Protein AF-A0A933LKA5-F1 (afdb_monomer)

Nearest PDB structures (foldseek):
  5jmf-assembly1_A  TM=3.170E-01  e=6.672E-01  Bacteroides thetaiotaomicron VPI-5482
  7rrm-assembly2_B-2  TM=3.222E-01  e=5.931E-01  Homo sapiens
  5jmd-assembly1_A  TM=3.178E-01  e=1.815E+00  Bacteroides thetaiotaomicron VPI-5482
  3afg-assembly1_A  TM=3.720E-01  e=1.521E+00  Thermococcus kodakarensis

Sequence (378 aa):
IIETEKGLLISFNIVGSQVGGQPGTPSLTLNLGSIDPGATEVARWLMTSSLQGEFIEFSATFEHVNPLGIEGLSLVDDVSIHELTHVVRVDRPQDDGVPDFLVNDTLDLELLPDVIYGSDGLLLPVQALTEGTVVGSVNPPVFQLTLTVEAGGAGWTYVRVDDPAGQQYRLVAVRRPDGSTLPADNFWRTHRIIRLVGEPPREENRLHLLDHFAAAGPATYTLFYEPAAGFSPADLDRNGIVDGIDWGLFLVARGHSEGQPDYNPLADYDHDGTVTLLDQQVWLAAYREYVNNPLAAAPTPIMPPSAYVGDMDGDKDVDADDLKAFILCANGPAVPLSESCRPADADNDHDADQIDFALLQRCYSGAGVRPPHVCGRE

Radius of gyration: 28.09 Å; Cα contacts (8 Å, |Δi|>4): 714; chains: 1; bounding box: 71×42×82 Å

Secondary structure (DSSP, 8-state):
----TT-----EEEEEEEETTEEE-S-S-----PPPTT----EEEEEEESS---------------TT--GGG-S-------EEEEEE---TTT--SS-EEEEE-S--SS----EEE-TTS-EEEEEEE---EEES-EETTEEEEEEEEEE-SSEEEEEEEE-TTTTTEEEEEEE-TTSPBPPGGGEEEEEEEE--TTS--EEEEEEEEEEEESSSEEEEEEEEEEEPTT--TT-SS-SS--SHHHHHHHHHHTT-BTTSTT--TTS-SS-SSB--HHHHHHHHHHHHHHTT-TTPPPPPP-PPPSSBTT--SSSS--SHHHHHHHHHH---TT-PPPGGGGGG-SSSSSS-SHHHHHHHHHH---TT-PPPGGGB--

Foldseek 3Di:
DDDDPVPDDKDKDFPWKDKWLGTDDRDPDDDNDDADVLFFIDMDIDMDMPDDDDDDDDDDDDADDDPVRDRVVDPDDDDDDFAFPFWFFPPPPHTPNGIKTFTQPDDDPVSHTFWICDRSRDIFGEAEAADWDWDDACFPPDNKIKIKDWAPWFGKYKYKYADPHPPFKAWDWKAWPVRDTGDPRFKHKDWDFDDDPPDDTDIGIMIIGIDGDHTTGMIMMMIGMDTDPLHFLLCQQPPSDRAQASVQLLVQQAADFPPDLSHRCSLVRRNPRGRYVVSVVRSLCRVCVRVVHNPDDHHNHDHAACDFQLPLVNSQAQAPVSVVLLVVQQDAPPDATDPSCVSQPRVPPRGRHVVSVVLSVQQHQYPSRHGDSVRHDD

Solvent-accessible surface area (backbone atoms only — not comparable to full-atom values): 22452 Å² total; per-residue (Å²): 140,92,85,53,99,82,74,60,95,72,50,77,46,64,80,32,19,30,46,55,76,44,82,51,75,59,52,98,73,79,81,81,75,86,76,56,94,94,56,63,82,45,74,48,75,41,71,49,60,76,58,92,81,81,91,88,80,86,85,83,85,88,84,76,87,56,101,81,72,58,66,91,71,53,88,75,88,79,85,86,88,75,48,75,73,44,64,26,61,64,58,71,97,58,62,87,74,44,65,17,38,33,22,31,80,62,95,53,95,81,66,54,45,42,32,31,46,40,51,82,68,48,78,42,67,32,44,70,40,69,67,61,47,72,48,75,56,76,34,67,92,46,35,43,35,39,39,38,34,68,40,91,39,59,44,40,35,36,38,46,33,76,40,90,60,59,85,56,37,39,83,78,49,41,30,42,75,87,69,48,71,55,59,74,58,25,44,53,72,49,80,47,77,48,74,52,91,97,50,77,73,40,81,45,45,35,36,38,37,53,49,74,36,88,45,57,43,81,46,50,33,44,36,33,43,43,69,25,92,76,48,54,85,36,30,67,81,68,81,67,59,76,50,24,50,25,49,15,50,42,60,60,11,46,80,26,35,75,96,40,86,51,36,45,76,71,46,26,49,84,69,80,52,48,18,46,75,67,26,49,55,38,42,52,50,45,44,18,58,73,70,72,32,92,81,62,72,83,64,73,64,36,72,67,59,94,43,47,44,35,31,58,83,71,72,61,30,15,32,75,68,22,52,53,54,38,63,76,47,55,69,31,84,91,35,76,59,54,84,91,34,52,56,42,31,58,83,72,84,54,27,18,34,73,68,25,49,51,49,28,62,72,21,54,49,32,85,91,29,66,42,61,73,91,30,40,56,133

pLDDT: mean 89.61, std 7.66, range [48.88, 98.5]

Structure (mmCIF, N/CA/C/O backbone):
data_AF-A0A933LKA5-F1
#
_entry.id   AF-A0A933LKA5-F1
#
loop_
_atom_site.group_PDB
_atom_site.id
_atom_site.type_symbol
_atom_site.label_atom_id
_atom_site.label_alt_id
_atom_site.label_comp_id
_atom_site.label_asym_id
_atom_site.label_entity_id
_atom_site.label_seq_id
_atom_site.pdbx_PDB_ins_code
_atom_site.Cartn_x
_atom_site.Cartn_y
_atom_site.Cartn_z
_atom_site.occupancy
_atom_site.B_iso_or_equiv
_atom_site.auth_seq_id
_atom_site.auth_comp_id
_atom_site.auth_asym_id
_atom_site.auth_atom_id
_atom_site.pdbx_PDB_model_num
ATOM 1 N N . ILE A 1 1 ? -27.295 -11.304 0.957 1.00 53.94 1 ILE A N 1
ATOM 2 C CA . ILE A 1 1 ? -26.646 -10.737 -0.253 1.00 53.94 1 ILE A CA 1
ATOM 3 C C . ILE A 1 1 ? -27.020 -11.632 -1.433 1.00 53.94 1 ILE A C 1
ATOM 5 O O . ILE A 1 1 ? -26.916 -12.843 -1.264 1.00 53.94 1 ILE A O 1
ATOM 9 N N . ILE A 1 2 ? -27.573 -11.083 -2.529 1.00 48.88 2 ILE A N 1
ATOM 10 C CA . ILE A 1 2 ? -28.500 -11.838 -3.405 1.00 48.88 2 ILE A CA 1
ATOM 11 C C . ILE A 1 2 ? -28.266 -11.735 -4.930 1.00 48.88 2 ILE A C 1
ATOM 13 O O . ILE A 1 2 ? -28.941 -12.466 -5.647 1.00 48.88 2 ILE A O 1
ATOM 17 N N . GLU A 1 3 ? -27.353 -10.910 -5.472 1.00 56.06 3 GLU A N 1
ATOM 18 C CA . GLU A 1 3 ? -27.325 -10.723 -6.942 1.00 56.06 3 GLU A CA 1
ATOM 19 C C . GLU A 1 3 ? -25.981 -10.263 -7.540 1.00 56.06 3 GLU A C 1
ATOM 21 O O . GLU A 1 3 ? -25.206 -9.559 -6.894 1.00 56.06 3 GLU A O 1
ATOM 26 N N . THR A 1 4 ? -25.724 -10.653 -8.800 1.00 58.03 4 THR A N 1
ATOM 27 C CA . THR A 1 4 ? -24.755 -10.009 -9.703 1.00 58.03 4 THR A CA 1
ATOM 28 C C . THR A 1 4 ? -25.473 -9.540 -10.967 1.00 58.03 4 THR A C 1
ATOM 30 O O . THR A 1 4 ? -26.092 -10.340 -11.666 1.00 58.03 4 THR A O 1
ATOM 33 N N . GLU A 1 5 ? -25.343 -8.259 -11.325 1.00 61.75 5 GLU A N 1
ATOM 34 C CA . GLU A 1 5 ? -26.021 -7.691 -12.508 1.00 61.75 5 GLU A CA 1
ATOM 35 C C . GLU A 1 5 ? -25.617 -8.364 -13.833 1.00 61.75 5 GLU A C 1
ATOM 37 O O . GLU A 1 5 ? -26.357 -8.337 -14.814 1.00 61.75 5 GLU A O 1
ATOM 42 N N . LYS A 1 6 ? -24.430 -8.984 -13.879 1.00 68.19 6 LYS A N 1
ATOM 43 C CA . LYS A 1 6 ? -23.882 -9.644 -15.077 1.00 68.19 6 LYS A CA 1
ATOM 44 C C . LYS A 1 6 ? -24.054 -11.166 -15.082 1.00 68.19 6 LYS A C 1
ATOM 46 O O . LYS A 1 6 ? -23.513 -11.821 -15.971 1.00 68.19 6 LYS A O 1
ATOM 51 N N . GLY A 1 7 ? -24.747 -11.742 -14.094 1.00 66.81 7 GLY A N 1
ATOM 52 C CA . GLY A 1 7 ? -24.925 -13.196 -13.971 1.00 66.81 7 GLY A CA 1
ATOM 53 C C . GLY A 1 7 ? -23.615 -13.971 -13.774 1.00 66.81 7 GLY A C 1
ATOM 54 O O . GLY A 1 7 ? -23.555 -15.170 -14.045 1.00 66.81 7 GLY A O 1
ATOM 55 N N . LEU A 1 8 ? -22.551 -13.288 -13.338 1.00 72.31 8 LEU A N 1
ATOM 56 C CA . LEU A 1 8 ? -21.279 -13.916 -12.999 1.00 72.31 8 LEU A CA 1
ATOM 57 C C . LEU A 1 8 ? -21.435 -14.708 -11.701 1.00 72.31 8 LEU A C 1
ATOM 59 O O . LEU A 1 8 ? -22.105 -14.262 -10.766 1.00 72.31 8 LEU A O 1
ATOM 63 N N . LEU A 1 9 ? -20.775 -15.865 -11.638 1.00 74.50 9 LEU A N 1
ATOM 64 C CA . LEU A 1 9 ? -20.671 -16.637 -10.406 1.00 74.50 9 LEU A CA 1
ATOM 65 C C . LEU A 1 9 ? -19.902 -15.810 -9.372 1.00 74.50 9 LEU A C 1
ATOM 67 O O . LEU A 1 9 ? -18.718 -15.523 -9.545 1.00 74.50 9 LEU A O 1
ATOM 71 N N . ILE A 1 10 ? -20.594 -15.438 -8.301 1.00 76.88 10 ILE A N 1
ATOM 72 C CA . ILE A 1 10 ? -20.020 -14.780 -7.135 1.00 76.88 10 ILE A CA 1
ATOM 73 C C . ILE A 1 10 ? -20.073 -15.747 -5.959 1.00 76.88 10 ILE A C 1
ATOM 75 O O . ILE A 1 10 ? -21.085 -16.407 -5.721 1.00 76.88 10 ILE A O 1
ATOM 79 N N . SER A 1 11 ? -18.965 -15.854 -5.241 1.00 81.56 11 SER A N 1
ATOM 80 C CA . SER A 1 11 ? -18.876 -16.613 -4.004 1.00 81.56 11 SER A CA 1
ATOM 81 C C . SER A 1 11 ? -18.667 -15.642 -2.862 1.00 81.56 11 SER A C 1
ATOM 83 O O . SER A 1 11 ? -17.766 -14.809 -2.919 1.00 81.56 11 SER A O 1
ATOM 85 N N . PHE A 1 12 ? -19.452 -15.807 -1.805 1.00 83.81 12 PHE A N 1
ATOM 86 C CA . PHE A 1 12 ? -19.291 -15.077 -0.556 1.00 83.81 12 PHE A CA 1
ATOM 87 C C . PHE A 1 12 ? -18.949 -16.067 0.550 1.00 83.81 12 PHE A C 1
ATOM 89 O O . PHE A 1 12 ? -19.594 -17.109 0.656 1.00 83.81 12 PHE A O 1
ATOM 96 N N . ASN A 1 13 ? -17.950 -15.751 1.368 1.00 89.25 13 ASN A N 1
ATOM 97 C CA . ASN A 1 13 ? -17.530 -16.594 2.480 1.00 89.25 13 ASN A CA 1
ATOM 98 C C . ASN A 1 13 ? -17.435 -15.772 3.758 1.00 89.25 13 ASN A C 1
ATOM 100 O O . ASN A 1 13 ? -16.884 -14.675 3.759 1.00 89.25 13 ASN A O 1
ATOM 104 N N . ILE A 1 14 ? -17.912 -16.335 4.864 1.00 88.50 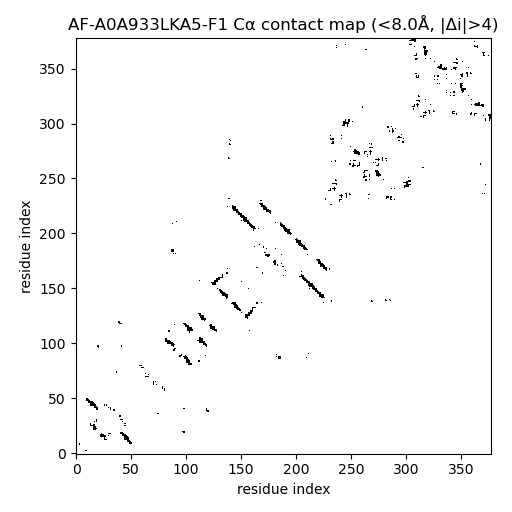14 ILE A N 1
ATOM 105 C CA . ILE A 1 14 ? -17.619 -15.818 6.200 1.00 88.50 14 ILE A CA 1
ATOM 106 C C . ILE A 1 14 ? -16.371 -16.555 6.651 1.00 88.50 14 ILE A C 1
ATOM 108 O O . ILE A 1 14 ? -16.397 -17.768 6.851 1.00 88.50 14 ILE A O 1
ATOM 112 N N . VAL A 1 15 ? -15.264 -15.832 6.738 1.00 91.75 15 VAL A N 1
ATOM 113 C CA . VAL A 1 15 ? -13.955 -16.404 7.072 1.00 91.75 15 VAL A CA 1
ATOM 114 C C . VAL A 1 15 ? -13.650 -16.294 8.562 1.00 91.75 15 VAL A C 1
ATOM 116 O O . VAL A 1 15 ? -12.775 -16.993 9.063 1.00 91.75 15 VAL A O 1
ATOM 119 N N . GLY A 1 16 ? -14.396 -15.458 9.285 1.00 90.94 16 GLY A N 1
ATOM 120 C CA . GLY A 1 16 ? -14.260 -15.305 10.723 1.00 90.94 16 GLY A CA 1
ATOM 121 C C . GLY A 1 16 ? -15.459 -14.608 11.346 1.00 90.94 16 GLY A C 1
ATOM 122 O O . GLY A 1 16 ? -16.158 -13.828 10.700 1.00 90.94 16 GLY A O 1
ATOM 123 N N . SER A 1 17 ? -15.656 -14.883 12.625 1.00 92.38 17 SER A N 1
ATOM 124 C CA . SER A 1 17 ? -16.596 -14.185 13.491 1.00 92.38 17 SER A CA 1
ATOM 125 C C . SER A 1 17 ? -15.941 -13.991 14.856 1.00 92.38 17 SER A C 1
ATOM 127 O O . SER A 1 17 ? -15.104 -14.802 15.247 1.00 92.38 17 SER A O 1
ATOM 129 N N . GLN A 1 18 ? -16.302 -12.940 15.580 1.00 91.38 18 GLN A N 1
ATOM 130 C CA . GLN A 1 18 ? -15.710 -12.587 16.871 1.00 91.38 18 GLN A CA 1
ATOM 131 C C . GLN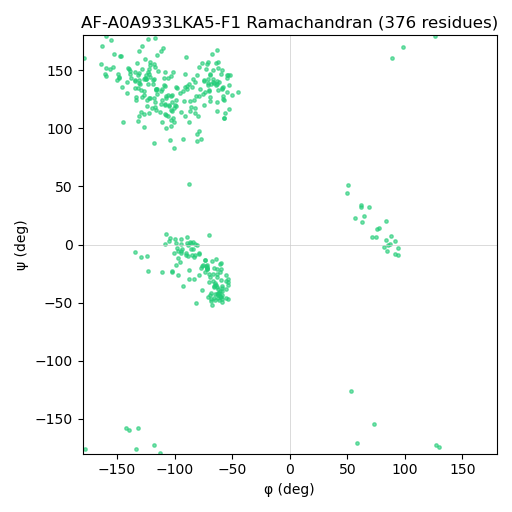 A 1 18 ? -16.765 -11.916 17.758 1.00 91.38 18 GLN A C 1
ATOM 133 O O . GLN A 1 18 ? -17.591 -11.164 17.246 1.00 91.38 18 GLN A O 1
ATOM 138 N N . VAL A 1 19 ? -16.724 -12.190 19.065 1.00 91.50 19 VAL A N 1
ATOM 139 C CA . VAL A 1 19 ? -17.508 -11.490 20.100 1.00 91.50 19 VAL A CA 1
ATOM 140 C C . VAL A 1 19 ? -16.533 -10.951 21.149 1.00 91.50 19 VAL A C 1
ATOM 142 O O . VAL A 1 19 ? -15.693 -11.699 21.658 1.00 91.50 19 VAL A O 1
ATOM 145 N N . GLY A 1 20 ? -16.580 -9.647 21.414 1.00 88.00 20 GLY A N 1
ATOM 146 C CA . GLY A 1 20 ? -15.571 -8.917 22.175 1.00 88.00 20 GLY A CA 1
ATOM 147 C C . GLY A 1 20 ? -14.173 -9.151 21.596 1.00 88.00 20 GLY A C 1
ATOM 148 O O . GLY A 1 20 ? -13.940 -9.008 20.397 1.00 88.00 20 GLY A O 1
ATOM 149 N N . GLY A 1 21 ? -13.235 -9.592 22.434 1.00 81.88 21 GLY A N 1
ATOM 150 C CA . GLY A 1 21 ? -11.889 -10.015 22.018 1.00 81.88 21 GLY A CA 1
ATOM 151 C C . GLY A 1 21 ? -11.762 -11.485 21.580 1.00 81.88 21 GLY A C 1
ATOM 152 O O . GLY A 1 21 ? -10.651 -11.937 21.312 1.00 81.88 21 GLY A O 1
ATOM 153 N N . GLN A 1 22 ? -12.848 -12.269 21.562 1.00 85.62 22 GLN A N 1
ATOM 154 C CA . GLN A 1 22 ? -12.781 -13.731 21.434 1.00 85.62 22 GLN A CA 1
ATOM 155 C C . GLN A 1 22 ? -13.235 -14.231 20.052 1.00 85.62 22 GLN A C 1
ATOM 157 O O . GLN A 1 22 ? -14.358 -13.938 19.629 1.00 85.62 22 GLN A O 1
ATOM 162 N N . PRO A 1 23 ? -12.410 -15.025 19.340 1.00 85.88 23 PRO A N 1
ATOM 163 C CA . PRO A 1 23 ? -12.799 -15.598 18.058 1.00 85.88 23 PRO A CA 1
ATOM 164 C C . PRO A 1 23 ? -13.907 -16.646 18.235 1.00 85.88 23 PRO A C 1
ATOM 166 O O . PRO A 1 23 ? -13.868 -17.485 19.135 1.00 85.88 23 PRO A O 1
ATOM 169 N N . GLY A 1 24 ? -14.890 -16.608 17.340 1.00 82.88 24 GLY A N 1
ATOM 170 C CA . GLY A 1 24 ? -16.020 -17.527 17.268 1.00 82.88 24 GLY A CA 1
ATOM 171 C C . GLY A 1 24 ? -15.988 -18.419 16.024 1.00 82.88 24 GLY A C 1
ATOM 172 O O . GLY A 1 24 ? -15.089 -18.352 15.187 1.00 82.88 24 GLY A O 1
ATOM 173 N N . THR A 1 25 ? -17.006 -19.272 15.890 1.00 84.19 25 THR A N 1
ATOM 174 C CA . THR A 1 25 ? -17.215 -20.054 14.660 1.00 84.19 25 THR A CA 1
ATOM 175 C C . THR A 1 25 ? -17.837 -19.154 13.586 1.00 84.19 25 THR A C 1
ATOM 177 O O . THR A 1 25 ? -18.805 -18.462 13.909 1.00 84.19 25 THR A O 1
ATOM 180 N N . PRO A 1 26 ? -17.342 -19.164 12.331 1.00 89.12 26 PRO A N 1
ATOM 181 C CA . PRO A 1 26 ? -17.924 -18.379 11.245 1.00 89.12 26 PRO A CA 1
ATOM 182 C C . PRO A 1 26 ? -19.428 -18.633 11.086 1.00 89.12 26 PRO A C 1
ATOM 184 O O . PRO A 1 26 ? -19.856 -19.751 10.798 1.00 89.12 26 PRO A O 1
ATOM 187 N N . SER A 1 27 ? -20.232 -17.595 11.301 1.00 87.31 27 SER A N 1
ATOM 188 C CA . SER A 1 27 ? -21.696 -17.651 11.253 1.00 87.31 27 SER A CA 1
ATOM 189 C C . SER A 1 27 ? -22.265 -16.247 11.064 1.00 87.31 27 SER A C 1
ATOM 191 O O . SER A 1 27 ? -21.708 -15.290 11.595 1.00 87.31 27 SER A O 1
ATOM 193 N N . LEU A 1 28 ? -23.395 -16.109 10.359 1.00 84.94 28 LEU A N 1
ATOM 194 C CA . LEU A 1 28 ? -24.148 -14.842 10.320 1.00 84.94 28 LEU A CA 1
ATOM 195 C C . LEU A 1 28 ? -24.857 -14.544 11.645 1.00 84.94 28 LEU A C 1
ATOM 197 O O . LEU A 1 28 ? -25.197 -13.401 11.916 1.00 84.94 28 LEU A O 1
ATOM 201 N N . THR A 1 29 ? -25.065 -15.564 12.476 1.00 87.25 29 THR A N 1
ATOM 202 C CA . THR A 1 29 ? -25.689 -15.432 13.792 1.00 87.25 29 THR A CA 1
ATOM 203 C C . THR A 1 29 ? -24.631 -15.618 14.868 1.00 87.25 29 THR A C 1
ATOM 205 O O . THR A 1 29 ? -24.005 -16.681 14.936 1.00 87.25 29 THR A O 1
ATOM 208 N N . LEU A 1 30 ? -24.450 -14.603 15.713 1.00 87.12 30 LEU A N 1
ATOM 209 C CA . LEU A 1 30 ? -23.568 -14.645 16.878 1.00 87.12 30 LEU A CA 1
ATOM 210 C C . LEU A 1 30 ? -24.372 -14.449 18.158 1.00 87.12 30 LEU A C 1
ATOM 212 O O . LEU A 1 30 ? -25.329 -13.682 18.195 1.00 87.12 30 LEU A O 1
ATOM 216 N N . ASN A 1 31 ? -23.975 -15.173 19.201 1.00 88.00 31 ASN A N 1
ATOM 217 C CA . ASN A 1 31 ? -24.536 -15.025 20.535 1.00 88.00 31 ASN A CA 1
ATOM 218 C C . ASN A 1 31 ? -23.647 -14.063 21.328 1.00 88.00 31 ASN A C 1
ATOM 220 O O . ASN A 1 31 ? -22.494 -14.393 21.601 1.00 88.00 31 ASN A O 1
ATOM 224 N N . LEU A 1 32 ? -24.193 -12.899 21.682 1.00 88.12 32 LEU A N 1
ATOM 225 C CA . LEU A 1 32 ? -23.504 -11.866 22.463 1.00 88.12 32 LEU A CA 1
ATOM 226 C C . LEU A 1 32 ? -23.469 -12.174 23.969 1.00 88.12 32 LEU A C 1
ATOM 228 O O . LEU A 1 32 ? -22.813 -11.478 24.730 1.00 88.12 32 LEU A O 1
ATOM 232 N N . GLY A 1 33 ? -24.162 -13.224 24.413 1.00 87.31 33 GLY A N 1
ATOM 233 C CA . GLY A 1 33 ? -24.282 -13.557 25.825 1.00 87.31 33 GLY A CA 1
ATOM 234 C C . GLY A 1 33 ? -25.203 -12.599 26.580 1.00 87.31 33 GLY A C 1
ATOM 235 O O . GLY A 1 33 ? -26.137 -12.024 26.020 1.00 87.31 33 GLY A O 1
ATOM 236 N N . SER A 1 34 ? -24.969 -12.488 27.886 1.00 86.69 34 SER A N 1
ATOM 237 C CA . SER A 1 34 ? -25.702 -11.565 28.751 1.00 86.69 34 SER A CA 1
ATOM 238 C C . SER A 1 34 ? -25.030 -10.199 28.729 1.00 86.69 34 SER A C 1
ATOM 240 O O . SER A 1 34 ? -23.861 -10.099 29.087 1.00 86.69 34 SER A O 1
ATOM 242 N N . ILE A 1 35 ? -25.789 -9.165 28.377 1.00 87.44 35 ILE A N 1
ATOM 243 C CA . ILE A 1 35 ? -25.335 -7.774 28.403 1.00 87.44 35 ILE A CA 1
ATOM 244 C C . ILE A 1 35 ? -25.947 -7.112 29.639 1.00 87.44 35 ILE A C 1
ATOM 246 O O . ILE A 1 35 ? -27.173 -7.027 29.760 1.00 87.44 35 ILE A O 1
ATOM 250 N N . ASP A 1 36 ? -25.100 -6.692 30.576 1.00 87.12 36 ASP A N 1
ATOM 251 C CA . ASP A 1 36 ? -25.545 -6.022 31.799 1.00 87.12 36 ASP A CA 1
ATOM 252 C C . ASP A 1 36 ? -26.070 -4.600 31.506 1.00 87.12 36 ASP A C 1
ATOM 254 O O . ASP A 1 36 ? -25.712 -3.991 30.495 1.00 87.12 36 ASP A O 1
ATOM 258 N N . PRO A 1 37 ? -26.919 -4.016 32.375 1.00 85.69 37 PRO A N 1
ATOM 259 C CA . PRO A 1 37 ? -27.416 -2.658 32.177 1.00 85.69 37 PRO A CA 1
ATOM 260 C C . PRO A 1 37 ? -26.284 -1.631 32.056 1.00 85.69 37 PRO A C 1
ATOM 262 O O . PRO A 1 37 ? -25.464 -1.492 32.963 1.00 85.69 37 PRO A O 1
ATOM 265 N N . GLY A 1 38 ? -26.277 -0.881 30.952 1.00 85.62 38 GLY A N 1
ATOM 266 C CA . GLY A 1 38 ? -25.238 0.107 30.653 1.00 85.62 38 GLY A CA 1
ATOM 267 C C . GLY A 1 38 ? -23.903 -0.491 30.197 1.00 85.62 38 GLY A C 1
ATOM 268 O O . GLY A 1 38 ? -22.948 0.263 30.047 1.00 85.62 38 GLY A O 1
ATOM 269 N N . ALA A 1 39 ? -23.830 -1.809 29.992 1.00 89.75 39 ALA A N 1
ATOM 270 C CA . ALA A 1 39 ? -22.701 -2.464 29.351 1.00 89.75 39 ALA A CA 1
ATOM 271 C C . ALA A 1 39 ? -22.906 -2.539 27.833 1.00 89.75 39 ALA A C 1
ATOM 273 O O . ALA A 1 39 ? -24.024 -2.450 27.320 1.00 89.75 39 ALA A O 1
ATOM 274 N N . THR A 1 40 ? -21.804 -2.745 27.132 1.00 91.75 40 THR A N 1
ATOM 275 C CA . THR A 1 40 ? -21.738 -2.913 25.686 1.00 91.75 40 THR A CA 1
ATOM 276 C C . THR A 1 40 ? -21.093 -4.250 25.360 1.00 91.75 40 THR A C 1
ATOM 278 O O . THR A 1 40 ? -20.277 -4.767 26.119 1.00 91.75 40 THR A O 1
ATOM 281 N N . GLU A 1 41 ? -21.475 -4.819 24.221 1.00 91.94 41 GLU A N 1
ATOM 282 C CA . GLU A 1 41 ? -20.820 -5.992 23.653 1.00 91.94 41 GLU A CA 1
ATOM 283 C C . GLU A 1 41 ? -20.599 -5.769 22.164 1.00 91.94 41 GLU A C 1
ATOM 285 O O . GLU A 1 41 ? -21.448 -5.211 21.467 1.00 91.94 41 GLU A O 1
ATOM 290 N N . VAL A 1 42 ? -19.447 -6.221 21.679 1.00 93.56 42 VAL A N 1
ATOM 291 C CA . VAL A 1 42 ? -19.026 -6.035 20.290 1.00 93.56 42 VAL A CA 1
ATOM 292 C C . VAL A 1 42 ? -19.091 -7.366 19.563 1.00 93.56 42 VAL A C 1
ATOM 294 O O . VAL A 1 42 ? -18.612 -8.379 20.062 1.00 93.56 42 VAL A O 1
ATOM 297 N N . ALA A 1 43 ? -19.620 -7.368 18.345 1.00 91.50 43 ALA A N 1
ATOM 298 C CA . ALA A 1 43 ? -19.478 -8.488 17.428 1.00 91.50 43 ALA A CA 1
ATOM 299 C C . ALA A 1 43 ? -18.875 -8.031 16.104 1.00 91.50 43 ALA A C 1
ATOM 301 O O . ALA A 1 43 ? -19.182 -6.955 15.595 1.00 91.50 43 ALA A O 1
ATOM 302 N N . ARG A 1 44 ? -18.025 -8.881 15.530 1.00 91.94 44 ARG A N 1
ATOM 303 C CA . ARG A 1 44 ? -17.368 -8.640 14.247 1.00 91.94 44 ARG A CA 1
ATOM 304 C C . ARG A 1 44 ? -17.509 -9.857 13.350 1.00 91.94 44 ARG A C 1
ATOM 306 O O . ARG A 1 44 ? -17.301 -10.992 13.777 1.00 91.94 44 ARG A O 1
ATOM 313 N N . TRP A 1 45 ? -17.775 -9.597 12.076 1.00 91.38 45 TRP A N 1
ATOM 314 C CA . TRP A 1 45 ? -17.761 -10.589 11.009 1.00 91.38 45 TRP A CA 1
ATOM 315 C C . TRP A 1 45 ? -16.667 -10.240 10.006 1.00 91.38 45 TRP A C 1
ATOM 317 O O . TRP A 1 45 ? -16.543 -9.091 9.586 1.00 91.38 45 TRP A O 1
ATOM 327 N N . LEU A 1 46 ? -15.879 -11.236 9.608 1.00 90.44 46 LEU A N 1
ATOM 328 C CA . LEU A 1 46 ? -14.935 -11.132 8.502 1.00 90.44 46 LEU A CA 1
ATOM 329 C C . LEU A 1 46 ? -15.511 -11.890 7.314 1.00 90.44 46 LEU A C 1
ATOM 331 O O . LEU A 1 46 ? -15.743 -13.100 7.385 1.00 90.44 46 LEU A O 1
ATOM 335 N N . MET A 1 47 ? -15.740 -11.168 6.224 1.00 89.81 47 MET A N 1
ATOM 336 C CA . MET A 1 47 ? -16.383 -11.689 5.024 1.00 89.81 47 MET A CA 1
ATOM 337 C C . MET A 1 47 ? -15.507 -11.430 3.802 1.00 89.81 47 MET A C 1
ATOM 339 O O . MET A 1 47 ? -14.870 -10.385 3.699 1.00 89.81 47 MET A O 1
ATOM 343 N N . THR A 1 48 ? -15.483 -12.378 2.870 1.00 90.31 48 THR A N 1
ATOM 344 C CA . THR A 1 48 ? -14.809 -12.243 1.576 1.00 90.31 48 THR A CA 1
ATOM 345 C C . THR A 1 48 ? -15.793 -12.473 0.438 1.00 90.31 48 THR A C 1
ATOM 347 O O . THR A 1 48 ? -16.741 -13.251 0.558 1.00 90.31 48 THR A O 1
ATOM 350 N N . SER A 1 49 ? -15.557 -11.786 -0.676 1.00 88.50 49 SER A N 1
ATOM 351 C CA . SER A 1 49 ? -16.270 -11.961 -1.940 1.00 88.50 49 SER A CA 1
ATOM 352 C C . SER A 1 49 ? -15.262 -12.318 -3.026 1.00 88.50 49 SER A C 1
ATOM 354 O O . SER A 1 49 ? -14.147 -11.797 -3.030 1.00 88.50 49 SER A O 1
ATOM 356 N N . SER A 1 50 ? -15.643 -13.183 -3.964 1.00 86.56 50 SER A N 1
ATOM 357 C CA . SER A 1 50 ? -14.812 -13.502 -5.130 1.00 86.56 50 SER A CA 1
ATOM 358 C C . SER A 1 50 ? -14.772 -12.382 -6.172 1.00 86.56 50 SER A C 1
ATOM 360 O O . SER A 1 50 ? -13.958 -12.448 -7.088 1.00 86.56 50 SER A O 1
ATOM 362 N N . LEU A 1 51 ? -15.660 -11.388 -6.070 1.00 83.06 51 LEU A N 1
ATOM 363 C CA . LEU A 1 51 ? -15.741 -10.244 -6.978 1.00 83.06 51 LEU A CA 1
ATOM 364 C C . LEU A 1 51 ? -15.837 -8.936 -6.190 1.00 83.06 51 LEU A C 1
ATOM 366 O O . LEU A 1 51 ? -16.473 -8.878 -5.134 1.00 83.06 51 LEU A O 1
ATOM 370 N N . GLN A 1 52 ? -15.243 -7.881 -6.746 1.00 79.25 52 GLN A N 1
ATOM 371 C CA . GLN A 1 52 ? -15.451 -6.514 -6.281 1.00 79.25 52 GLN A CA 1
ATOM 372 C C . GLN A 1 52 ? -16.900 -6.089 -6.550 1.00 79.25 52 GLN A C 1
ATOM 374 O O . GLN A 1 52 ? -17.472 -6.429 -7.588 1.00 79.25 52 GLN A O 1
ATOM 379 N N . GLY A 1 53 ? -17.476 -5.327 -5.628 1.00 77.94 53 GLY A N 1
ATOM 380 C CA . GLY A 1 53 ? -18.812 -4.768 -5.765 1.00 77.94 53 GLY A CA 1
ATOM 381 C C . GLY A 1 53 ? -19.007 -3.581 -4.836 1.00 77.94 53 GLY A C 1
ATOM 382 O O . GLY A 1 53 ? -18.102 -3.210 -4.087 1.00 77.94 53 GLY A O 1
ATOM 383 N N . GLU A 1 54 ? -20.199 -3.009 -4.905 1.00 77.38 54 GLU A N 1
ATOM 384 C CA . GLU A 1 54 ? -20.650 -1.940 -4.024 1.00 77.38 54 GLU A CA 1
ATOM 385 C C . GLU A 1 54 ? -21.716 -2.492 -3.084 1.00 77.38 54 GLU A C 1
ATOM 387 O O . GLU A 1 54 ? -22.531 -3.340 -3.463 1.00 77.38 54 GLU A O 1
ATOM 392 N N . PHE A 1 55 ? -21.702 -2.015 -1.845 1.00 77.25 55 PHE A N 1
ATOM 393 C CA . PHE A 1 55 ? -22.790 -2.279 -0.926 1.00 77.25 55 PHE A CA 1
ATOM 394 C C . PHE A 1 55 ? -23.872 -1.226 -1.133 1.00 77.25 55 PHE A C 1
ATOM 396 O O . PHE A 1 55 ? -23.643 -0.046 -0.897 1.00 77.25 55 PHE A O 1
ATOM 403 N N . ILE A 1 56 ? -25.042 -1.663 -1.589 1.00 80.00 56 ILE A N 1
ATOM 404 C CA . ILE A 1 56 ? -26.163 -0.769 -1.912 1.00 80.00 56 ILE A CA 1
ATOM 405 C C . ILE A 1 56 ? -27.249 -0.749 -0.829 1.00 80.00 56 ILE A C 1
ATOM 407 O O . ILE A 1 56 ? -28.024 0.198 -0.755 1.00 80.00 56 ILE A O 1
ATOM 411 N N . GLU A 1 57 ? -27.328 -1.798 -0.006 1.00 80.75 57 GLU A N 1
ATOM 412 C CA . GLU A 1 57 ? -28.340 -1.943 1.040 1.00 80.75 57 GLU A CA 1
ATOM 413 C C . GLU A 1 57 ? -27.876 -2.943 2.108 1.00 80.75 57 GLU A C 1
ATOM 415 O O . GLU A 1 57 ? -27.250 -3.964 1.800 1.00 80.75 57 GLU A O 1
ATOM 420 N N . PHE A 1 58 ? -28.245 -2.676 3.362 1.00 82.12 58 PHE A N 1
ATOM 421 C CA . PHE A 1 58 ? -28.055 -3.573 4.496 1.00 82.12 58 PHE A CA 1
ATOM 422 C C . PHE A 1 58 ? -29.328 -3.641 5.342 1.00 82.12 58 PHE A C 1
ATOM 424 O O . PHE A 1 58 ? -30.059 -2.664 5.468 1.00 82.12 58 PHE A O 1
ATOM 431 N N . SER A 1 59 ? -29.568 -4.797 5.959 1.00 84.56 59 SER A N 1
ATOM 432 C CA . SER A 1 59 ? -30.605 -4.971 6.977 1.00 84.56 59 SER A CA 1
ATOM 433 C C . SER A 1 59 ? -30.062 -5.820 8.121 1.00 84.56 59 SER A C 1
ATOM 435 O O . SER A 1 59 ? -29.283 -6.750 7.902 1.00 84.56 59 SER A O 1
ATOM 437 N N . ALA A 1 60 ? -30.466 -5.484 9.342 1.00 85.56 60 ALA A N 1
ATOM 438 C CA . ALA A 1 60 ? -30.089 -6.193 10.555 1.00 85.56 60 ALA A CA 1
ATOM 439 C C . ALA A 1 60 ? -31.304 -6.314 11.483 1.00 85.56 60 ALA A C 1
ATOM 441 O O . ALA A 1 60 ? -32.168 -5.440 11.517 1.00 85.56 60 ALA A O 1
ATOM 442 N N . THR A 1 61 ? -31.372 -7.417 12.224 1.00 84.88 61 THR A N 1
ATOM 443 C CA . THR A 1 61 ? -32.426 -7.704 13.206 1.00 84.88 61 THR A CA 1
ATOM 444 C C . THR A 1 61 ? -31.794 -8.325 14.443 1.00 84.88 61 THR A C 1
ATOM 446 O O . THR A 1 61 ? -30.823 -9.072 14.310 1.00 84.88 61 THR A O 1
ATOM 449 N N . PHE A 1 62 ? -32.370 -8.093 15.621 1.00 84.56 62 PHE A N 1
ATOM 450 C CA . PHE A 1 62 ? -31.954 -8.746 16.863 1.00 84.56 62 PHE A CA 1
ATOM 451 C C . PHE A 1 62 ? -33.116 -9.521 17.494 1.00 84.56 62 PHE A C 1
ATOM 453 O O . PHE A 1 62 ? -34.283 -9.224 17.242 1.00 84.56 62 PHE A O 1
ATOM 460 N N . GLU A 1 63 ? -32.786 -10.508 18.325 1.00 84.19 63 GLU A N 1
ATOM 461 C CA . GLU A 1 63 ? -33.743 -11.258 19.138 1.00 84.19 63 GLU A CA 1
ATOM 462 C C . GLU A 1 63 ? -33.265 -11.244 20.593 1.00 84.19 63 GLU A C 1
ATOM 464 O O . GLU A 1 63 ? -32.123 -11.603 20.886 1.00 84.19 63 GLU A O 1
ATOM 469 N N . HIS A 1 64 ? -34.137 -10.828 21.512 1.00 83.06 64 HIS A N 1
ATOM 470 C CA . HIS A 1 64 ? -33.865 -10.868 22.944 1.00 83.06 64 HIS A CA 1
ATOM 471 C C . HIS A 1 64 ? -34.553 -12.080 23.578 1.00 83.06 64 HIS A C 1
ATOM 473 O O . HIS A 1 64 ? -35.781 -12.164 23.621 1.00 83.06 64 HIS A O 1
ATOM 479 N N . VAL A 1 65 ? -33.760 -12.996 24.133 1.00 82.06 65 VAL A N 1
ATOM 480 C CA . VAL A 1 65 ? -34.265 -14.175 24.845 1.00 82.06 65 VAL A CA 1
ATOM 481 C C . VAL A 1 65 ? -34.151 -13.946 26.349 1.00 82.06 65 VAL A C 1
ATOM 483 O O . VAL A 1 65 ? -33.057 -13.743 26.870 1.00 82.06 65 VAL A O 1
ATOM 486 N N . ASN A 1 66 ? -35.270 -14.041 27.071 1.00 78.69 66 ASN A N 1
ATOM 487 C CA . ASN A 1 66 ? -35.278 -14.026 28.535 1.00 78.69 66 ASN A CA 1
ATOM 488 C C . ASN A 1 66 ? -36.002 -15.243 29.127 1.00 78.69 66 ASN A C 1
ATOM 490 O O . ASN A 1 66 ? -36.834 -15.857 28.454 1.00 78.69 66 ASN A O 1
ATOM 494 N N . PRO A 1 67 ? -35.744 -15.581 30.409 1.00 79.56 67 PRO A N 1
ATOM 495 C CA . PRO A 1 67 ? -36.364 -16.734 31.066 1.00 79.56 67 PRO A CA 1
ATOM 496 C C . PRO A 1 67 ? -37.899 -16.704 31.133 1.00 79.56 67 PRO A C 1
ATOM 498 O O . PRO A 1 67 ? -38.507 -17.731 31.423 1.00 79.56 67 PRO A O 1
ATOM 501 N N . LEU A 1 68 ? -38.526 -15.542 30.913 1.00 82.69 68 LEU A N 1
ATOM 502 C CA . LEU A 1 68 ? -39.978 -15.364 30.955 1.00 82.69 68 LEU A CA 1
ATOM 503 C C . LEU A 1 68 ? -40.631 -15.420 29.563 1.00 82.69 68 LEU A C 1
ATOM 505 O O . LEU A 1 68 ? -41.855 -15.499 29.486 1.00 82.69 68 LEU A O 1
ATOM 509 N N . GLY A 1 69 ? -39.846 -15.387 28.480 1.00 78.12 69 GLY A N 1
ATOM 510 C CA . GLY A 1 69 ? -40.339 -15.333 27.100 1.00 78.12 69 GLY A CA 1
ATOM 511 C C . GLY A 1 69 ? -41.112 -14.052 26.759 1.00 78.12 69 GLY A C 1
ATOM 512 O O . GLY A 1 69 ? -41.975 -14.084 25.887 1.00 78.12 69 GLY A O 1
ATOM 513 N N . ILE A 1 70 ? -40.867 -12.945 27.471 1.00 76.62 70 ILE A N 1
ATOM 514 C CA . ILE A 1 70 ? -41.593 -11.677 27.284 1.00 76.62 70 ILE A CA 1
ATOM 515 C C . ILE A 1 70 ? -40.708 -10.696 26.509 1.00 76.62 70 ILE A C 1
ATOM 517 O O . ILE A 1 70 ? -39.769 -10.149 27.078 1.00 76.62 70 ILE A O 1
ATOM 521 N N . GLU A 1 71 ? -41.022 -10.432 25.240 1.00 70.88 71 GLU A N 1
ATOM 522 C CA . GLU A 1 71 ? -40.214 -9.571 24.350 1.00 70.88 71 GLU A CA 1
ATOM 523 C C . GLU A 1 71 ? -40.027 -8.136 24.881 1.00 70.88 71 GLU A C 1
ATOM 525 O O . GLU A 1 71 ? -38.943 -7.569 24.776 1.00 70.88 71 GLU A O 1
ATOM 530 N N . GLY A 1 72 ? -41.044 -7.571 25.543 1.00 71.19 72 GLY A N 1
ATOM 531 C CA . GLY A 1 72 ? -41.026 -6.194 26.064 1.00 71.19 72 GLY A CA 1
ATOM 532 C C . GLY A 1 72 ? -40.096 -5.934 27.257 1.00 71.19 72 GLY A C 1
ATOM 533 O O . GLY A 1 72 ? -40.186 -4.873 27.866 1.00 71.19 72 GLY A O 1
ATOM 534 N N . LEU A 1 73 ? -39.255 -6.902 27.634 1.00 75.81 73 LEU A N 1
ATOM 535 C CA . LEU A 1 73 ? -38.209 -6.740 28.653 1.00 75.81 73 LEU A CA 1
ATOM 536 C C . LEU A 1 73 ? -36.821 -6.480 28.047 1.00 75.81 73 LEU A C 1
ATOM 538 O O . LEU A 1 73 ? -35.855 -6.363 28.800 1.00 75.81 73 LEU A O 1
ATOM 542 N N . SER A 1 74 ? -36.713 -6.410 26.715 1.00 80.06 74 SER A N 1
ATOM 543 C CA . SER A 1 74 ? -35.473 -6.015 26.047 1.00 80.06 74 SER A CA 1
ATOM 544 C C . SER A 1 74 ? -35.032 -4.620 26.500 1.00 80.06 74 SER A C 1
ATOM 546 O O . SER A 1 74 ? -35.847 -3.704 26.562 1.00 80.06 74 SER A O 1
ATOM 548 N N . LEU A 1 75 ? -33.738 -4.470 26.794 1.00 79.44 75 LEU A N 1
ATOM 549 C CA . LEU A 1 75 ? -33.089 -3.166 26.991 1.00 79.44 75 LEU A CA 1
ATOM 550 C C . LEU A 1 75 ? -32.558 -2.572 25.677 1.00 79.44 75 LEU A C 1
ATOM 552 O O . LEU A 1 75 ? -32.115 -1.429 25.658 1.00 79.44 75 LEU A O 1
ATOM 556 N N . VAL A 1 76 ? -32.560 -3.358 24.597 1.00 79.81 76 VAL A N 1
ATOM 557 C CA . VAL A 1 76 ? -32.239 -2.885 23.250 1.00 79.81 76 VAL A CA 1
ATOM 558 C C . VAL A 1 76 ? -33.518 -2.322 22.641 1.00 79.81 76 VAL A C 1
ATOM 560 O O . VAL A 1 76 ? -34.494 -3.064 22.495 1.00 79.81 76 VAL A O 1
ATOM 563 N N . ASP A 1 77 ? -33.486 -1.030 22.314 1.00 82.12 77 ASP A N 1
ATOM 564 C CA . ASP A 1 77 ? -34.638 -0.268 21.817 1.00 82.12 77 ASP A CA 1
ATOM 565 C C . ASP A 1 77 ? -34.728 -0.236 20.280 1.00 82.12 77 ASP A C 1
ATOM 567 O O . ASP A 1 77 ? -35.832 -0.259 19.737 1.00 82.12 77 ASP A O 1
ATOM 571 N N . ASP A 1 78 ? -33.592 -0.185 19.574 1.00 87.56 78 ASP A N 1
ATOM 572 C CA . ASP A 1 78 ? -33.535 -0.028 18.114 1.00 87.56 78 ASP A CA 1
ATOM 573 C C . ASP A 1 78 ? -32.266 -0.654 17.501 1.00 87.56 78 ASP A C 1
ATOM 575 O O . ASP A 1 78 ? -31.294 -0.939 18.205 1.00 87.56 78 ASP A O 1
ATOM 579 N N . VAL A 1 79 ? -32.279 -0.853 16.177 1.00 89.19 79 VAL A N 1
ATOM 580 C CA . VAL A 1 79 ? -31.109 -1.225 15.371 1.00 89.19 79 VAL A CA 1
ATOM 581 C C . VAL A 1 79 ? -30.851 -0.146 14.329 1.00 89.19 79 VAL A C 1
ATOM 583 O O . VAL A 1 79 ? -31.643 0.045 13.409 1.00 89.19 79 VAL A O 1
ATOM 586 N N . SER A 1 80 ? -29.687 0.488 14.428 1.00 90.81 80 SER A N 1
ATOM 587 C CA . SER A 1 80 ? -29.204 1.465 13.453 1.00 90.81 80 SER A CA 1
ATOM 588 C C . SER A 1 80 ? -28.042 0.893 12.637 1.00 90.81 80 SER A C 1
ATOM 590 O O . SER A 1 80 ? -27.285 0.046 13.114 1.00 90.81 80 SER A O 1
ATOM 592 N N . ILE A 1 81 ? -27.930 1.328 11.381 1.00 90.62 81 ILE A N 1
ATOM 593 C CA . ILE A 1 81 ? -26.896 0.891 10.436 1.00 90.62 81 ILE A CA 1
ATOM 594 C C . ILE A 1 81 ? -26.023 2.091 10.097 1.00 90.62 81 ILE A C 1
ATOM 596 O O . ILE A 1 81 ? -26.539 3.155 9.768 1.00 90.62 81 ILE A O 1
ATOM 600 N N . HIS A 1 82 ? -24.714 1.869 10.138 1.00 91.69 82 HIS A N 1
ATOM 601 C CA . HIS A 1 82 ? -23.682 2.882 9.974 1.00 91.69 82 HIS A CA 1
ATOM 602 C C . HIS A 1 82 ? -22.640 2.400 8.955 1.00 91.69 82 HIS A C 1
ATOM 604 O O . HIS A 1 82 ? -22.314 1.206 8.930 1.00 91.69 82 HIS A O 1
ATOM 610 N N . GLU A 1 83 ? -22.128 3.286 8.096 1.00 91.19 83 GLU A N 1
ATOM 611 C CA . GLU A 1 83 ? -21.151 2.903 7.072 1.00 91.19 83 GLU A CA 1
ATOM 612 C C . GLU A 1 83 ? -19.751 2.780 7.684 1.00 91.19 83 GLU A C 1
ATOM 614 O O . GLU A 1 83 ? -19.113 3.758 8.078 1.00 91.19 83 GLU A O 1
ATOM 619 N N . LEU A 1 84 ? -19.254 1.546 7.768 1.00 93.31 84 LEU A N 1
ATOM 620 C CA . LEU A 1 84 ? -17.935 1.267 8.321 1.00 93.31 84 LEU A CA 1
ATOM 621 C C . LEU A 1 84 ? -16.830 1.668 7.335 1.00 93.31 84 LEU A C 1
ATOM 623 O O . LEU A 1 84 ? -16.705 1.073 6.265 1.00 93.31 84 LEU A O 1
ATOM 627 N N . THR A 1 85 ? -15.957 2.586 7.749 1.00 94.56 85 THR A N 1
ATOM 628 C CA . THR A 1 85 ? -14.709 2.886 7.032 1.00 94.56 85 THR A CA 1
ATOM 629 C C . THR A 1 85 ? -13.625 1.867 7.379 1.00 94.56 85 THR A C 1
ATOM 631 O O . THR A 1 85 ? -12.992 1.294 6.488 1.00 94.56 85 THR A O 1
ATOM 634 N N . HIS A 1 86 ? -13.392 1.624 8.675 1.00 96.38 86 HIS A N 1
ATOM 635 C CA . HIS A 1 86 ? -12.392 0.659 9.133 1.00 96.38 86 HIS A CA 1
ATOM 636 C C . HIS A 1 86 ? -12.643 0.188 10.569 1.00 96.38 86 HIS A C 1
ATOM 638 O O . HIS A 1 86 ? -13.195 0.921 11.388 1.00 96.38 86 HIS A O 1
ATOM 644 N N . VAL A 1 87 ? -12.204 -1.030 10.887 1.00 96.25 87 VAL A N 1
ATOM 645 C CA . VAL A 1 87 ? -12.118 -1.494 12.281 1.00 96.25 87 VAL A CA 1
ATOM 646 C C . VAL A 1 87 ? -10.828 -0.944 12.871 1.00 96.25 87 VAL A C 1
ATOM 648 O O . VAL A 1 87 ? -9.775 -1.131 12.274 1.00 96.25 87 VAL A O 1
ATOM 651 N N . VAL A 1 88 ? -10.910 -0.278 14.015 1.00 97.69 88 VAL A N 1
ATOM 652 C CA . VAL A 1 88 ? -9.800 0.459 14.634 1.00 97.69 88 VAL A CA 1
ATOM 653 C C . VAL A 1 88 ? -9.704 0.135 16.125 1.00 97.69 88 VAL A C 1
ATOM 655 O O . VAL A 1 88 ? -10.423 -0.732 16.621 1.00 97.69 88 VAL A O 1
ATOM 658 N N . ARG A 1 89 ? -8.786 0.803 16.827 1.00 96.88 89 ARG A N 1
ATOM 659 C CA . ARG A 1 89 ? -8.549 0.696 18.268 1.00 96.88 89 ARG A CA 1
ATOM 660 C C . ARG A 1 89 ? -8.415 2.075 18.901 1.00 96.88 89 ARG A C 1
ATOM 662 O O . ARG A 1 89 ? -7.549 2.867 18.519 1.00 96.88 89 ARG A O 1
ATOM 669 N N . VAL A 1 90 ? -9.233 2.346 19.904 1.00 97.19 90 VAL A N 1
ATOM 670 C CA . VAL A 1 90 ? -9.164 3.518 20.772 1.00 97.19 90 VAL A CA 1
ATOM 671 C C . VAL A 1 90 ? -8.082 3.247 21.814 1.00 97.19 90 VAL A C 1
ATOM 673 O O . VAL A 1 90 ? -8.324 2.722 22.893 1.00 97.19 90 VAL A O 1
ATOM 676 N N . ASP A 1 91 ? -6.838 3.602 21.495 1.00 94.56 91 ASP A N 1
ATOM 677 C CA . ASP A 1 91 ? -5.682 3.293 22.346 1.00 94.56 91 ASP A CA 1
ATOM 678 C C . ASP A 1 91 ? -5.359 4.365 23.403 1.00 94.56 91 ASP A C 1
ATOM 680 O O . ASP A 1 91 ? -4.347 4.283 24.108 1.00 94.56 91 ASP A O 1
ATOM 684 N N . ARG A 1 92 ? -6.219 5.382 23.537 1.00 90.62 92 ARG A N 1
ATOM 685 C CA . ARG A 1 92 ? -6.080 6.488 24.494 1.00 90.62 92 ARG A CA 1
ATOM 686 C C . ARG A 1 92 ? -7.373 6.669 25.304 1.00 90.62 92 ARG A C 1
ATOM 688 O O . ARG A 1 92 ? -8.436 6.776 24.706 1.00 90.62 92 ARG A O 1
ATOM 695 N N . PRO A 1 93 ? -7.293 6.800 26.644 1.00 88.56 93 PRO A N 1
ATOM 696 C CA . PRO A 1 93 ? -6.076 6.778 27.464 1.00 88.56 93 PRO A CA 1
ATOM 697 C C . PRO A 1 93 ? -5.445 5.383 27.596 1.00 88.56 93 PRO A C 1
ATOM 699 O O . PRO A 1 93 ? -4.269 5.292 27.946 1.00 88.56 93 PRO A O 1
ATOM 702 N N . GLN A 1 94 ? -6.206 4.327 27.315 1.00 89.81 94 GLN A N 1
ATOM 703 C CA . GLN A 1 94 ? -5.764 2.942 27.336 1.00 89.81 94 GLN A CA 1
ATOM 704 C C . GLN A 1 94 ? -6.569 2.143 26.312 1.00 89.81 94 GLN A C 1
ATOM 706 O O . GLN A 1 94 ? -7.771 2.342 26.201 1.00 89.81 94 GLN A O 1
ATOM 711 N N . ASP A 1 95 ? -5.892 1.218 25.641 1.00 93.31 95 ASP A N 1
ATOM 712 C CA . ASP A 1 95 ? -6.506 0.205 24.790 1.00 93.31 95 ASP A CA 1
ATOM 713 C C . ASP A 1 95 ? -7.093 -0.949 25.633 1.00 93.31 95 ASP A C 1
ATOM 715 O O . ASP A 1 95 ? -6.396 -1.524 26.480 1.00 93.31 95 ASP A O 1
ATOM 719 N N . ASP A 1 96 ? -8.361 -1.290 25.414 1.00 92.25 96 ASP A N 1
ATOM 720 C CA . ASP A 1 96 ? -9.108 -2.303 26.170 1.00 92.25 96 ASP A CA 1
ATOM 721 C C . ASP A 1 96 ? -9.011 -3.726 25.585 1.00 92.25 96 ASP A C 1
ATOM 723 O O . ASP A 1 96 ? -9.431 -4.693 26.225 1.00 92.25 96 ASP A O 1
ATOM 727 N N . GLY A 1 97 ? -8.414 -3.887 24.403 1.00 91.62 97 GLY A N 1
ATOM 728 C CA . GLY A 1 97 ? -8.341 -5.190 23.728 1.00 91.62 97 GLY A CA 1
ATOM 729 C C . GLY A 1 97 ? -9.456 -5.451 22.710 1.00 91.62 97 GLY A C 1
ATOM 730 O O . GLY A 1 97 ? -9.394 -6.463 22.005 1.00 91.62 97 GLY A O 1
ATOM 731 N N . VAL A 1 98 ? -10.479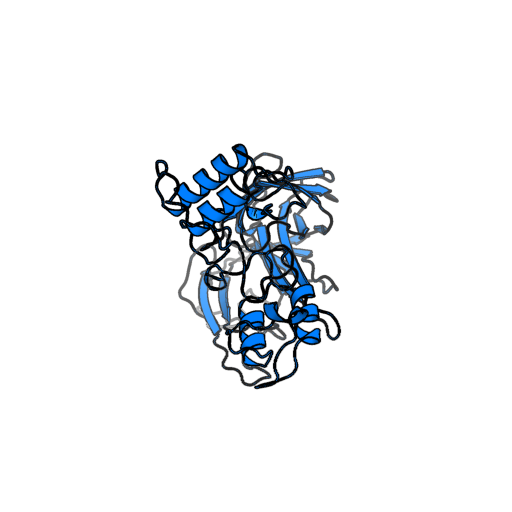 -4.599 22.645 1.00 93.69 98 VAL A N 1
ATOM 732 C CA . VAL A 1 98 ? -11.719 -4.835 21.900 1.00 93.69 98 VAL A CA 1
ATOM 733 C C . VAL A 1 98 ? -11.733 -3.985 20.624 1.00 93.69 98 VAL A C 1
ATOM 735 O O . VAL A 1 98 ? -11.197 -2.882 20.617 1.00 93.69 98 VAL A O 1
ATOM 738 N N . PRO A 1 99 ? -12.273 -4.497 19.503 1.00 95.31 99 PRO A N 1
ATOM 739 C CA . PRO A 1 99 ? -12.405 -3.701 18.289 1.00 95.31 99 PRO A CA 1
ATOM 740 C C . PRO A 1 99 ? -13.348 -2.504 18.458 1.00 95.31 99 PRO A C 1
ATOM 742 O O . PRO A 1 99 ? -14.460 -2.663 18.961 1.00 95.31 99 PRO A O 1
ATOM 745 N N . ASP A 1 100 ? -12.930 -1.365 17.918 1.00 97.00 100 ASP A N 1
ATOM 746 C CA . ASP A 1 100 ? -13.729 -0.155 17.736 1.00 97.00 100 ASP A CA 1
ATOM 747 C C . ASP A 1 100 ? -14.019 0.068 16.245 1.00 97.00 100 ASP A C 1
ATOM 749 O O . ASP A 1 100 ? -13.431 -0.579 15.367 1.00 97.00 100 ASP A O 1
ATOM 753 N N . PHE A 1 101 ? -14.914 1.002 15.927 1.00 97.38 101 PHE A N 1
ATOM 754 C CA . PHE A 1 101 ? -15.392 1.179 14.556 1.00 97.38 101 PHE A CA 1
ATOM 755 C C . PHE A 1 101 ? -15.289 2.629 14.104 1.00 97.38 101 PHE A C 1
ATOM 757 O O . PHE A 1 101 ? -15.995 3.495 14.612 1.00 97.38 101 PHE A O 1
ATOM 764 N N . LEU A 1 102 ? -14.424 2.880 13.119 1.00 98.38 102 LEU A N 1
ATOM 765 C CA . LEU A 1 102 ? -14.322 4.158 12.428 1.00 98.38 102 LEU A CA 1
ATOM 766 C C . LEU A 1 102 ? -15.390 4.217 11.338 1.00 98.38 102 LEU A C 1
ATOM 768 O O . LEU A 1 102 ? -15.381 3.409 10.403 1.00 98.38 102 LEU A O 1
ATOM 772 N N . VAL A 1 103 ? -16.298 5.171 11.465 1.00 97.12 103 VAL A N 1
ATOM 773 C CA . VAL A 1 103 ? -17.558 5.220 10.730 1.00 97.12 103 VAL A CA 1
ATOM 774 C C . VAL A 1 103 ? -17.693 6.545 9.985 1.00 97.12 103 VAL A C 1
ATOM 776 O O . VAL A 1 103 ? -17.229 7.589 10.448 1.00 97.12 103 VAL A O 1
ATOM 779 N N . ASN A 1 104 ? -18.329 6.471 8.819 1.00 95.12 104 ASN A N 1
ATOM 780 C CA . ASN A 1 104 ? -18.849 7.616 8.088 1.00 95.12 104 ASN A CA 1
ATOM 781 C C . ASN A 1 104 ? -20.372 7.673 8.287 1.00 95.12 104 ASN A C 1
ATOM 783 O O . ASN A 1 104 ? -21.113 6.902 7.679 1.00 95.12 104 ASN A O 1
ATOM 787 N N . ASP A 1 105 ? -20.828 8.567 9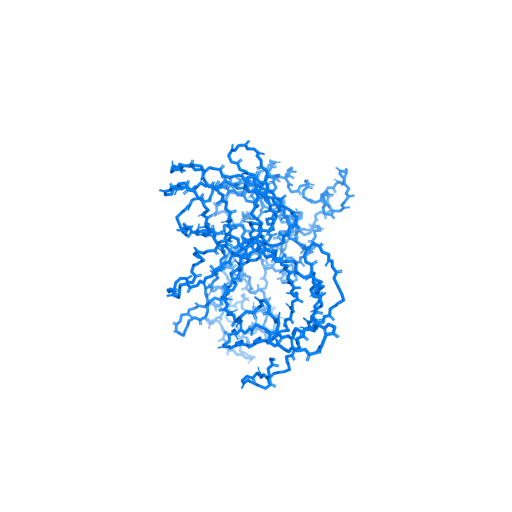.157 1.00 93.19 105 ASP A N 1
ATOM 788 C CA . ASP A 1 105 ? -22.251 8.796 9.422 1.00 93.19 105 ASP A CA 1
ATOM 789 C C . ASP A 1 105 ? -22.792 10.009 8.669 1.00 93.19 105 ASP A C 1
ATOM 791 O O . ASP A 1 105 ? -24.006 10.161 8.492 1.00 93.19 105 ASP A O 1
ATOM 795 N N . THR A 1 106 ? -21.899 10.876 8.200 1.00 91.38 106 THR A N 1
ATOM 796 C CA . THR A 1 106 ? -22.248 12.067 7.439 1.00 91.38 106 THR A CA 1
ATOM 797 C C . THR A 1 106 ? -21.873 11.884 5.978 1.00 91.38 106 THR A C 1
ATOM 799 O O . THR A 1 106 ? -20.744 12.133 5.582 1.00 91.38 106 THR A O 1
ATOM 802 N N . LEU A 1 107 ? -22.857 11.548 5.139 1.00 84.88 107 LEU A N 1
ATOM 803 C CA . LEU A 1 107 ? -22.623 11.399 3.703 1.00 84.88 107 LEU A CA 1
ATOM 804 C C . LEU A 1 107 ? -22.016 12.673 3.087 1.00 84.88 107 LEU A C 1
ATOM 806 O O . LEU A 1 107 ? -22.679 13.707 2.958 1.00 84.88 107 LEU A O 1
ATOM 810 N N . ASP A 1 108 ? -20.774 12.552 2.635 1.00 87.81 108 ASP A N 1
ATOM 811 C CA . ASP A 1 108 ? -20.032 13.573 1.911 1.00 87.81 108 ASP A CA 1
ATOM 812 C C . ASP A 1 108 ? -19.446 13.010 0.599 1.00 87.81 108 ASP A C 1
ATOM 814 O O . ASP A 1 108 ? -19.527 11.815 0.319 1.00 87.81 108 ASP A O 1
ATOM 818 N N . LEU A 1 109 ? -18.901 13.878 -0.260 1.00 85.44 109 LEU A N 1
ATOM 819 C CA . LEU A 1 109 ? -18.388 13.468 -1.578 1.00 85.44 109 LEU A CA 1
ATOM 820 C C . LEU A 1 109 ? -17.116 12.613 -1.501 1.00 85.44 109 LEU A C 1
ATOM 822 O O . LEU A 1 109 ? -16.852 11.823 -2.404 1.00 85.44 109 LEU A O 1
ATOM 826 N N . GLU A 1 110 ? -16.325 12.805 -0.453 1.00 86.56 110 GLU A N 1
ATOM 827 C CA . GLU A 1 110 ? -15.046 12.147 -0.208 1.00 86.56 110 GLU A CA 1
ATOM 828 C C . GLU A 1 110 ? -15.183 10.902 0.680 1.00 86.56 110 GLU A C 1
ATOM 830 O O . GLU A 1 110 ? -14.201 10.158 0.819 1.00 86.56 110 GLU A O 1
ATOM 835 N N . LEU A 1 111 ? -16.384 10.672 1.230 1.00 90.19 111 LEU A N 1
ATOM 836 C CA . LEU A 1 111 ? -16.749 9.566 2.116 1.00 90.19 111 LEU A CA 1
ATOM 837 C C . LEU A 1 111 ? -15.755 9.441 3.279 1.00 90.19 111 LEU A C 1
ATOM 839 O O . LEU A 1 111 ? -15.138 8.391 3.488 1.00 90.19 111 LEU A O 1
ATOM 843 N N . LEU A 1 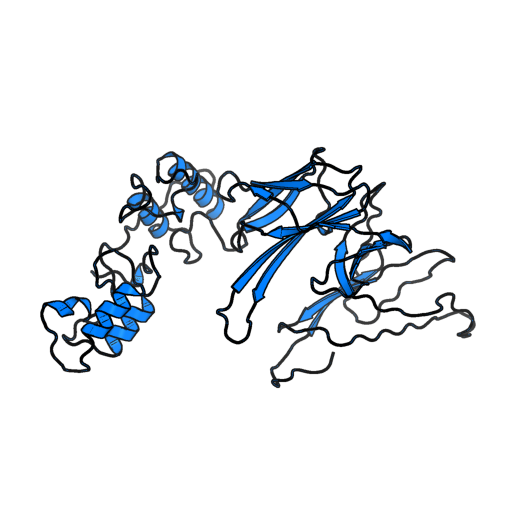112 ? -15.510 10.556 3.966 1.00 95.44 112 LEU A N 1
ATOM 844 C CA . LEU A 1 112 ? -14.543 10.635 5.052 1.00 95.44 112 LEU A CA 1
ATOM 845 C C . LEU A 1 112 ? -15.216 10.253 6.376 1.00 95.44 112 LEU A C 1
ATOM 847 O O . LEU A 1 112 ? -16.325 10.696 6.645 1.00 95.44 112 LEU A O 1
ATOM 851 N N . PRO A 1 113 ? -14.549 9.467 7.235 1.00 97.25 113 PRO A N 1
ATOM 852 C CA . PRO A 1 113 ? -15.109 9.123 8.530 1.00 97.25 113 PRO A CA 1
ATOM 853 C C . PRO A 1 113 ? -15.149 10.336 9.461 1.00 97.25 113 PRO A C 1
ATOM 855 O O . PRO A 1 113 ? -14.239 11.172 9.460 1.00 97.25 113 PRO A O 1
ATOM 858 N N . ASP A 1 114 ? -16.170 10.374 10.310 1.00 97.38 114 ASP A N 1
ATOM 859 C CA . ASP A 1 114 ? -16.463 11.502 11.199 1.00 97.38 114 ASP A CA 1
ATOM 860 C C . ASP A 1 114 ? -16.657 11.099 12.669 1.00 97.38 114 ASP A C 1
ATOM 862 O O . ASP A 1 114 ? -16.632 11.957 13.558 1.00 97.38 114 ASP A O 1
ATOM 866 N N . VAL A 1 115 ? -16.759 9.800 12.962 1.00 98.06 115 VAL A N 1
ATOM 867 C CA . VAL A 1 115 ? -16.964 9.300 14.324 1.00 98.06 115 VAL A CA 1
ATOM 868 C C . VAL A 1 115 ? -16.333 7.921 14.529 1.00 98.06 115 VAL A C 1
ATOM 870 O O . VAL A 1 115 ? -16.271 7.093 13.619 1.00 98.06 115 VAL A O 1
ATOM 873 N N . ILE A 1 116 ? -15.849 7.666 15.745 1.00 98.31 116 ILE A N 1
ATOM 874 C CA . ILE A 1 116 ? -15.531 6.323 16.234 1.00 98.31 116 ILE A CA 1
ATOM 875 C C . ILE A 1 116 ? -16.640 5.884 17.182 1.00 98.31 116 ILE A C 1
ATOM 877 O O . ILE A 1 116 ? -16.951 6.583 18.150 1.00 98.31 116 ILE A O 1
ATOM 881 N N . TYR A 1 117 ? -17.179 4.701 16.924 1.00 97.31 117 TYR A N 1
ATOM 882 C CA . TYR A 1 117 ? -17.990 3.949 17.869 1.00 97.31 117 TYR A CA 1
ATOM 883 C C . TYR A 1 117 ? -17.056 3.098 18.723 1.00 97.31 117 TYR A C 1
ATOM 885 O O . TYR A 1 117 ? -16.499 2.106 18.240 1.00 97.31 117 TYR A O 1
ATOM 893 N N . GLY A 1 118 ? -16.865 3.528 19.968 1.00 96.12 118 GLY A N 1
ATOM 894 C CA . GLY A 1 118 ? -16.059 2.826 20.954 1.00 96.12 118 GLY A CA 1
ATOM 895 C C . GLY A 1 118 ? -16.718 1.523 21.402 1.00 96.12 118 GLY A C 1
ATOM 896 O O . GLY A 1 118 ? -17.944 1.437 21.528 1.00 96.12 118 GLY A O 1
ATOM 897 N N . SER A 1 119 ? -15.903 0.517 21.696 1.00 94.69 119 SER A N 1
ATOM 898 C CA . SER A 1 119 ? -16.302 -0.740 22.330 1.00 94.69 119 SER A CA 1
ATOM 899 C C . SER A 1 119 ? -17.017 -0.520 23.665 1.00 94.69 119 SER A C 1
ATOM 901 O O . SER A 1 119 ? -17.850 -1.337 24.051 1.00 94.69 119 SER A O 1
ATOM 903 N N . ASP A 1 120 ? -16.736 0.594 24.343 1.00 92.25 120 ASP A N 1
ATOM 904 C CA . ASP A 1 120 ? -17.327 1.044 25.606 1.00 92.25 120 ASP A CA 1
ATOM 905 C C . ASP A 1 120 ? -18.638 1.840 25.437 1.00 92.25 120 ASP A C 1
ATOM 907 O O . ASP A 1 120 ? -19.228 2.299 26.419 1.00 92.25 120 ASP A O 1
ATOM 911 N N . GLY A 1 121 ? -19.106 2.004 24.197 1.00 91.38 121 GLY A N 1
ATOM 912 C CA . GLY A 1 121 ? -20.323 2.737 23.854 1.00 91.38 121 GLY A CA 1
ATOM 913 C C . GLY A 1 121 ? -20.145 4.249 23.738 1.00 91.38 121 GLY A C 1
ATOM 914 O O . GLY A 1 121 ? -21.133 4.956 23.522 1.00 91.38 121 GLY A O 1
ATOM 915 N N . LEU A 1 122 ? -18.924 4.774 23.874 1.00 93.88 122 LEU A N 1
ATOM 916 C CA . LEU A 1 122 ? -18.657 6.184 23.617 1.00 93.88 122 LEU A CA 1
ATOM 917 C C . LEU A 1 122 ? -18.645 6.477 22.115 1.00 93.88 122 LEU A C 1
ATOM 919 O O . LEU A 1 122 ? -18.109 5.722 21.310 1.00 93.88 122 LEU A O 1
ATOM 923 N N . LEU A 1 123 ? -19.193 7.637 21.754 1.00 96.31 123 LEU A N 1
ATOM 924 C CA . LEU A 1 123 ? -19.047 8.212 20.421 1.00 96.31 123 LEU A CA 1
ATOM 925 C C . LEU A 1 123 ? -17.954 9.272 20.465 1.00 96.31 123 LEU A C 1
ATOM 927 O O . LEU A 1 123 ? -18.063 10.260 21.199 1.00 96.31 123 LEU A O 1
ATOM 931 N N . LEU A 1 124 ? -16.896 9.063 19.690 1.00 97.75 124 LEU A N 1
ATOM 932 C CA . LEU A 1 124 ? -15.722 9.929 19.677 1.00 97.75 124 LEU A CA 1
ATOM 933 C C . LEU A 1 124 ? -15.648 10.645 18.323 1.00 97.75 124 LEU A C 1
ATOM 935 O O . LEU A 1 124 ? -15.436 9.982 17.310 1.00 97.75 124 LEU A O 1
ATOM 939 N N . PRO A 1 125 ? -15.813 11.979 18.271 1.00 97.69 125 PRO A N 1
ATOM 940 C CA . PRO A 1 125 ? -15.725 12.722 17.018 1.00 97.69 125 PRO A CA 1
ATOM 941 C C . PRO A 1 125 ? -14.344 12.593 16.375 1.00 97.69 125 PRO A C 1
ATOM 943 O O . PRO A 1 125 ? -13.326 12.693 17.067 1.00 97.69 125 PRO A O 1
ATOM 946 N N . VAL A 1 126 ? -14.321 12.445 15.053 1.00 98.06 126 VAL A N 1
ATOM 947 C CA . VAL A 1 126 ? -13.113 12.336 14.237 1.00 98.06 126 VAL A CA 1
ATOM 948 C C . VAL A 1 126 ? -13.022 13.517 13.285 1.00 98.06 126 VAL A C 1
ATOM 950 O O . VAL A 1 126 ? -13.973 13.873 12.596 1.00 98.06 126 VAL A O 1
ATOM 953 N N . GLN A 1 127 ? -11.843 14.126 13.227 1.00 96.94 127 GLN A N 1
ATOM 954 C CA . GLN A 1 127 ? -11.505 15.103 12.198 1.00 96.94 127 GLN A CA 1
ATOM 955 C C . GLN A 1 127 ? -10.813 14.392 11.038 1.00 96.94 127 GLN A C 1
ATOM 957 O O . GLN A 1 127 ? -9.876 13.628 11.254 1.00 96.94 127 GLN A O 1
ATOM 962 N N . ALA A 1 128 ? -11.230 14.655 9.805 1.00 96.56 128 ALA A N 1
ATOM 963 C CA . ALA A 1 128 ? -10.529 14.150 8.634 1.00 96.56 128 ALA A CA 1
ATOM 964 C C . ALA A 1 128 ? -9.444 15.138 8.178 1.00 96.56 128 ALA A C 1
ATOM 966 O O . ALA A 1 128 ? -9.685 16.340 8.064 1.00 96.56 128 ALA A O 1
ATOM 967 N N . LEU A 1 129 ? -8.252 14.620 7.892 1.00 97.12 129 LEU A N 1
ATOM 968 C CA . LEU A 1 129 ? -7.101 15.359 7.394 1.00 97.12 129 LEU A CA 1
ATOM 969 C C . LEU A 1 129 ? -6.585 14.701 6.114 1.00 97.12 129 LEU A C 1
ATOM 971 O O . LEU A 1 129 ? -6.051 13.593 6.128 1.00 97.12 129 LEU A O 1
ATOM 975 N N . THR A 1 130 ? -6.733 15.402 4.995 1.00 96.44 130 THR A N 1
ATOM 976 C CA . THR A 1 130 ? -6.279 14.933 3.675 1.00 96.44 130 THR A CA 1
ATOM 977 C C . THR A 1 130 ? -5.007 15.628 3.195 1.00 96.44 130 THR A C 1
ATOM 979 O O . THR A 1 130 ? -4.549 15.391 2.081 1.00 96.44 130 THR A O 1
ATOM 982 N N . GLU A 1 131 ? -4.443 16.509 4.023 1.00 94.12 131 GLU A N 1
ATOM 983 C CA . GLU A 1 131 ? -3.185 17.198 3.755 1.00 94.12 131 GLU A CA 1
ATOM 984 C C . GLU A 1 131 ? -2.052 16.553 4.556 1.00 94.12 131 GLU A C 1
ATOM 986 O O . GLU A 1 131 ? -2.133 16.376 5.772 1.00 94.12 131 GLU A O 1
ATOM 991 N N . GLY A 1 132 ? -0.968 16.216 3.866 1.00 94.81 132 GLY A N 1
ATOM 992 C CA . GLY A 1 132 ? 0.237 15.674 4.474 1.00 94.81 132 GLY A CA 1
ATOM 993 C C . GLY A 1 132 ? 1.304 15.414 3.425 1.00 94.81 132 GLY A C 1
ATOM 994 O O . GLY A 1 132 ? 1.018 15.329 2.231 1.00 94.81 132 GLY A O 1
ATOM 995 N N . THR A 1 133 ? 2.551 15.312 3.869 1.00 95.88 133 THR A N 1
ATOM 996 C CA . THR A 1 133 ? 3.690 15.019 2.998 1.00 95.88 133 THR A CA 1
ATOM 997 C C . THR A 1 133 ? 4.331 13.706 3.409 1.00 95.88 133 THR A C 1
ATOM 999 O O . THR A 1 133 ? 4.685 13.512 4.572 1.00 95.88 133 THR A O 1
ATOM 1002 N N . VAL A 1 134 ? 4.472 12.796 2.447 1.00 94.81 134 VAL A N 1
ATOM 1003 C CA . VAL A 1 134 ? 5.224 11.553 2.613 1.00 94.81 134 VAL A CA 1
ATOM 1004 C C . VAL A 1 134 ? 6.541 11.710 1.867 1.00 94.81 134 VAL A C 1
ATOM 1006 O O . VAL A 1 134 ? 6.551 11.965 0.666 1.00 94.81 134 VAL A O 1
ATOM 1009 N N . VAL A 1 135 ? 7.651 11.598 2.590 1.00 91.50 135 VAL A N 1
ATOM 1010 C CA . VAL A 1 135 ? 9.002 11.792 2.054 1.00 91.50 135 VAL A CA 1
ATOM 1011 C C . VAL A 1 135 ? 9.864 10.576 2.365 1.00 91.50 135 VAL A C 1
ATOM 1013 O O . VAL A 1 135 ? 9.787 10.003 3.454 1.00 91.50 135 VAL A O 1
ATOM 1016 N N . GLY A 1 136 ? 10.714 10.214 1.411 1.00 84.12 136 GLY A N 1
ATOM 1017 C CA . GLY A 1 136 ? 11.637 9.086 1.484 1.00 84.12 136 GLY A CA 1
ATOM 1018 C C . GLY A 1 136 ? 11.458 8.152 0.292 1.00 84.12 136 GLY A C 1
ATOM 1019 O O . GLY A 1 136 ? 10.599 8.374 -0.559 1.00 84.12 136 GLY A O 1
ATOM 1020 N N . SER A 1 137 ? 12.261 7.098 0.258 1.00 74.88 137 SER A N 1
ATOM 1021 C CA . SER A 1 137 ? 12.142 5.995 -0.691 1.00 74.88 137 SER A CA 1
ATOM 1022 C C . SER A 1 137 ? 11.980 4.687 0.082 1.00 74.88 137 SER A C 1
ATOM 1024 O O . SER A 1 137 ? 12.497 4.537 1.189 1.00 74.88 137 SER A O 1
ATOM 1026 N N . VAL A 1 138 ? 11.221 3.745 -0.477 1.00 76.75 138 VAL A N 1
ATOM 1027 C CA . VAL A 1 138 ? 11.107 2.389 0.072 1.00 76.75 138 VAL A CA 1
ATOM 1028 C C . VAL A 1 138 ? 12.014 1.494 -0.750 1.00 76.75 138 VAL A C 1
ATOM 1030 O O . VAL A 1 138 ? 11.561 0.868 -1.696 1.00 76.75 138 VAL A O 1
ATOM 1033 N N . ASN A 1 139 ? 13.300 1.467 -0.417 1.00 73.81 139 ASN A N 1
ATOM 1034 C CA . ASN A 1 139 ? 14.280 0.610 -1.081 1.00 73.81 139 ASN A CA 1
ATOM 1035 C C . ASN A 1 139 ? 15.243 0.037 -0.051 1.00 73.81 139 ASN A C 1
ATOM 1037 O O . ASN A 1 139 ? 15.481 0.667 0.981 1.00 73.81 139 ASN A O 1
ATOM 1041 N N . PRO A 1 140 ? 15.829 -1.144 -0.286 1.00 70.88 140 PRO A N 1
ATOM 1042 C CA . PRO A 1 140 ? 16.836 -1.635 0.632 1.00 70.88 140 PRO A CA 1
ATOM 1043 C C . PRO A 1 140 ? 18.019 -0.644 0.744 1.00 70.88 140 PRO A C 1
ATOM 1045 O O . PRO A 1 140 ? 18.309 0.093 -0.191 1.00 70.88 140 PRO A O 1
ATOM 1048 N N . PRO A 1 141 ? 18.700 -0.579 1.902 1.00 67.31 141 PRO A N 1
ATOM 1049 C CA . PRO A 1 141 ? 18.348 -1.248 3.151 1.00 67.31 141 PRO A CA 1
ATOM 1050 C C . PRO A 1 141 ? 17.283 -0.480 3.965 1.00 67.31 141 PRO A C 1
ATOM 1052 O O . PRO A 1 141 ? 16.942 -0.899 5.071 1.00 67.31 141 PRO A O 1
ATOM 1055 N N . VAL A 1 142 ? 16.794 0.662 3.470 1.00 73.56 142 VAL A N 1
ATOM 1056 C CA . VAL A 1 142 ? 15.916 1.590 4.193 1.00 73.56 142 VAL A CA 1
ATOM 1057 C C . VAL A 1 142 ? 14.470 1.458 3.713 1.00 73.56 142 VAL A C 1
ATOM 1059 O O . VAL A 1 142 ? 13.996 2.176 2.843 1.00 73.56 142 VAL A O 1
ATOM 1062 N N . PHE A 1 143 ? 13.715 0.575 4.359 1.00 85.38 143 PHE A N 1
ATOM 1063 C CA . PHE A 1 143 ? 12.274 0.451 4.129 1.00 85.38 143 PHE A CA 1
ATOM 1064 C C . PHE A 1 143 ? 11.475 1.415 5.017 1.00 85.38 143 PHE A C 1
ATOM 1066 O O . PHE A 1 143 ? 10.603 0.998 5.781 1.00 85.38 143 PHE A O 1
ATOM 1073 N N . GLN A 1 144 ? 11.826 2.704 5.001 1.00 91.25 144 GLN A N 1
ATOM 1074 C CA . GLN A 1 144 ? 11.206 3.702 5.874 1.00 91.25 144 GLN A CA 1
ATOM 1075 C C . GLN A 1 144 ? 10.830 4.976 5.129 1.00 91.25 144 GLN A C 1
ATOM 1077 O O . GLN A 1 144 ? 11.644 5.549 4.414 1.00 91.25 144 GLN A O 1
ATOM 1082 N N . LEU A 1 145 ? 9.617 5.461 5.390 1.00 93.88 145 LEU A N 1
ATOM 1083 C CA . LEU A 1 145 ? 9.145 6.768 4.939 1.00 93.88 145 LEU A CA 1
ATOM 1084 C C . LEU A 1 145 ? 8.819 7.656 6.136 1.00 93.88 145 LEU A C 1
ATOM 1086 O O . LEU A 1 145 ? 8.497 7.180 7.225 1.00 93.88 145 LEU A O 1
ATOM 1090 N N . THR A 1 146 ? 8.874 8.963 5.921 1.00 96.25 146 THR A N 1
ATOM 1091 C CA . THR A 1 146 ? 8.473 9.969 6.903 1.00 96.25 146 THR A CA 1
ATOM 1092 C C . THR A 1 146 ? 7.175 10.620 6.452 1.00 96.25 146 THR A C 1
ATOM 1094 O O . THR A 1 146 ? 7.138 11.234 5.390 1.00 96.25 146 THR A O 1
ATOM 1097 N N . LEU A 1 147 ? 6.124 10.508 7.264 1.00 97.81 147 LEU A N 1
ATOM 1098 C CA . LEU A 1 147 ? 4.861 11.220 7.071 1.00 97.81 147 LEU A CA 1
ATOM 1099 C C . LEU A 1 147 ? 4.840 12.449 7.979 1.00 97.81 147 LEU A C 1
ATOM 1101 O O . LEU A 1 147 ? 4.973 12.309 9.193 1.00 97.81 147 LEU A O 1
ATOM 1105 N N . THR A 1 148 ? 4.636 13.634 7.410 1.00 97.94 148 THR A N 1
ATOM 1106 C CA . THR A 1 148 ? 4.404 14.872 8.165 1.00 97.94 148 THR A CA 1
ATOM 1107 C C . THR A 1 148 ? 3.004 15.399 7.893 1.00 97.94 148 THR A C 1
ATOM 1109 O O . THR A 1 148 ? 2.605 15.544 6.738 1.00 97.94 148 THR A O 1
ATOM 1112 N N . VAL A 1 149 ? 2.274 15.698 8.963 1.00 97.75 149 VAL A N 1
ATOM 1113 C CA . VAL A 1 149 ? 0.907 16.229 8.933 1.00 97.75 149 VAL A CA 1
ATOM 1114 C C . VAL A 1 149 ? 0.776 17.421 9.874 1.00 97.75 149 VAL A C 1
ATOM 1116 O O . VAL A 1 149 ? 1.527 17.528 10.842 1.00 97.75 149 VAL A O 1
ATOM 1119 N N . GLU A 1 150 ? -0.196 18.291 9.612 1.00 97.50 150 GLU A N 1
ATOM 1120 C CA . GLU A 1 150 ? -0.543 19.424 10.475 1.00 97.50 150 GLU A CA 1
ATOM 1121 C C . GLU A 1 150 ? -1.908 19.172 11.121 1.00 97.50 150 GLU A C 1
ATOM 1123 O O . GLU A 1 150 ? -2.950 19.267 10.474 1.00 97.50 150 GLU A O 1
ATOM 1128 N N . ALA A 1 151 ? -1.915 18.827 12.407 1.00 95.69 151 ALA A N 1
ATOM 1129 C CA . ALA A 1 151 ? -3.153 18.589 13.135 1.00 95.69 151 ALA A CA 1
ATOM 1130 C C . ALA A 1 151 ? -3.916 19.903 13.357 1.00 95.69 151 ALA A C 1
ATOM 1132 O O . ALA A 1 151 ? -3.353 20.884 13.849 1.00 95.69 151 ALA A O 1
ATOM 1133 N N . GLY A 1 152 ? -5.218 19.909 13.056 1.00 94.44 152 GLY A N 1
ATOM 1134 C CA . GLY A 1 152 ? -6.085 21.081 13.238 1.00 94.44 152 GLY A CA 1
ATOM 1135 C C . GLY A 1 152 ? -6.470 21.368 14.695 1.00 94.44 152 GLY A C 1
ATOM 1136 O O . GLY A 1 152 ? -6.881 22.481 15.024 1.00 94.44 152 GLY A O 1
ATOM 1137 N N . GLY A 1 153 ? -6.321 20.389 15.590 1.00 95.69 153 GLY A N 1
ATOM 1138 C CA . GLY A 1 153 ? -6.749 20.489 16.980 1.00 95.69 153 GLY A CA 1
ATOM 1139 C C . GLY A 1 153 ? -6.411 19.249 17.801 1.00 95.69 153 GLY A C 1
ATOM 1140 O O . GLY A 1 153 ? -5.755 18.328 17.325 1.00 95.69 153 GLY A O 1
ATOM 1141 N N . ALA A 1 154 ? -6.861 19.249 19.055 1.00 96.75 154 ALA A N 1
ATOM 1142 C CA . ALA A 1 154 ? -6.824 18.061 19.899 1.00 96.75 154 ALA A CA 1
ATOM 1143 C C . ALA A 1 154 ? -8.008 17.135 19.578 1.00 96.75 154 ALA A C 1
ATOM 1145 O O . ALA A 1 154 ? -9.107 17.625 19.305 1.00 96.75 154 ALA A O 1
ATOM 1146 N N . GLY A 1 155 ? -7.798 15.823 19.679 1.00 97.00 155 GLY A N 1
ATOM 1147 C CA . GLY A 1 155 ? -8.821 14.800 19.465 1.00 97.00 155 GLY A CA 1
ATOM 1148 C C . GLY A 1 155 ? -8.404 13.730 18.460 1.00 97.00 155 GLY A C 1
ATOM 1149 O O . GLY A 1 155 ? -7.250 13.673 18.033 1.00 97.00 155 GLY A O 1
ATOM 1150 N N . TRP A 1 156 ? -9.356 12.868 18.106 1.00 98.12 156 TRP A N 1
ATOM 1151 C CA . TRP A 1 156 ? -9.163 11.839 17.092 1.00 98.12 156 TRP A CA 1
ATOM 1152 C C . TRP A 1 156 ? -9.132 12.454 15.699 1.00 98.12 156 TRP A C 1
ATOM 1154 O O . TRP A 1 156 ? -10.017 13.226 15.325 1.00 98.12 156 TRP A O 1
ATOM 1164 N N . THR A 1 157 ? -8.120 12.079 14.928 1.00 98.31 157 THR A N 1
ATOM 1165 C CA . THR A 1 157 ? -7.940 12.549 13.560 1.00 98.31 157 THR A CA 1
ATOM 1166 C C . THR A 1 157 ? -7.630 11.367 12.660 1.00 98.31 157 THR A C 1
ATOM 1168 O O . THR A 1 157 ? -6.696 10.599 12.905 1.00 98.31 157 THR A O 1
ATOM 1171 N N . TYR A 1 158 ? -8.412 11.248 11.598 1.00 98.38 158 TYR A N 1
ATOM 1172 C CA . TYR A 1 158 ? -8.178 10.339 10.495 1.00 98.38 158 TYR A CA 1
ATOM 1173 C C . TYR A 1 158 ? -7.376 11.055 9.409 1.00 98.38 158 TYR A C 1
ATOM 1175 O O . TYR A 1 158 ? -7.784 12.096 8.902 1.00 98.38 158 TYR A O 1
ATOM 1183 N N . VAL A 1 159 ? -6.236 10.490 9.041 1.00 98.25 159 VAL A N 1
ATOM 1184 C CA . VAL A 1 159 ? -5.332 10.990 8.010 1.00 98.25 159 VAL A CA 1
ATOM 1185 C C . VAL A 1 159 ? -5.456 10.109 6.771 1.00 98.25 159 VAL A C 1
ATOM 1187 O O . VAL A 1 159 ? -5.310 8.889 6.864 1.00 98.25 159 VAL A O 1
ATOM 1190 N N . ARG A 1 160 ? -5.670 10.724 5.602 1.00 97.38 160 ARG A N 1
ATOM 1191 C CA . ARG A 1 160 ? -5.676 10.054 4.291 1.00 97.38 160 ARG A CA 1
ATOM 1192 C C . ARG A 1 160 ? -4.790 10.815 3.311 1.00 97.38 160 ARG A C 1
ATOM 1194 O O . ARG A 1 160 ? -5.156 11.902 2.880 1.00 97.38 160 ARG A O 1
ATOM 1201 N N . VAL A 1 161 ? -3.658 10.235 2.930 1.00 96.94 161 VAL A N 1
ATOM 1202 C CA . VAL A 1 161 ? -2.675 10.861 2.024 1.00 96.94 161 VAL A CA 1
ATOM 1203 C C . VAL A 1 161 ? -2.276 9.913 0.897 1.00 96.94 161 VAL A C 1
ATOM 1205 O O . VAL A 1 161 ? -2.566 8.716 0.952 1.00 96.94 161 VAL A O 1
ATOM 1208 N N . ASP A 1 162 ? -1.613 10.445 -0.128 1.00 94.25 162 ASP A N 1
ATOM 1209 C CA . ASP A 1 162 ? -1.025 9.623 -1.185 1.00 94.25 162 ASP A CA 1
ATOM 1210 C C . ASP A 1 162 ? 0.112 8.765 -0.641 1.00 94.25 162 ASP A C 1
ATOM 1212 O O . ASP A 1 162 ? 0.932 9.213 0.166 1.00 94.25 162 ASP A O 1
ATOM 1216 N N . ASP A 1 163 ? 0.156 7.521 -1.101 1.00 91.75 163 ASP A N 1
ATOM 1217 C CA . ASP A 1 163 ? 1.184 6.574 -0.711 1.00 91.75 163 ASP A CA 1
ATOM 1218 C C . ASP A 1 163 ? 2.167 6.293 -1.859 1.00 91.75 163 ASP A C 1
ATOM 1220 O O . ASP A 1 163 ? 1.793 5.645 -2.843 1.00 91.75 163 ASP A O 1
ATOM 1224 N N . PRO A 1 164 ? 3.438 6.718 -1.734 1.00 88.44 164 PRO A N 1
ATOM 1225 C CA . PRO A 1 164 ? 4.436 6.522 -2.776 1.00 88.44 164 PRO A CA 1
ATOM 1226 C C . PRO A 1 164 ? 5.021 5.100 -2.808 1.00 88.44 164 PRO A C 1
ATOM 1228 O O . PRO A 1 164 ? 5.765 4.784 -3.731 1.00 88.44 164 PRO A O 1
ATOM 1231 N N . ALA A 1 165 ? 4.722 4.228 -1.835 1.00 84.06 165 ALA A N 1
ATOM 1232 C CA . ALA A 1 165 ? 5.356 2.910 -1.729 1.00 84.06 165 ALA A CA 1
ATOM 1233 C C . ALA A 1 165 ? 4.875 1.884 -2.779 1.00 84.06 165 ALA A C 1
ATOM 1235 O O . ALA A 1 165 ? 5.488 0.828 -2.927 1.00 84.06 165 ALA A O 1
ATOM 1236 N N . GLY A 1 166 ? 3.778 2.159 -3.497 1.00 80.88 166 GLY A N 1
ATOM 1237 C CA . GLY A 1 166 ? 3.230 1.261 -4.524 1.00 80.88 166 GLY A CA 1
ATOM 1238 C C . GLY A 1 166 ? 2.869 -0.142 -4.007 1.00 80.88 166 GLY A C 1
ATOM 1239 O O . GLY A 1 166 ? 2.864 -0.415 -2.811 1.00 80.88 166 GLY A O 1
ATOM 1240 N N . GLN A 1 167 ? 2.548 -1.083 -4.893 1.00 82.38 167 GLN A N 1
ATOM 1241 C CA . GLN A 1 167 ? 2.088 -2.424 -4.475 1.00 82.38 167 GLN A CA 1
ATOM 1242 C C . GLN A 1 167 ? 3.223 -3.397 -4.104 1.00 82.38 167 GLN A C 1
ATOM 1244 O O . GLN A 1 167 ? 2.965 -4.482 -3.589 1.00 82.38 167 GLN A O 1
ATOM 1249 N N . GLN A 1 168 ? 4.476 -3.015 -4.358 1.00 81.31 168 GLN A N 1
ATOM 1250 C CA . GLN A 1 168 ? 5.659 -3.858 -4.157 1.00 81.31 168 GLN A CA 1
ATOM 1251 C C . GLN A 1 168 ? 6.081 -3.975 -2.692 1.00 81.31 168 GLN A C 1
ATOM 1253 O O . GLN A 1 168 ? 6.761 -4.923 -2.314 1.00 81.31 168 GLN A O 1
ATOM 1258 N N . TYR A 1 169 ? 5.653 -3.039 -1.854 1.00 87.62 169 TYR A N 1
ATOM 1259 C CA . TYR A 1 169 ? 5.964 -3.022 -0.434 1.00 87.62 169 TYR A CA 1
ATOM 1260 C C . TYR A 1 169 ? 4.681 -3.042 0.376 1.00 87.62 169 TYR A C 1
ATOM 1262 O O . TYR A 1 169 ? 3.646 -2.600 -0.110 1.00 87.62 169 TYR A O 1
ATOM 1270 N N . ARG A 1 170 ? 4.725 -3.537 1.613 1.00 90.88 170 ARG A N 1
ATOM 1271 C CA . ARG A 1 170 ? 3.615 -3.501 2.572 1.00 90.88 170 ARG A CA 1
ATOM 1272 C C . ARG A 1 170 ? 4.017 -2.707 3.809 1.00 90.88 170 ARG A C 1
ATOM 1274 O O . ARG A 1 170 ? 5.131 -2.858 4.296 1.00 90.88 170 ARG A O 1
ATOM 1281 N N . LEU A 1 171 ? 3.110 -1.874 4.312 1.00 94.94 171 LEU A N 1
ATOM 1282 C CA . LEU A 1 171 ? 3.294 -1.155 5.573 1.00 94.94 171 LEU A CA 1
ATOM 1283 C C . LEU A 1 171 ? 3.091 -2.128 6.738 1.00 94.94 171 LEU A C 1
ATOM 1285 O O . LEU A 1 171 ? 2.092 -2.847 6.773 1.00 94.94 171 LEU A O 1
ATOM 1289 N N . VAL A 1 172 ? 4.036 -2.155 7.675 1.00 95.19 172 VAL A N 1
ATOM 1290 C CA . VAL A 1 172 ? 4.052 -3.116 8.792 1.00 95.19 172 VAL A CA 1
ATOM 1291 C C . VAL A 1 172 ? 4.071 -2.474 10.163 1.00 95.19 172 VAL A C 1
ATOM 1293 O O . VAL A 1 172 ? 3.653 -3.105 11.131 1.00 95.19 172 VAL A O 1
ATOM 1296 N N . ALA A 1 173 ? 4.529 -1.231 10.262 1.00 97.00 173 ALA A N 1
ATOM 1297 C CA . ALA A 1 173 ? 4.455 -0.472 11.496 1.00 97.00 173 ALA A CA 1
ATOM 1298 C C . ALA A 1 173 ? 4.416 1.025 11.212 1.00 97.00 173 ALA A C 1
ATOM 1300 O O . ALA A 1 173 ? 4.984 1.513 10.234 1.00 97.00 173 ALA A O 1
ATOM 1301 N N . VAL A 1 174 ? 3.804 1.758 12.135 1.00 98.19 174 VAL A N 1
ATOM 1302 C CA . VAL A 1 174 ? 3.863 3.214 12.193 1.00 98.19 174 VAL A CA 1
ATOM 1303 C C . VAL A 1 174 ? 4.327 3.612 13.585 1.00 98.19 174 VAL A C 1
ATOM 1305 O O . VAL A 1 174 ? 3.779 3.162 14.594 1.00 98.19 174 VAL A O 1
ATOM 1308 N N . ARG A 1 175 ? 5.351 4.461 13.649 1.00 98.12 175 ARG A N 1
ATOM 1309 C CA . ARG A 1 175 ? 5.862 5.027 14.896 1.00 98.12 175 ARG A CA 1
ATOM 1310 C C . ARG A 1 175 ? 5.486 6.495 14.997 1.00 98.12 175 ARG A C 1
ATOM 1312 O O . ARG A 1 175 ? 5.747 7.271 14.080 1.00 98.12 175 ARG A O 1
ATOM 1319 N N . ARG A 1 176 ? 4.880 6.845 16.127 1.00 97.31 176 ARG A N 1
ATOM 1320 C CA . ARG A 1 176 ? 4.476 8.201 16.494 1.00 97.31 176 ARG A CA 1
ATOM 1321 C C . ARG A 1 176 ? 5.686 9.114 16.732 1.00 97.31 176 ARG A C 1
ATOM 1323 O O . ARG A 1 176 ? 6.778 8.606 17.010 1.00 97.31 176 ARG A O 1
ATOM 1330 N N . PRO A 1 177 ? 5.483 10.447 16.750 1.00 94.94 177 PRO A N 1
ATOM 1331 C CA . PRO A 1 177 ? 6.529 11.406 17.116 1.00 94.94 177 PRO A CA 1
ATOM 1332 C C . PRO A 1 177 ? 7.155 11.153 18.498 1.00 94.94 177 PRO A C 1
ATOM 1334 O O . PRO A 1 177 ? 8.333 11.430 18.709 1.00 94.94 177 PRO A O 1
ATOM 1337 N N . ASP A 1 178 ? 6.379 10.614 19.445 1.00 93.69 178 ASP A N 1
ATOM 1338 C CA . ASP A 1 178 ? 6.833 10.284 20.804 1.00 93.69 178 ASP A CA 1
ATOM 1339 C C . ASP A 1 178 ? 7.595 8.944 20.896 1.00 93.69 178 ASP A C 1
ATOM 1341 O O . ASP A 1 178 ? 8.045 8.551 21.973 1.00 93.69 178 ASP A O 1
ATOM 1345 N N . GLY A 1 179 ? 7.756 8.236 19.772 1.00 94.81 179 GLY A N 1
ATOM 1346 C CA . GLY A 1 179 ? 8.419 6.938 19.682 1.00 94.81 179 GLY A CA 1
ATOM 1347 C C . GLY A 1 179 ? 7.524 5.736 19.998 1.00 94.81 179 GLY A C 1
ATOM 1348 O O . GLY A 1 179 ? 7.969 4.599 19.814 1.00 94.81 179 GLY A O 1
ATOM 1349 N N . SER A 1 180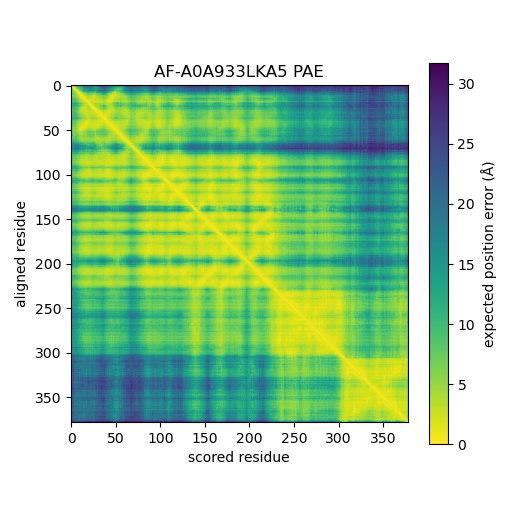 ? 6.277 5.945 20.433 1.00 94.69 180 SER A N 1
ATOM 1350 C CA . SER A 1 180 ? 5.316 4.857 20.626 1.00 94.69 180 SER A CA 1
ATOM 1351 C C . SER A 1 180 ? 4.835 4.289 19.287 1.00 94.69 180 SER A C 1
ATOM 1353 O O . SER A 1 180 ? 4.895 4.942 18.244 1.00 94.69 180 SER A O 1
ATOM 1355 N N . THR A 1 181 ? 4.399 3.031 19.297 1.00 95.75 181 THR A N 1
ATOM 1356 C CA . THR A 1 181 ? 3.883 2.357 18.097 1.00 95.75 181 THR A CA 1
ATOM 1357 C C . THR A 1 181 ? 2.379 2.561 18.012 1.00 95.75 181 THR A C 1
ATOM 1359 O O . THR A 1 181 ? 1.686 2.442 19.022 1.00 95.75 181 THR A O 1
ATOM 1362 N N . LEU A 1 182 ? 1.892 2.886 16.818 1.00 96.94 182 LEU A N 1
ATOM 1363 C CA . LEU A 1 182 ? 0.466 2.957 16.532 1.00 96.94 182 LEU A CA 1
ATOM 1364 C C . LEU A 1 182 ? -0.109 1.530 16.430 1.00 96.94 182 LEU A C 1
ATOM 1366 O O . LEU A 1 182 ? 0.573 0.664 15.870 1.00 96.94 182 LEU A O 1
ATOM 1370 N N . PRO A 1 183 ? -1.325 1.250 16.935 1.00 97.00 183 PRO A N 1
ATOM 1371 C CA . PRO A 1 183 ? -1.961 -0.052 16.749 1.00 97.00 183 PRO A CA 1
ATOM 1372 C C . PRO A 1 183 ? -2.042 -0.441 15.269 1.00 97.00 183 PRO A C 1
ATOM 1374 O O . PRO A 1 183 ? -2.283 0.411 14.416 1.00 97.00 183 PRO A O 1
ATOM 1377 N N . ALA A 1 184 ? -1.861 -1.728 14.964 1.00 96.25 184 ALA A N 1
ATOM 1378 C CA . ALA A 1 184 ? -1.878 -2.224 13.586 1.00 96.25 184 ALA A CA 1
ATOM 1379 C C . ALA A 1 184 ? -3.237 -2.033 12.893 1.00 96.25 184 ALA A C 1
ATOM 1381 O O . ALA A 1 184 ? -3.279 -1.866 11.681 1.00 96.25 184 ALA A O 1
ATOM 1382 N N . ASP A 1 185 ? -4.331 -2.017 13.657 1.00 96.50 185 ASP A N 1
ATOM 1383 C CA . ASP A 1 185 ? -5.680 -1.723 13.158 1.00 96.50 185 ASP A CA 1
ATOM 1384 C C . ASP A 1 185 ? -5.868 -0.232 12.804 1.00 96.50 185 ASP A C 1
ATOM 1386 O O . ASP A 1 185 ? -6.785 0.134 12.080 1.00 96.50 185 ASP A O 1
ATOM 1390 N N . ASN A 1 186 ? -4.992 0.654 13.290 1.00 98.38 186 ASN A N 1
ATOM 1391 C CA . ASN A 1 186 ? -5.127 2.102 13.117 1.00 98.38 186 ASN A CA 1
ATOM 1392 C C . ASN A 1 186 ? -4.347 2.641 11.918 1.00 98.38 186 ASN A C 1
ATOM 1394 O O . ASN A 1 186 ? -4.299 3.853 11.716 1.00 98.38 186 ASN A O 1
ATOM 1398 N N . PHE A 1 187 ? -3.724 1.779 11.121 1.00 98.06 187 PHE A N 1
ATOM 1399 C CA . PHE A 1 187 ? -3.129 2.181 9.858 1.00 98.06 187 PHE A CA 1
ATOM 1400 C C . PHE A 1 187 ? -3.352 1.113 8.799 1.00 98.06 187 PHE A C 1
ATOM 1402 O O . PHE A 1 187 ? -3.237 -0.084 9.047 1.00 98.06 187 PHE A O 1
ATOM 1409 N N . TRP A 1 188 ? -3.650 1.548 7.585 1.00 97.25 188 TRP A N 1
ATOM 1410 C CA . TRP A 1 188 ? -3.840 0.645 6.461 1.00 97.25 188 TRP A CA 1
ATOM 1411 C C . TRP A 1 188 ? -3.559 1.365 5.153 1.00 97.25 188 TRP A C 1
ATOM 1413 O O . TRP A 1 188 ? -3.253 2.557 5.103 1.00 97.25 188 TRP A O 1
ATOM 1423 N N . ARG A 1 189 ? -3.632 0.602 4.068 1.00 95.44 189 ARG A N 1
ATOM 1424 C CA . ARG A 1 189 ? -3.407 1.090 2.716 1.00 95.44 189 ARG A CA 1
ATOM 1425 C C . ARG A 1 189 ? -4.539 0.631 1.831 1.00 95.44 189 ARG A C 1
ATOM 1427 O O . ARG A 1 189 ? -5.079 -0.457 2.035 1.00 95.44 189 ARG A O 1
ATOM 1434 N N . THR A 1 190 ? -4.874 1.436 0.839 1.00 92.62 190 THR A N 1
ATOM 1435 C CA . THR A 1 190 ? -5.810 1.036 -0.206 1.00 92.62 190 THR A CA 1
ATOM 1436 C C . THR A 1 190 ? -5.165 1.203 -1.569 1.00 92.62 190 THR A C 1
ATOM 1438 O O . THR A 1 190 ? -4.407 2.141 -1.803 1.00 92.62 190 THR A O 1
ATOM 1441 N N . HIS A 1 191 ? -5.465 0.255 -2.453 1.00 90.81 191 HIS A N 1
ATOM 1442 C CA . HIS A 1 191 ? -5.147 0.323 -3.870 1.00 90.81 191 HIS A CA 1
ATOM 1443 C C . HIS A 1 191 ? -6.452 0.187 -4.650 1.00 90.81 191 HIS A C 1
ATOM 1445 O O . HIS A 1 191 ? -7.208 -0.769 -4.440 1.00 90.81 191 HIS A O 1
ATOM 1451 N N . ARG A 1 192 ? -6.739 1.140 -5.536 1.00 87.69 192 ARG A N 1
ATOM 1452 C CA . ARG A 1 192 ? -7.921 1.120 -6.406 1.00 87.69 192 ARG A CA 1
ATOM 1453 C C . ARG A 1 192 ? -7.522 1.491 -7.826 1.00 87.69 192 ARG A C 1
ATOM 1455 O O . ARG A 1 192 ? -6.732 2.401 -8.041 1.00 87.69 192 ARG A O 1
ATOM 1462 N N . ILE A 1 193 ? -8.137 0.830 -8.803 1.00 86.12 193 ILE A N 1
ATOM 1463 C CA . ILE A 1 193 ? -8.103 1.270 -10.200 1.00 86.12 193 ILE A CA 1
ATOM 1464 C C . ILE A 1 193 ? -9.422 1.982 -10.482 1.00 86.12 193 ILE A C 1
ATOM 1466 O O . ILE A 1 193 ? -10.468 1.342 -10.618 1.00 86.12 193 ILE A O 1
ATOM 1470 N N . ILE A 1 194 ? -9.379 3.306 -10.567 1.00 85.06 194 ILE A N 1
ATOM 1471 C CA . ILE A 1 194 ? -10.546 4.133 -10.864 1.00 85.06 194 ILE A CA 1
ATOM 1472 C C . ILE A 1 194 ? -10.734 4.166 -12.382 1.00 85.06 194 ILE A C 1
ATOM 1474 O O . ILE A 1 194 ? -9.831 4.534 -13.135 1.00 85.06 194 ILE A O 1
ATOM 1478 N N . ARG A 1 195 ? -11.927 3.776 -12.836 1.00 84.12 195 ARG A N 1
ATOM 1479 C CA . ARG A 1 195 ? -12.302 3.712 -14.255 1.00 84.12 195 ARG A CA 1
ATOM 1480 C C . ARG A 1 195 ? -13.459 4.666 -14.518 1.00 84.12 195 ARG A C 1
ATOM 1482 O O . ARG A 1 195 ? -14.617 4.266 -14.437 1.00 84.12 195 ARG A O 1
ATOM 1489 N N . LEU A 1 196 ? -13.145 5.925 -14.814 1.00 83.12 196 LEU A N 1
ATOM 1490 C CA . LEU A 1 196 ? -14.158 6.891 -15.237 1.00 83.12 196 LEU A CA 1
ATOM 1491 C C . LEU A 1 196 ? -14.417 6.766 -16.739 1.00 83.12 196 LEU A C 1
ATOM 1493 O O . LEU A 1 196 ? -13.511 6.517 -17.534 1.00 83.12 196 LEU A O 1
ATOM 1497 N N . VAL A 1 197 ? -15.679 6.923 -17.135 1.00 86.31 197 VAL A N 1
ATOM 1498 C CA . VAL A 1 197 ? -16.074 6.850 -18.545 1.00 86.31 197 VAL A CA 1
ATOM 1499 C C . VAL A 1 197 ? -15.391 7.975 -19.323 1.00 86.31 197 VAL A C 1
ATOM 1501 O O . VAL A 1 197 ? -15.587 9.146 -19.017 1.00 86.31 197 VAL A O 1
ATOM 1504 N N . GLY A 1 198 ? -14.626 7.616 -20.356 1.00 87.56 198 GLY A N 1
ATOM 1505 C CA . GLY A 1 198 ? -13.919 8.578 -21.208 1.00 87.56 198 GLY A CA 1
ATOM 1506 C C . GLY A 1 198 ? -12.536 8.997 -20.701 1.00 87.56 198 GLY A C 1
ATOM 1507 O O . GLY A 1 198 ? -11.869 9.768 -21.385 1.00 87.56 198 GLY A O 1
ATOM 1508 N N . GLU A 1 199 ? -12.082 8.466 -19.563 1.00 88.94 199 GLU A N 1
ATOM 1509 C CA . GLU A 1 199 ? -10.729 8.673 -19.040 1.00 88.94 199 GLU A CA 1
ATOM 1510 C C . GLU A 1 199 ? -9.937 7.355 -19.039 1.00 88.94 199 GLU A C 1
ATOM 1512 O O . GLU A 1 199 ? -10.524 6.277 -18.883 1.00 88.94 199 GLU A O 1
ATOM 1517 N N . PRO A 1 200 ? -8.602 7.403 -19.209 1.00 84.38 200 PRO A N 1
ATOM 1518 C CA . PRO A 1 200 ? -7.775 6.234 -18.952 1.00 84.38 200 PRO A CA 1
ATOM 1519 C C . PRO A 1 200 ? -7.933 5.795 -17.484 1.00 84.38 200 PRO A C 1
ATOM 1521 O O . PRO A 1 200 ? -8.121 6.644 -16.607 1.00 84.38 200 PRO A O 1
ATOM 1524 N N . PRO A 1 201 ? -7.856 4.483 -17.189 1.00 87.12 201 PRO A N 1
ATOM 1525 C CA . PRO A 1 201 ? -7.834 4.007 -15.813 1.00 87.12 201 PRO A CA 1
ATOM 1526 C C . PRO A 1 201 ? -6.714 4.697 -15.036 1.00 87.12 201 PRO A C 1
ATOM 1528 O O . PRO A 1 201 ? -5.578 4.735 -15.507 1.00 87.12 201 PRO A O 1
ATOM 1531 N N . ARG A 1 202 ? -7.029 5.221 -13.852 1.00 87.19 202 ARG A N 1
ATOM 1532 C CA . ARG A 1 202 ? -6.028 5.778 -12.939 1.00 87.19 202 ARG A CA 1
ATOM 1533 C C . ARG A 1 202 ? -5.868 4.859 -11.742 1.00 87.19 202 ARG A C 1
ATOM 1535 O O . ARG A 1 202 ? -6.860 4.366 -11.201 1.00 87.19 202 ARG A O 1
ATOM 1542 N N . GLU A 1 203 ? -4.632 4.637 -11.334 1.00 87.50 203 GLU A N 1
ATOM 1543 C CA . GLU A 1 203 ? -4.354 3.984 -10.064 1.00 87.50 203 GLU A CA 1
ATOM 1544 C C . GLU A 1 203 ? -4.427 5.006 -8.934 1.00 87.50 203 GLU A C 1
ATOM 1546 O O . GLU A 1 203 ? -3.973 6.141 -9.066 1.00 87.50 203 GLU A O 1
ATOM 1551 N N . GLU A 1 204 ? -5.004 4.589 -7.820 1.00 89.94 204 GLU A N 1
ATOM 1552 C CA . GLU A 1 204 ? -5.035 5.337 -6.578 1.00 89.94 204 GLU A CA 1
ATOM 1553 C C . GLU A 1 204 ? -4.434 4.459 -5.481 1.00 89.94 204 GLU A C 1
ATOM 1555 O O . GLU A 1 204 ? -4.954 3.381 -5.188 1.00 89.94 204 GLU A O 1
ATOM 1560 N N . ASN A 1 205 ? -3.340 4.935 -4.884 1.00 92.19 205 ASN A N 1
ATOM 1561 C CA . ASN A 1 205 ? -2.700 4.330 -3.721 1.00 92.19 205 ASN A CA 1
ATOM 1562 C C . ASN A 1 205 ? -2.793 5.317 -2.559 1.00 92.19 205 ASN A C 1
ATOM 1564 O O . ASN A 1 205 ? -2.230 6.412 -2.633 1.00 92.19 205 ASN A O 1
ATOM 1568 N N . ARG A 1 206 ? -3.509 4.947 -1.496 1.00 94.31 206 ARG A N 1
ATOM 1569 C CA . ARG A 1 206 ? -3.675 5.798 -0.311 1.00 94.31 206 ARG A CA 1
ATOM 1570 C C . ARG A 1 206 ? -3.110 5.131 0.928 1.00 94.31 206 ARG A C 1
ATOM 1572 O O . ARG A 1 206 ? -3.293 3.931 1.142 1.00 94.31 206 ARG A O 1
ATOM 1579 N N . LEU A 1 207 ? -2.490 5.951 1.765 1.00 96.75 207 LEU A N 1
ATOM 1580 C CA . LEU A 1 207 ? -2.124 5.635 3.135 1.00 96.75 207 LEU A CA 1
ATOM 1581 C C . LEU A 1 207 ? -3.185 6.210 4.071 1.00 96.75 207 LEU A C 1
ATOM 1583 O O . LEU A 1 207 ? -3.576 7.372 3.942 1.00 96.75 207 LEU A O 1
ATOM 1587 N N . HIS A 1 208 ? -3.598 5.398 5.034 1.00 97.88 208 HIS A N 1
ATOM 1588 C CA . HIS A 1 208 ? -4.600 5.739 6.028 1.00 97.88 208 HIS A CA 1
ATOM 1589 C C . HIS A 1 208 ? -4.030 5.563 7.430 1.00 97.88 208 HIS A C 1
ATOM 1591 O O . HIS A 1 208 ? -3.344 4.574 7.702 1.00 97.88 208 HIS A O 1
ATOM 1597 N N . LEU A 1 209 ? -4.330 6.507 8.315 1.00 97.94 209 LEU A N 1
ATOM 1598 C CA . LEU A 1 209 ? -3.896 6.488 9.706 1.00 97.94 209 LEU A CA 1
ATOM 1599 C C . LEU A 1 209 ? -4.983 7.098 10.592 1.00 97.94 209 LEU A C 1
ATOM 1601 O O . LEU A 1 209 ? -5.527 8.143 10.261 1.00 97.94 209 LEU A O 1
ATOM 1605 N N . LEU A 1 210 ? -5.282 6.479 11.727 1.00 98.50 210 LEU A N 1
ATOM 1606 C CA . LEU A 1 210 ? -6.129 7.044 12.774 1.00 98.50 210 LEU A CA 1
ATOM 1607 C C . LEU A 1 210 ? -5.301 7.221 14.046 1.00 98.50 210 LEU A C 1
ATOM 1609 O O . LEU A 1 210 ? -4.745 6.256 14.564 1.00 98.50 210 LEU A O 1
ATOM 1613 N N . ASP A 1 211 ? -5.228 8.439 14.573 1.00 97.81 211 ASP A N 1
ATOM 1614 C CA . ASP A 1 211 ? -4.504 8.705 15.818 1.00 97.81 211 ASP A CA 1
ATOM 1615 C C . ASP A 1 211 ? -5.162 9.826 16.625 1.00 97.81 211 ASP A C 1
ATOM 1617 O O . ASP A 1 211 ? -5.965 10.608 16.111 1.00 97.81 211 ASP A O 1
ATOM 1621 N N . HIS A 1 212 ? -4.814 9.902 17.905 1.00 96.94 212 HIS A N 1
ATOM 1622 C CA . HIS A 1 212 ? -5.304 10.927 18.813 1.00 96.94 212 HIS A CA 1
ATOM 1623 C C . HIS A 1 212 ? -4.239 12.007 19.045 1.00 96.94 212 HIS A C 1
ATOM 1625 O O . HIS A 1 212 ? -3.211 11.778 19.690 1.00 96.94 212 HIS A O 1
ATOM 1631 N N . PHE A 1 213 ? -4.527 13.230 18.607 1.00 96.00 213 PHE A N 1
ATOM 1632 C CA . PHE A 1 213 ? -3.649 14.386 18.745 1.00 96.00 213 PHE A CA 1
ATOM 1633 C C . PHE A 1 213 ? -3.903 15.128 20.058 1.00 96.00 213 PHE A C 1
ATOM 1635 O O . PHE A 1 213 ? -5.040 15.370 20.460 1.00 96.00 213 PHE A O 1
ATOM 1642 N N . ALA A 1 214 ? -2.830 15.518 20.749 1.00 93.94 214 ALA A N 1
ATOM 1643 C CA . ALA A 1 214 ? -2.935 16.249 22.014 1.00 93.94 214 ALA A CA 1
ATOM 1644 C C . ALA A 1 214 ? -3.247 17.746 21.827 1.00 93.94 214 ALA A C 1
ATOM 1646 O O . ALA A 1 214 ? -3.793 18.378 22.731 1.00 93.94 214 ALA A O 1
ATOM 1647 N N . ALA A 1 215 ? -2.869 18.320 20.684 1.00 95.81 215 ALA A N 1
ATOM 1648 C CA . ALA A 1 215 ? -3.060 19.722 20.325 1.00 95.81 215 ALA A CA 1
ATOM 1649 C C . ALA A 1 215 ? -2.877 19.907 18.809 1.00 95.81 215 ALA A C 1
ATOM 1651 O O . ALA A 1 215 ? -2.398 19.002 18.128 1.00 95.81 215 ALA A O 1
ATOM 1652 N N . ALA A 1 216 ? -3.211 21.099 18.311 1.00 96.88 216 ALA A N 1
ATOM 1653 C CA . ALA A 1 216 ? -2.897 21.497 16.942 1.00 96.88 216 ALA A CA 1
ATOM 1654 C C . ALA A 1 216 ? -1.379 21.645 16.716 1.00 96.88 216 ALA A C 1
ATOM 1656 O O . ALA A 1 216 ? -0.652 22.041 17.634 1.00 96.88 216 ALA A O 1
ATOM 1657 N N . GLY A 1 217 ? -0.929 21.403 15.484 1.00 96.38 217 GLY A N 1
ATOM 1658 C CA . GLY A 1 217 ? 0.455 21.594 15.042 1.00 96.38 217 GLY A CA 1
ATOM 1659 C C . GLY A 1 217 ? 1.059 20.386 14.315 1.00 96.38 217 GLY A C 1
ATOM 1660 O O . GLY A 1 217 ? 0.362 19.396 14.071 1.00 96.38 217 GLY A O 1
ATOM 1661 N N . PRO A 1 218 ? 2.364 20.449 13.994 1.00 96.94 218 PRO A N 1
ATOM 1662 C CA . PRO A 1 218 ? 3.026 19.429 13.196 1.00 96.94 218 PRO A CA 1
ATOM 1663 C C . PRO A 1 218 ? 3.191 18.122 13.966 1.00 96.94 218 PRO A C 1
ATOM 1665 O O . PRO A 1 218 ? 3.618 18.110 15.125 1.00 96.94 218 PRO A O 1
ATOM 1668 N N . ALA A 1 219 ? 2.959 17.009 13.279 1.00 97.25 219 ALA A N 1
ATOM 1669 C CA . ALA A 1 219 ? 3.319 15.678 13.738 1.00 97.25 219 ALA A CA 1
ATOM 1670 C C . ALA A 1 219 ? 4.049 14.909 12.640 1.00 97.25 219 ALA A C 1
ATOM 1672 O O . ALA A 1 219 ? 3.628 14.883 11.483 1.00 97.25 219 ALA A O 1
ATOM 1673 N N . THR A 1 220 ? 5.138 14.253 13.033 1.00 97.88 220 THR A N 1
ATOM 1674 C CA . THR A 1 220 ? 5.974 13.453 12.142 1.00 97.88 220 THR A CA 1
ATOM 1675 C C . THR A 1 220 ? 5.968 11.990 12.569 1.00 97.88 220 THR A C 1
ATOM 1677 O O . THR A 1 220 ? 6.422 11.647 13.660 1.00 97.88 220 THR A O 1
ATOM 1680 N N . TYR A 1 221 ? 5.479 11.130 11.684 1.00 98.19 221 TYR A N 1
ATOM 1681 C CA . TYR A 1 221 ? 5.435 9.685 11.851 1.00 98.19 221 TYR A CA 1
ATOM 1682 C C . TYR A 1 221 ? 6.540 9.021 11.032 1.00 98.19 221 TYR A C 1
ATOM 1684 O O . TYR A 1 221 ? 6.846 9.445 9.915 1.00 98.19 221 TYR A O 1
ATOM 1692 N N . THR A 1 222 ? 7.104 7.937 11.560 1.00 97.44 222 THR A N 1
ATOM 1693 C CA . THR A 1 222 ? 7.969 7.036 10.789 1.00 97.44 222 THR A CA 1
ATOM 1694 C C . THR A 1 222 ? 7.162 5.820 10.360 1.00 97.44 222 THR A C 1
ATOM 1696 O O . THR A 1 222 ? 6.643 5.086 11.203 1.00 97.44 222 THR A O 1
ATOM 1699 N N . LEU A 1 223 ? 7.062 5.609 9.055 1.00 97.31 223 LEU A N 1
ATOM 1700 C CA . LEU A 1 223 ? 6.380 4.486 8.427 1.00 97.31 223 LEU A CA 1
ATOM 1701 C C . LEU A 1 223 ? 7.409 3.400 8.117 1.00 97.31 223 LEU A C 1
ATOM 1703 O O . LEU A 1 223 ? 8.440 3.699 7.520 1.00 97.31 223 LEU A O 1
ATOM 1707 N N . PHE A 1 224 ? 7.132 2.158 8.496 1.00 94.56 224 PHE A N 1
ATOM 1708 C CA . PHE A 1 224 ? 8.007 1.013 8.250 1.00 94.56 224 PHE A CA 1
ATOM 1709 C C . PHE A 1 224 ? 7.357 0.085 7.242 1.00 94.56 224 PHE A C 1
ATOM 1711 O O . PHE A 1 224 ? 6.240 -0.388 7.459 1.00 94.56 224 PHE A O 1
ATOM 1718 N N . TYR A 1 225 ? 8.082 -0.194 6.171 1.00 93.44 225 TYR A N 1
ATOM 1719 C CA . TYR A 1 225 ? 7.672 -1.077 5.098 1.00 93.44 225 TYR A CA 1
ATOM 1720 C C . TYR A 1 225 ? 8.517 -2.349 5.087 1.00 93.44 225 TYR A C 1
ATOM 1722 O O . TYR A 1 225 ? 9.576 -2.430 5.706 1.00 93.44 225 TYR A O 1
ATOM 1730 N N . GLU A 1 226 ? 8.052 -3.336 4.339 1.00 88.81 226 GLU A N 1
ATOM 1731 C CA . GLU A 1 226 ? 8.849 -4.476 3.896 1.00 88.81 226 GLU A CA 1
ATOM 1732 C C . GLU A 1 226 ? 8.379 -4.922 2.502 1.00 88.81 226 GLU A C 1
ATOM 1734 O O . GLU A 1 226 ? 7.272 -4.549 2.096 1.00 88.81 226 GLU A O 1
ATOM 1739 N N . PRO A 1 227 ? 9.177 -5.701 1.751 1.00 86.56 227 PRO A N 1
ATOM 1740 C CA . PRO A 1 227 ? 8.745 -6.289 0.485 1.00 86.56 227 PRO A CA 1
ATOM 1741 C C . PRO A 1 227 ? 7.426 -7.066 0.619 1.00 86.56 227 PRO A C 1
ATOM 1743 O O . PRO A 1 227 ? 7.208 -7.808 1.578 1.00 86.56 227 PRO A O 1
ATOM 1746 N N . ALA A 1 228 ? 6.522 -6.895 -0.345 1.00 85.25 228 ALA A N 1
ATOM 1747 C CA . ALA A 1 228 ? 5.314 -7.701 -0.442 1.00 85.25 228 ALA A CA 1
ATOM 1748 C C . ALA A 1 228 ? 5.669 -9.173 -0.714 1.00 85.25 228 ALA A C 1
ATOM 1750 O O . ALA A 1 228 ? 6.728 -9.497 -1.251 1.00 85.25 228 ALA A O 1
ATOM 1751 N N . ALA A 1 229 ? 4.769 -10.091 -0.357 1.00 82.81 229 ALA A N 1
ATOM 1752 C CA . ALA A 1 229 ? 4.998 -11.512 -0.595 1.00 82.81 229 ALA A CA 1
ATOM 1753 C C . ALA A 1 229 ? 5.221 -11.793 -2.093 1.00 82.81 229 ALA A C 1
ATOM 1755 O O . ALA A 1 229 ? 4.407 -11.402 -2.926 1.00 82.81 229 ALA A O 1
ATOM 1756 N N . GLY A 1 230 ? 6.314 -12.488 -2.420 1.00 81.31 230 GLY A N 1
ATOM 1757 C CA . GLY A 1 230 ? 6.694 -12.794 -3.804 1.00 81.31 230 GLY A CA 1
ATOM 1758 C C . GLY A 1 230 ? 7.420 -11.662 -4.536 1.00 81.31 230 GLY A C 1
ATOM 1759 O O . GLY A 1 230 ? 7.841 -11.872 -5.666 1.00 81.31 230 GLY A O 1
ATOM 1760 N N . PHE A 1 231 ? 7.608 -10.500 -3.906 1.00 85.94 231 PHE A N 1
ATOM 1761 C CA . PHE A 1 231 ? 8.443 -9.428 -4.433 1.00 85.94 231 PHE A CA 1
ATOM 1762 C C . PHE A 1 231 ? 9.825 -9.454 -3.772 1.00 85.94 231 PHE A C 1
ATOM 1764 O O . PHE A 1 231 ? 9.941 -9.568 -2.551 1.00 85.94 231 PHE A O 1
ATOM 1771 N N . SER A 1 232 ? 10.875 -9.307 -4.577 1.00 89.06 232 SER A N 1
ATOM 1772 C CA . SER A 1 232 ? 12.220 -9.014 -4.092 1.00 89.06 232 SER A CA 1
ATOM 1773 C C . SER A 1 232 ? 12.750 -7.776 -4.805 1.00 89.06 232 SER A C 1
ATOM 1775 O O . SER A 1 232 ? 12.718 -7.741 -6.029 1.00 89.06 232 SER A O 1
ATOM 1777 N N . PRO A 1 233 ? 13.321 -6.795 -4.090 1.00 89.44 233 PRO A N 1
ATOM 1778 C CA . PRO A 1 233 ? 14.003 -5.677 -4.733 1.00 89.44 233 PRO A CA 1
ATOM 1779 C C . PRO A 1 233 ? 15.196 -6.101 -5.599 1.00 89.44 233 PRO A C 1
ATOM 1781 O O . PRO A 1 233 ? 15.678 -5.290 -6.377 1.00 89.44 233 PRO A O 1
ATOM 1784 N N . ALA A 1 234 ? 15.709 -7.328 -5.436 1.00 92.88 234 ALA A N 1
ATOM 1785 C CA . ALA A 1 234 ? 16.798 -7.868 -6.250 1.00 92.88 234 ALA A CA 1
ATOM 1786 C C . ALA A 1 234 ? 16.332 -8.466 -7.592 1.00 92.88 234 ALA A C 1
ATOM 1788 O O . ALA A 1 234 ? 17.190 -8.754 -8.421 1.00 92.88 234 ALA A O 1
ATOM 1789 N N . ASP A 1 235 ? 15.021 -8.643 -7.792 1.00 91.75 235 ASP A N 1
ATOM 1790 C CA . ASP A 1 235 ? 14.399 -9.082 -9.050 1.00 91.75 235 ASP A CA 1
ATOM 1791 C C . ASP A 1 235 ? 14.275 -7.866 -9.992 1.00 91.75 235 ASP A C 1
ATOM 1793 O O . ASP A 1 235 ? 13.367 -7.037 -9.868 1.00 91.75 235 ASP A O 1
ATOM 1797 N N . LEU A 1 236 ? 15.267 -7.701 -10.869 1.00 90.25 236 LEU A N 1
ATOM 1798 C CA . LEU A 1 236 ? 15.422 -6.544 -11.751 1.00 90.25 236 LEU A CA 1
ATOM 1799 C C . LEU A 1 236 ? 14.672 -6.702 -13.076 1.00 90.25 236 LEU A C 1
ATOM 1801 O O . LEU A 1 236 ? 14.382 -5.683 -13.706 1.00 90.25 236 LEU A O 1
ATOM 1805 N N . ASP A 1 237 ? 14.367 -7.929 -13.505 1.00 85.19 237 ASP A N 1
ATOM 1806 C CA . ASP A 1 237 ? 13.541 -8.189 -14.694 1.00 85.19 237 ASP A CA 1
ATOM 1807 C C . ASP A 1 237 ? 12.048 -8.401 -14.367 1.00 85.19 237 ASP A C 1
ATOM 1809 O O . ASP A 1 237 ? 11.211 -8.441 -15.273 1.00 85.19 237 ASP A O 1
ATOM 1813 N N . ARG A 1 238 ? 11.706 -8.445 -13.072 1.00 85.12 238 ARG A N 1
ATOM 1814 C CA . ARG A 1 238 ? 10.353 -8.563 -12.507 1.00 85.12 238 ARG A CA 1
ATOM 1815 C C . ARG A 1 238 ? 9.644 -9.854 -12.899 1.00 85.12 238 ARG A C 1
ATOM 1817 O O . ARG A 1 238 ? 8.416 -9.872 -13.038 1.00 85.12 238 ARG A O 1
ATOM 1824 N N . ASN A 1 239 ? 10.390 -10.937 -13.077 1.00 84.06 239 ASN A N 1
ATOM 1825 C CA . ASN A 1 239 ? 9.833 -12.241 -13.426 1.00 84.06 239 ASN A CA 1
ATOM 1826 C C . ASN A 1 239 ? 9.383 -13.065 -12.193 1.00 84.06 239 ASN A C 1
ATOM 1828 O O . ASN A 1 239 ? 8.794 -14.140 -12.353 1.00 84.06 239 ASN A O 1
ATOM 1832 N N . GLY A 1 240 ? 9.613 -12.563 -10.974 1.00 87.50 240 GLY A N 1
ATOM 1833 C CA . GLY A 1 240 ? 9.246 -13.184 -9.701 1.00 87.50 240 GLY A CA 1
ATOM 1834 C C . GLY A 1 240 ? 10.324 -14.086 -9.089 1.00 87.50 240 GLY A C 1
ATOM 1835 O O . GLY A 1 240 ? 10.079 -14.705 -8.045 1.00 87.50 240 GLY A O 1
ATOM 1836 N N . ILE A 1 241 ? 11.502 -14.200 -9.703 1.00 90.56 241 ILE A N 1
ATOM 1837 C CA . ILE A 1 241 ? 12.653 -14.933 -9.170 1.00 90.56 241 ILE A CA 1
ATOM 1838 C C . ILE A 1 241 ? 13.904 -14.056 -9.186 1.00 90.56 241 ILE A C 1
ATOM 1840 O O . ILE A 1 241 ? 14.026 -13.170 -10.010 1.00 90.56 241 ILE A O 1
ATOM 1844 N N . VAL A 1 242 ? 14.831 -14.305 -8.254 1.00 94.12 242 VAL A N 1
ATOM 1845 C CA . VAL A 1 242 ? 16.139 -13.633 -8.252 1.00 94.12 242 VAL A CA 1
ATOM 1846 C C . VAL A 1 242 ? 17.210 -14.629 -8.673 1.00 94.12 242 VAL A C 1
ATOM 1848 O O . VAL A 1 242 ? 17.512 -15.571 -7.928 1.00 94.12 242 VAL A O 1
ATOM 1851 N N . ASP A 1 243 ? 17.795 -14.438 -9.850 1.00 93.38 243 ASP A N 1
ATOM 1852 C CA . ASP A 1 243 ? 18.750 -15.363 -10.447 1.00 93.38 243 ASP A CA 1
ATOM 1853 C C . ASP A 1 243 ? 19.944 -14.680 -11.157 1.00 93.38 243 ASP A C 1
ATOM 1855 O O . ASP A 1 243 ? 20.377 -13.572 -10.823 1.00 93.38 243 ASP A O 1
ATOM 1859 N N . GLY A 1 244 ? 20.605 -15.418 -12.054 1.00 94.62 244 GLY A N 1
ATOM 1860 C CA . GLY A 1 244 ? 21.767 -14.927 -12.790 1.00 94.62 244 GLY A CA 1
ATOM 1861 C C . GLY A 1 244 ? 21.446 -13.799 -13.773 1.00 94.62 244 GLY A C 1
ATOM 1862 O O . GLY A 1 244 ? 22.348 -13.011 -14.065 1.00 94.62 244 GLY A O 1
ATOM 1863 N N . ILE A 1 245 ? 20.209 -13.711 -14.269 1.00 91.50 245 ILE A N 1
ATOM 1864 C CA . ILE A 1 245 ? 19.744 -12.659 -15.181 1.00 91.50 245 ILE A CA 1
ATOM 1865 C C . ILE A 1 245 ? 19.694 -11.329 -14.435 1.00 91.50 245 ILE A C 1
ATOM 1867 O O . ILE A 1 245 ? 20.282 -10.360 -14.911 1.00 91.50 245 ILE A O 1
ATOM 1871 N N . ASP A 1 246 ? 19.124 -11.292 -13.229 1.00 94.06 246 ASP A N 1
ATOM 1872 C CA . ASP A 1 246 ? 19.093 -10.081 -12.397 1.00 94.06 246 ASP A CA 1
ATOM 1873 C C . ASP A 1 246 ? 20.491 -9.573 -12.090 1.00 94.06 246 ASP A C 1
ATOM 1875 O O . ASP 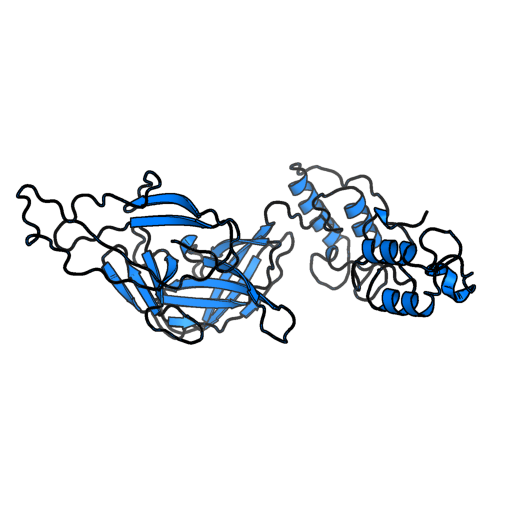A 1 246 ? 20.803 -8.388 -12.214 1.00 94.06 246 ASP A O 1
ATOM 1879 N N . TRP A 1 247 ? 21.384 -10.498 -11.747 1.00 96.25 247 TRP A N 1
ATOM 1880 C CA . TRP A 1 247 ? 22.767 -10.143 -11.494 1.00 96.25 247 TRP A CA 1
ATOM 1881 C C . TRP A 1 247 ? 23.478 -9.642 -12.758 1.00 96.25 247 TRP A C 1
ATOM 1883 O O . TRP A 1 247 ? 24.282 -8.711 -12.692 1.00 96.25 247 TRP A O 1
ATOM 1893 N N . GLY A 1 248 ? 23.172 -10.214 -13.924 1.00 93.88 248 GLY A N 1
ATOM 1894 C CA . GLY A 1 248 ? 23.644 -9.719 -15.216 1.00 93.88 248 GLY A CA 1
ATOM 1895 C C . GLY A 1 248 ? 23.137 -8.311 -15.527 1.00 93.88 248 GLY A C 1
ATOM 1896 O O . GLY A 1 248 ? 23.935 -7.452 -15.901 1.00 93.88 248 GLY A O 1
ATOM 1897 N N . LEU A 1 249 ? 21.846 -8.049 -15.312 1.00 91.81 249 LEU A N 1
ATOM 1898 C CA . LEU A 1 249 ? 21.226 -6.732 -15.479 1.00 91.81 249 LEU A CA 1
ATOM 1899 C C . LEU A 1 249 ? 21.876 -5.686 -14.575 1.00 91.81 249 LEU A C 1
ATOM 1901 O O . LEU A 1 249 ? 22.243 -4.613 -15.054 1.00 91.81 249 LEU A O 1
ATOM 1905 N N . PHE A 1 250 ? 22.104 -6.019 -13.302 1.00 95.38 250 PHE A N 1
ATOM 1906 C CA . PHE A 1 250 ? 22.817 -5.142 -12.377 1.00 95.38 250 PHE A CA 1
ATOM 1907 C C . PHE A 1 250 ? 24.229 -4.824 -12.889 1.00 95.38 250 PHE A C 1
ATOM 1909 O O . PHE A 1 250 ? 24.663 -3.673 -12.895 1.00 95.38 250 PHE A O 1
ATOM 1916 N N . LEU A 1 251 ? 24.970 -5.844 -13.334 1.00 95.69 251 LEU A N 1
ATOM 1917 C CA . LEU A 1 251 ? 26.341 -5.676 -13.817 1.00 95.69 251 LEU A CA 1
ATOM 1918 C C . LEU A 1 251 ? 26.436 -4.822 -15.082 1.00 95.69 251 LEU A C 1
ATOM 1920 O O . LEU A 1 251 ? 27.425 -4.102 -15.221 1.00 95.69 251 LEU A O 1
ATOM 1924 N N . VAL A 1 252 ? 25.448 -4.909 -15.976 1.00 91.94 252 VAL A N 1
ATOM 1925 C CA . VAL A 1 252 ? 25.352 -4.043 -17.158 1.00 91.94 252 VAL A CA 1
ATOM 1926 C C . VAL A 1 252 ? 25.053 -2.603 -16.746 1.00 91.94 252 VAL A C 1
ATOM 1928 O O . VAL A 1 252 ? 25.695 -1.686 -17.252 1.00 91.94 252 VAL A O 1
ATOM 1931 N N . ALA A 1 253 ? 24.153 -2.403 -15.783 1.00 93.75 253 ALA A N 1
ATOM 1932 C CA . ALA A 1 253 ? 23.794 -1.070 -15.314 1.00 93.75 253 ALA A CA 1
ATOM 1933 C C . ALA A 1 253 ? 24.900 -0.383 -14.513 1.00 93.75 253 ALA A C 1
ATOM 1935 O O . ALA A 1 253 ? 25.067 0.831 -14.595 1.00 93.75 253 ALA A O 1
ATOM 1936 N N . ARG A 1 254 ? 25.713 -1.145 -13.780 1.00 95.88 254 ARG A N 1
ATOM 1937 C CA . ARG A 1 254 ? 26.766 -0.593 -12.929 1.00 95.88 254 ARG A CA 1
ATOM 1938 C C . ARG A 1 254 ? 27.768 0.260 -13.713 1.00 95.88 254 ARG A C 1
ATOM 1940 O O . ARG A 1 254 ? 28.451 -0.219 -14.615 1.00 95.88 254 ARG A O 1
ATOM 1947 N N . GLY A 1 255 ? 27.943 1.495 -13.257 1.00 95.75 255 GLY A N 1
ATOM 1948 C CA . GLY A 1 255 ? 28.780 2.516 -13.879 1.00 95.75 255 GLY A CA 1
ATOM 1949 C C . GLY A 1 255 ? 28.021 3.438 -14.831 1.00 95.75 255 GLY A C 1
ATOM 1950 O O . GLY A 1 255 ? 28.639 4.370 -15.344 1.00 95.75 255 GLY A O 1
ATOM 1951 N N . HIS A 1 256 ? 26.723 3.198 -15.042 1.00 94.38 256 HIS A N 1
ATOM 1952 C CA . HIS A 1 256 ? 25.859 4.051 -15.843 1.00 94.38 256 HIS A CA 1
ATOM 1953 C C . HIS A 1 256 ? 24.980 4.950 -14.973 1.00 94.38 256 HIS A C 1
ATOM 1955 O O . HIS A 1 256 ? 24.585 4.579 -13.865 1.00 94.38 256 HIS A O 1
ATOM 1961 N N . SER A 1 257 ? 24.676 6.128 -15.509 1.00 95.06 257 SER A N 1
ATOM 1962 C CA . SER A 1 257 ? 23.813 7.140 -14.895 1.00 95.06 257 SER A CA 1
ATOM 1963 C C . SER A 1 257 ? 22.547 7.361 -15.715 1.00 95.06 257 SER A C 1
ATOM 1965 O O . SER A 1 257 ? 22.506 7.018 -16.899 1.00 95.06 257 SER A O 1
ATOM 1967 N N . GLU A 1 258 ? 21.541 7.978 -15.098 1.00 90.81 258 GLU A N 1
ATOM 1968 C CA . GLU A 1 258 ? 20.265 8.317 -15.727 1.00 90.81 258 GLU A CA 1
ATOM 1969 C C . GLU A 1 258 ? 20.452 8.940 -17.126 1.00 90.81 258 GLU A C 1
ATOM 1971 O O . GLU A 1 258 ? 21.280 9.831 -17.343 1.00 90.81 258 GLU A O 1
ATOM 1976 N N . GLY A 1 259 ? 19.697 8.425 -18.101 1.00 84.81 259 GLY A N 1
ATOM 1977 C CA . GLY A 1 259 ? 19.769 8.832 -19.508 1.00 84.81 259 GLY A CA 1
ATOM 1978 C C . GLY A 1 259 ? 20.836 8.119 -20.349 1.00 84.81 259 GLY A C 1
ATOM 1979 O O . GLY A 1 259 ? 20.948 8.398 -21.543 1.00 84.81 259 GLY A O 1
ATOM 1980 N N . GLN A 1 260 ? 21.625 7.207 -19.775 1.00 86.62 260 GLN A N 1
ATOM 1981 C CA . GLN A 1 260 ? 22.538 6.353 -20.541 1.00 86.62 260 GLN A CA 1
ATOM 1982 C C . GLN A 1 260 ? 21.862 5.031 -20.957 1.00 86.62 260 GLN A C 1
ATOM 1984 O O . GLN A 1 260 ? 21.089 4.493 -20.169 1.00 86.62 260 GLN A O 1
ATOM 1989 N N . PRO A 1 261 ? 22.195 4.446 -22.130 1.00 79.50 261 PRO A N 1
ATOM 1990 C CA . PRO A 1 261 ? 21.491 3.272 -22.681 1.00 79.50 261 PRO A CA 1
ATOM 1991 C C . PRO A 1 261 ? 21.491 2.009 -21.809 1.00 79.50 261 PRO A C 1
ATOM 1993 O O . PRO A 1 261 ? 20.697 1.098 -22.012 1.00 79.50 261 PRO A O 1
ATOM 1996 N N . ASP A 1 262 ? 22.439 1.895 -20.881 1.00 84.81 262 ASP A N 1
ATOM 1997 C CA . ASP A 1 262 ? 22.547 0.739 -19.993 1.00 84.81 262 ASP A CA 1
ATOM 1998 C C . ASP A 1 262 ? 22.140 1.060 -18.549 1.00 84.81 262 ASP A C 1
ATOM 2000 O O . ASP A 1 262 ? 22.150 0.160 -17.716 1.00 84.81 262 ASP A O 1
ATOM 2004 N N . TYR A 1 263 ? 21.726 2.296 -18.245 1.00 88.81 263 TYR A N 1
ATOM 2005 C CA . TYR A 1 263 ? 21.175 2.632 -16.934 1.00 88.81 263 TYR A CA 1
ATOM 2006 C C . TYR A 1 263 ? 19.889 1.845 -16.672 1.00 88.81 263 TYR A C 1
ATOM 2008 O O . TYR A 1 263 ? 19.003 1.775 -17.520 1.00 88.81 263 TYR A O 1
ATOM 2016 N N . ASN A 1 264 ? 19.791 1.264 -15.478 1.00 87.94 264 ASN A N 1
ATOM 2017 C CA . ASN A 1 264 ? 18.578 0.620 -14.999 1.00 87.94 264 ASN A CA 1
ATOM 2018 C C . ASN A 1 264 ? 18.173 1.293 -13.679 1.00 87.94 264 ASN A C 1
ATOM 2020 O O . ASN A 1 264 ? 18.886 1.109 -12.690 1.00 87.94 264 ASN A O 1
ATOM 2024 N N . PRO A 1 265 ? 17.040 2.014 -13.625 1.00 88.12 265 PRO A N 1
ATOM 2025 C CA . PRO A 1 265 ? 16.595 2.682 -12.403 1.00 88.12 265 PRO A CA 1
ATOM 2026 C C . PRO A 1 265 ? 16.278 1.707 -11.260 1.00 88.12 265 PRO A C 1
ATOM 2028 O O . PRO A 1 265 ? 16.296 2.099 -10.102 1.00 88.12 265 PRO A O 1
ATOM 2031 N N . LEU A 1 266 ? 16.016 0.425 -11.544 1.00 88.44 266 LEU A N 1
ATOM 2032 C CA . LEU A 1 266 ? 15.824 -0.593 -10.501 1.00 88.44 266 LEU A CA 1
ATOM 2033 C C . LEU A 1 266 ? 17.139 -1.040 -9.854 1.00 88.44 266 LEU A C 1
ATOM 2035 O O . LEU A 1 266 ? 17.119 -1.616 -8.771 1.00 88.44 266 LEU A O 1
ATOM 2039 N N . ALA A 1 267 ? 18.272 -0.794 -10.514 1.00 92.00 267 ALA A N 1
ATOM 2040 C CA . ALA A 1 267 ? 19.594 -1.074 -9.969 1.00 92.00 267 ALA A CA 1
ATOM 2041 C C . ALA A 1 267 ? 20.183 0.120 -9.193 1.00 92.00 267 ALA A C 1
ATOM 2043 O O . ALA A 1 267 ? 21.218 -0.050 -8.558 1.00 92.00 267 ALA A O 1
ATOM 2044 N N . ASP A 1 268 ? 19.547 1.292 -9.246 1.00 90.94 268 ASP A N 1
ATOM 2045 C CA . ASP A 1 268 ? 19.898 2.512 -8.508 1.00 90.94 268 ASP A CA 1
ATOM 2046 C C . ASP A 1 268 ? 19.107 2.536 -7.188 1.00 90.94 268 ASP A C 1
ATOM 2048 O O . ASP A 1 268 ? 17.941 2.933 -7.123 1.00 90.94 268 ASP A O 1
ATOM 2052 N N . TYR A 1 269 ? 19.696 1.971 -6.136 1.00 88.31 269 TYR A N 1
ATOM 2053 C CA . TYR A 1 269 ? 19.004 1.708 -4.876 1.00 88.31 269 TYR A CA 1
ATOM 2054 C C . TYR A 1 269 ? 18.948 2.927 -3.964 1.00 88.31 269 TYR A C 1
ATOM 2056 O O . TYR A 1 269 ? 18.001 3.046 -3.178 1.00 88.31 269 TYR A O 1
ATOM 206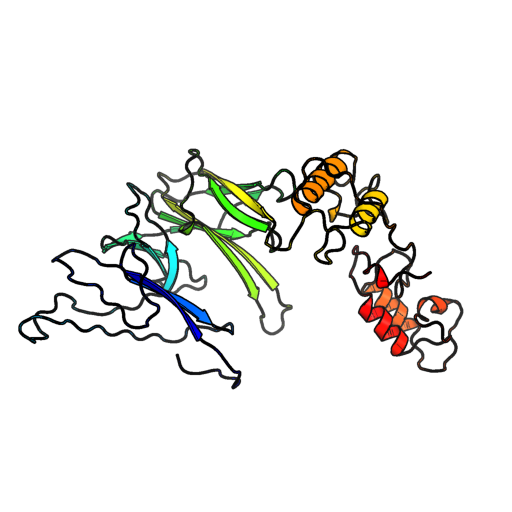4 N N . ASP A 1 270 ? 19.937 3.815 -4.041 1.00 84.56 270 ASP A N 1
ATOM 2065 C CA . ASP A 1 270 ? 19.960 5.057 -3.270 1.00 84.56 270 ASP A CA 1
ATOM 2066 C C . ASP A 1 270 ? 19.367 6.263 -4.017 1.00 84.56 270 ASP A C 1
ATOM 2068 O O . ASP A 1 270 ? 19.137 7.300 -3.386 1.00 84.56 270 ASP A O 1
ATOM 2072 N N . HIS A 1 271 ? 18.971 6.077 -5.283 1.00 86.12 271 HIS A N 1
ATOM 2073 C CA . HIS A 1 271 ? 18.281 7.063 -6.125 1.00 86.12 271 HIS A CA 1
ATOM 2074 C C . HIS A 1 271 ? 19.137 8.313 -6.344 1.00 86.12 271 HIS A C 1
ATOM 2076 O O . HIS A 1 271 ? 18.613 9.428 -6.426 1.00 86.12 271 HIS A O 1
ATOM 2082 N N . ASP A 1 272 ? 20.460 8.144 -6.414 1.00 89.31 272 ASP A N 1
ATOM 2083 C CA . ASP A 1 272 ? 21.399 9.231 -6.701 1.00 89.31 272 ASP A CA 1
ATOM 2084 C C . ASP A 1 272 ? 21.570 9.505 -8.209 1.00 89.31 272 ASP A C 1
ATOM 2086 O O . ASP A 1 272 ? 22.234 10.473 -8.606 1.00 89.31 272 ASP A O 1
ATOM 2090 N N . GLY A 1 273 ? 20.917 8.695 -9.047 1.00 91.75 273 GLY A N 1
ATOM 2091 C CA . GLY A 1 273 ? 20.940 8.781 -10.500 1.00 91.75 273 GLY A CA 1
ATOM 2092 C C . GLY A 1 273 ? 22.092 8.001 -11.131 1.00 91.75 273 GLY A C 1
ATOM 2093 O O . GLY A 1 273 ? 22.324 8.153 -12.332 1.00 91.75 273 GLY A O 1
ATOM 2094 N N . THR A 1 274 ? 22.858 7.213 -10.368 1.00 95.38 274 THR A N 1
ATOM 2095 C CA . THR A 1 274 ? 23.994 6.420 -10.854 1.00 95.38 274 THR A CA 1
ATOM 2096 C C . THR A 1 274 ? 24.072 5.055 -10.179 1.00 95.38 274 THR A C 1
ATOM 2098 O O . THR A 1 274 ? 24.148 4.938 -8.970 1.00 95.38 274 THR A O 1
ATOM 2101 N N . VAL A 1 275 ? 24.215 3.987 -10.967 1.00 95.94 275 VAL A N 1
ATOM 2102 C CA . VAL A 1 275 ? 24.396 2.641 -10.401 1.00 95.94 275 VAL A CA 1
ATOM 2103 C C . VAL A 1 275 ? 25.862 2.419 -10.025 1.00 95.94 275 VAL A C 1
ATOM 2105 O O . VAL A 1 275 ? 26.741 2.311 -10.887 1.00 95.94 275 VAL A O 1
ATOM 2108 N N . THR A 1 276 ? 26.155 2.295 -8.736 1.00 95.62 276 THR A N 1
ATOM 2109 C CA . THR A 1 276 ? 27.514 2.209 -8.188 1.00 95.62 276 THR A CA 1
ATOM 2110 C C . THR A 1 276 ? 27.804 0.888 -7.456 1.00 95.62 276 THR A C 1
ATOM 2112 O O . THR A 1 276 ? 27.060 -0.093 -7.493 1.00 95.62 276 THR A O 1
ATOM 2115 N N . LEU A 1 277 ? 28.968 0.817 -6.796 1.00 94.50 277 LEU A N 1
ATOM 2116 C CA . LEU A 1 277 ? 29.290 -0.279 -5.876 1.00 94.50 277 LEU A CA 1
ATOM 2117 C C . LEU A 1 277 ? 28.492 -0.208 -4.569 1.00 94.50 277 LEU A C 1
ATOM 2119 O O . LEU A 1 277 ? 28.430 -1.219 -3.868 1.00 94.50 277 LEU A O 1
ATOM 2123 N N . LEU A 1 278 ? 27.932 0.954 -4.220 1.00 92.69 278 LEU A N 1
ATOM 2124 C CA . LEU A 1 278 ? 27.073 1.086 -3.049 1.00 92.69 278 LEU A CA 1
ATOM 2125 C C . LEU A 1 278 ? 25.765 0.334 -3.296 1.00 92.69 278 LEU A C 1
ATOM 2127 O O . LEU A 1 278 ? 25.431 -0.570 -2.531 1.00 92.69 278 LEU A O 1
ATOM 2131 N N . ASP A 1 279 ? 25.148 0.568 -4.448 1.00 93.69 279 ASP A N 1
ATOM 2132 C CA . ASP A 1 279 ? 23.975 -0.158 -4.940 1.00 93.69 279 ASP A CA 1
ATOM 2133 C C . ASP A 1 279 ? 24.205 -1.662 -5.000 1.00 93.69 279 ASP A C 1
ATOM 2135 O O . ASP A 1 279 ? 23.358 -2.462 -4.613 1.00 93.69 279 ASP A O 1
ATOM 2139 N N . GLN A 1 280 ? 25.411 -2.077 -5.390 1.00 94.62 280 GLN A N 1
ATOM 2140 C CA . GLN A 1 280 ? 25.755 -3.493 -5.440 1.00 94.62 280 GLN A CA 1
ATOM 2141 C C . GLN A 1 280 ? 25.699 -4.151 -4.058 1.00 94.62 280 GLN A C 1
ATOM 2143 O O . GLN A 1 280 ? 25.313 -5.317 -3.932 1.00 94.62 280 GLN A O 1
ATOM 2148 N N . GLN A 1 281 ? 26.130 -3.440 -3.014 1.00 92.19 281 GLN A N 1
ATOM 2149 C CA . GLN A 1 281 ? 26.058 -3.957 -1.648 1.00 92.19 281 GLN A CA 1
ATOM 2150 C C . GLN A 1 281 ? 24.605 -4.114 -1.205 1.00 92.19 281 GLN A C 1
ATOM 2152 O O . GLN A 1 281 ? 24.289 -5.087 -0.516 1.00 92.19 281 GLN A O 1
ATOM 2157 N N . VAL A 1 282 ? 23.737 -3.201 -1.641 1.00 91.56 282 VAL A N 1
ATOM 2158 C CA . VAL A 1 282 ? 22.298 -3.247 -1.389 1.00 91.56 282 VAL A CA 1
ATOM 2159 C C . VAL A 1 282 ? 21.644 -4.422 -2.118 1.00 91.56 282 VAL A C 1
ATOM 2161 O O . VAL A 1 282 ? 21.006 -5.252 -1.465 1.00 91.56 282 VAL A O 1
ATOM 2164 N N . TRP A 1 283 ? 21.875 -4.569 -3.426 1.00 94.06 283 TRP A N 1
ATOM 2165 C CA . TRP A 1 283 ? 21.376 -5.699 -4.219 1.00 94.06 283 TRP A CA 1
ATOM 2166 C C . TRP A 1 283 ? 21.789 -7.038 -3.596 1.00 94.06 283 TRP A C 1
ATOM 2168 O O . TRP A 1 283 ? 20.971 -7.934 -3.390 1.00 94.06 283 TRP A O 1
ATOM 2178 N N . LEU A 1 284 ? 23.065 -7.167 -3.209 1.00 93.94 284 LEU A N 1
ATOM 2179 C CA . LEU A 1 284 ? 23.585 -8.398 -2.614 1.00 93.94 284 LEU A CA 1
ATOM 2180 C C . LEU A 1 284 ? 22.942 -8.711 -1.256 1.00 93.94 284 LEU A C 1
ATOM 2182 O O . LEU A 1 284 ? 22.779 -9.885 -0.921 1.00 93.94 284 LEU A O 1
ATOM 2186 N N . ALA A 1 285 ? 22.587 -7.695 -0.466 1.00 91.38 285 ALA A N 1
ATOM 2187 C CA . ALA A 1 285 ? 21.844 -7.889 0.775 1.00 91.38 285 ALA A CA 1
ATOM 2188 C C . ALA A 1 285 ? 20.431 -8.429 0.498 1.00 91.38 285 ALA A C 1
ATOM 2190 O O . ALA A 1 285 ? 20.049 -9.431 1.104 1.00 91.38 285 ALA A O 1
ATOM 2191 N N . ALA A 1 286 ? 19.714 -7.845 -0.467 1.00 91.12 286 ALA A N 1
ATOM 2192 C CA . ALA A 1 286 ? 18.385 -8.302 -0.876 1.00 91.12 286 ALA A CA 1
ATOM 2193 C C . ALA A 1 286 ? 18.409 -9.733 -1.453 1.00 91.12 286 ALA A C 1
ATOM 2195 O O . ALA A 1 286 ? 17.581 -10.566 -1.087 1.00 91.12 286 ALA A O 1
ATOM 2196 N N . TYR A 1 287 ? 19.408 -10.077 -2.273 1.00 93.94 287 TYR A N 1
ATOM 2197 C CA . TYR A 1 287 ? 19.593 -11.446 -2.769 1.00 93.94 287 TYR A CA 1
ATOM 2198 C C . TYR A 1 287 ? 19.822 -12.453 -1.632 1.00 93.94 287 TYR A C 1
ATOM 2200 O O . TYR A 1 287 ? 19.236 -13.534 -1.622 1.00 93.94 287 TYR A O 1
ATOM 2208 N N . ARG A 1 288 ? 20.659 -12.114 -0.645 1.00 93.75 288 ARG A N 1
ATOM 2209 C CA . ARG A 1 288 ? 20.940 -12.982 0.514 1.00 93.75 288 ARG A CA 1
ATOM 2210 C C . ARG A 1 288 ? 19.709 -13.237 1.371 1.00 93.75 288 ARG A C 1
ATOM 2212 O O . ARG A 1 288 ? 19.566 -14.341 1.897 1.00 93.75 288 ARG A O 1
ATOM 2219 N N . GLU A 1 289 ? 18.855 -12.232 1.515 1.00 90.31 289 GLU A N 1
ATOM 2220 C CA . GLU A 1 289 ? 17.553 -12.367 2.161 1.00 90.31 289 GLU A CA 1
ATOM 2221 C C . GLU A 1 289 ? 16.640 -13.296 1.353 1.00 90.31 289 GLU A C 1
ATOM 2223 O O . GLU A 1 289 ? 16.122 -14.264 1.908 1.00 90.31 289 GLU A O 1
ATOM 2228 N N . TYR A 1 290 ? 16.553 -13.089 0.036 1.00 91.38 290 TYR A N 1
ATOM 2229 C CA . TYR A 1 290 ? 15.771 -13.931 -0.874 1.00 91.38 290 TYR A CA 1
ATOM 2230 C C . TYR A 1 290 ? 16.162 -15.416 -0.798 1.00 91.38 290 TYR A C 1
ATOM 2232 O O . TYR A 1 290 ? 15.299 -16.282 -0.665 1.00 91.38 290 TYR A O 1
ATOM 2240 N N . VAL A 1 291 ? 17.463 -15.735 -0.805 1.00 93.94 291 VAL A N 1
ATOM 2241 C CA . VAL A 1 291 ? 17.943 -17.127 -0.681 1.00 93.94 291 VAL A CA 1
ATOM 2242 C C . VAL A 1 291 ? 18.043 -17.624 0.766 1.00 93.94 291 VAL A C 1
ATOM 2244 O O . VAL A 1 291 ? 18.507 -18.744 0.997 1.00 93.94 291 VAL A O 1
ATOM 2247 N N . ASN A 1 292 ? 17.652 -16.805 1.747 1.00 93.44 292 ASN A N 1
ATOM 2248 C CA . ASN A 1 292 ? 17.757 -17.086 3.179 1.00 93.44 292 ASN A CA 1
ATOM 2249 C C . ASN A 1 292 ? 19.167 -17.559 3.607 1.00 93.44 292 ASN A C 1
ATOM 2251 O O . ASN A 1 292 ? 19.336 -18.534 4.346 1.00 93.44 292 ASN A O 1
ATOM 2255 N N . ASN A 1 293 ? 20.209 -16.891 3.104 1.00 94.88 293 ASN A N 1
ATOM 2256 C CA . ASN A 1 293 ? 21.601 -17.187 3.430 1.00 94.88 293 ASN A CA 1
ATOM 2257 C C . ASN A 1 293 ? 22.443 -15.897 3.472 1.00 94.88 293 ASN A C 1
ATOM 2259 O O . ASN A 1 293 ? 22.844 -15.391 2.421 1.00 94.88 293 ASN A O 1
ATOM 2263 N N . PRO A 1 294 ? 22.824 -15.403 4.667 1.00 93.12 294 PRO A N 1
ATOM 2264 C CA . PRO A 1 294 ? 23.550 -14.139 4.818 1.00 93.12 294 PRO A CA 1
ATOM 2265 C C . PRO A 1 294 ? 24.978 -14.163 4.251 1.00 93.12 294 PRO A C 1
ATOM 2267 O O . PRO A 1 294 ? 25.596 -13.112 4.093 1.00 93.12 294 PRO A O 1
ATOM 2270 N N . LEU A 1 295 ? 25.523 -15.346 3.951 1.00 95.12 295 LEU A N 1
ATOM 2271 C CA . LEU A 1 295 ? 26.860 -15.523 3.383 1.00 95.12 295 LEU A CA 1
ATOM 2272 C C . LEU A 1 295 ? 26.824 -15.938 1.908 1.00 95.12 295 LEU A C 1
ATOM 2274 O O . LEU A 1 295 ? 27.872 -16.275 1.354 1.00 95.12 295 LEU A O 1
ATOM 2278 N N . ALA A 1 296 ? 25.654 -15.922 1.260 1.00 95.81 296 ALA A N 1
ATOM 2279 C CA . ALA A 1 296 ? 25.564 -16.254 -0.155 1.00 95.81 296 ALA A CA 1
ATOM 2280 C C . ALA A 1 296 ? 26.442 -15.307 -0.993 1.00 95.81 296 ALA A C 1
ATOM 2282 O O . ALA A 1 296 ? 26.470 -14.087 -0.780 1.00 95.81 296 ALA A O 1
ATOM 2283 N N . ALA A 1 297 ? 27.189 -15.892 -1.928 1.00 95.81 297 ALA A N 1
ATOM 2284 C CA . ALA A 1 297 ? 27.837 -15.152 -3.002 1.00 95.81 297 ALA A CA 1
ATOM 2285 C C . ALA A 1 297 ? 26.799 -14.822 -4.080 1.00 95.81 297 ALA A C 1
ATOM 2287 O O . ALA A 1 297 ? 25.829 -15.566 -4.229 1.00 95.81 297 ALA A O 1
ATOM 2288 N N . ALA A 1 298 ? 27.020 -13.738 -4.829 1.00 94.88 298 ALA A N 1
ATOM 2289 C CA . ALA A 1 298 ? 26.189 -13.413 -5.985 1.00 94.88 298 ALA A CA 1
ATOM 2290 C C . ALA A 1 298 ? 26.113 -14.616 -6.953 1.00 94.88 298 ALA A C 1
ATOM 2292 O O . ALA A 1 298 ? 27.096 -15.366 -7.061 1.00 94.88 298 ALA A O 1
ATOM 2293 N N . PRO A 1 299 ? 24.971 -14.825 -7.632 1.00 96.25 299 PRO A N 1
ATOM 2294 C CA . PRO A 1 299 ? 24.820 -15.917 -8.583 1.00 96.25 299 PRO A CA 1
ATOM 2295 C C . PRO A 1 299 ? 25.784 -15.753 -9.769 1.00 96.25 299 PRO A C 1
ATOM 2297 O O . PRO A 1 299 ? 26.414 -14.712 -9.961 1.00 96.25 299 PRO A O 1
ATOM 2300 N N . THR A 1 300 ? 25.939 -16.805 -10.576 1.00 96.38 300 THR A N 1
ATOM 2301 C CA . THR A 1 300 ? 26.718 -16.686 -11.819 1.00 96.38 300 THR A CA 1
ATOM 2302 C C . THR A 1 300 ? 25.932 -15.800 -12.784 1.00 96.38 300 THR A C 1
ATOM 2304 O O . THR A 1 300 ? 24.774 -16.122 -13.044 1.00 96.38 300 THR A O 1
ATOM 2307 N N . PRO A 1 301 ? 26.509 -14.698 -13.294 1.00 94.69 301 PRO A N 1
ATOM 2308 C CA . PRO A 1 301 ? 25.744 -13.767 -14.102 1.00 94.69 301 PRO A CA 1
ATOM 2309 C C . PRO A 1 301 ? 25.415 -14.367 -15.469 1.00 94.69 301 PRO A C 1
ATOM 2311 O O . PRO A 1 301 ? 26.282 -14.950 -16.126 1.00 94.69 301 PRO A O 1
ATOM 2314 N N . ILE A 1 302 ? 24.176 -14.165 -15.902 1.00 90.69 302 ILE A N 1
ATOM 2315 C CA . ILE A 1 302 ? 23.701 -14.396 -17.262 1.00 90.69 302 ILE A CA 1
ATOM 2316 C C . ILE A 1 302 ? 23.540 -13.009 -17.874 1.00 90.69 302 ILE A C 1
ATOM 2318 O O . ILE A 1 302 ? 22.707 -12.227 -17.427 1.00 90.69 302 ILE A O 1
ATOM 2322 N N . MET A 1 303 ? 24.397 -12.667 -18.838 1.00 86.94 303 MET A N 1
ATOM 2323 C CA . MET A 1 303 ? 24.334 -11.343 -19.454 1.00 86.94 303 MET A CA 1
ATOM 2324 C C . MET A 1 303 ? 23.075 -11.230 -20.310 1.00 86.94 303 MET A C 1
ATOM 2326 O O . MET A 1 303 ? 22.819 -12.142 -21.098 1.00 86.94 303 MET A O 1
ATOM 2330 N N . PRO A 1 304 ? 22.313 -10.130 -20.183 1.00 79.94 304 PRO A N 1
ATOM 2331 C CA . PRO A 1 304 ? 21.159 -9.907 -21.034 1.00 79.94 304 PRO A CA 1
ATOM 2332 C C . PRO A 1 304 ? 21.596 -9.802 -22.508 1.00 79.94 304 PRO A C 1
ATOM 2334 O O . PRO A 1 304 ? 22.726 -9.376 -22.784 1.00 79.94 304 PRO A O 1
ATOM 2337 N N . PRO A 1 305 ? 20.714 -10.157 -23.455 1.00 81.12 305 PRO A N 1
ATOM 2338 C CA . PRO A 1 305 ? 20.969 -10.005 -24.883 1.00 81.12 305 PRO A CA 1
ATOM 2339 C C . PRO A 1 305 ? 21.353 -8.566 -25.251 1.00 81.12 305 PRO A C 1
ATOM 2341 O O . PRO A 1 305 ? 20.860 -7.602 -24.665 1.00 81.12 305 PRO A O 1
ATOM 2344 N N . SER A 1 306 ? 22.228 -8.415 -26.248 1.00 77.81 306 SER A N 1
ATOM 2345 C CA . SER A 1 306 ? 22.618 -7.099 -26.775 1.00 77.81 306 SER A CA 1
ATOM 2346 C C . SER A 1 306 ? 21.658 -6.549 -27.833 1.00 77.81 306 SER A C 1
ATOM 2348 O O . SER A 1 306 ? 21.839 -5.413 -28.257 1.00 77.81 306 SER A O 1
ATOM 2350 N N . ALA A 1 307 ? 20.703 -7.362 -28.287 1.00 82.75 307 ALA A N 1
ATOM 2351 C CA . ALA A 1 307 ? 19.671 -7.006 -29.252 1.00 82.75 307 ALA A CA 1
ATOM 2352 C C . ALA A 1 307 ? 18.403 -7.811 -28.954 1.00 82.75 307 ALA A C 1
ATOM 2354 O O . ALA A 1 307 ? 18.491 -8.991 -28.590 1.00 82.75 307 ALA A O 1
ATOM 2355 N N . TYR A 1 308 ? 17.245 -7.188 -29.148 1.00 88.88 308 TYR A N 1
ATOM 2356 C CA . TYR A 1 308 ? 15.950 -7.806 -28.894 1.00 88.88 308 TYR A CA 1
ATOM 2357 C C . TYR A 1 308 ? 15.130 -7.931 -30.177 1.00 88.88 308 TYR A C 1
ATOM 2359 O O . TYR A 1 308 ? 15.304 -7.200 -31.150 1.00 88.88 308 TYR A O 1
ATOM 2367 N N . VAL A 1 309 ? 14.241 -8.918 -30.202 1.00 90.00 309 VAL A N 1
ATOM 2368 C CA . VAL A 1 309 ? 13.209 -9.028 -31.228 1.00 90.00 309 VAL A CA 1
ATOM 2369 C C . VAL A 1 309 ? 12.207 -7.897 -31.028 1.00 90.00 309 VAL A C 1
ATOM 2371 O O . VAL A 1 309 ? 11.657 -7.756 -29.941 1.00 90.00 309 VAL A O 1
ATOM 2374 N N . GLY A 1 310 ? 11.956 -7.128 -32.087 1.00 89.00 310 GLY A N 1
ATOM 2375 C CA . GLY A 1 310 ? 11.023 -6.002 -32.057 1.00 89.00 310 GLY A CA 1
ATOM 2376 C C . GLY A 1 310 ? 11.653 -4.655 -31.704 1.00 89.00 310 GLY A C 1
ATOM 2377 O O . GLY A 1 310 ? 10.962 -3.666 -31.871 1.00 89.00 310 GLY A O 1
ATOM 2378 N N . ASP A 1 311 ? 12.927 -4.617 -31.295 1.00 91.25 311 ASP A N 1
ATOM 2379 C CA . ASP A 1 311 ? 13.708 -3.386 -31.075 1.00 91.25 311 ASP A CA 1
ATOM 2380 C C . ASP A 1 311 ? 14.181 -2.867 -32.443 1.00 91.25 311 ASP A C 1
ATOM 2382 O O . ASP A 1 311 ? 15.099 -3.409 -33.076 1.00 91.25 311 ASP A O 1
ATOM 2386 N N . MET A 1 312 ? 13.434 -1.909 -32.979 1.00 89.94 312 MET A N 1
ATOM 2387 C CA . MET A 1 312 ? 13.544 -1.413 -34.343 1.00 89.94 312 MET A CA 1
ATOM 2388 C C . MET A 1 312 ? 14.386 -0.151 -34.458 1.00 89.94 312 MET A C 1
ATOM 2390 O O . MET A 1 312 ? 14.940 0.085 -35.540 1.00 89.94 312 MET A O 1
ATOM 2394 N N . ASP A 1 313 ? 14.487 0.651 -33.402 1.00 88.06 313 ASP A N 1
ATOM 2395 C CA . ASP A 1 313 ? 15.332 1.846 -33.387 1.00 88.06 313 ASP A CA 1
ATOM 2396 C C . ASP A 1 313 ? 16.683 1.651 -32.669 1.00 88.06 313 ASP A C 1
ATOM 2398 O O . ASP A 1 313 ? 17.600 2.463 -32.856 1.00 88.06 313 ASP A O 1
ATOM 2402 N N . GLY A 1 314 ? 16.878 0.502 -32.016 1.00 87.06 314 GLY A N 1
ATOM 2403 C CA . GLY A 1 314 ? 18.149 0.037 -31.472 1.00 87.06 314 GLY A CA 1
ATOM 2404 C C . GLY A 1 314 ? 18.476 0.608 -30.097 1.00 87.06 314 GLY A C 1
ATOM 2405 O O . GLY A 1 314 ? 19.661 0.644 -29.733 1.00 87.06 314 GLY A O 1
ATOM 2406 N N . ASP A 1 315 ? 17.480 1.094 -29.360 1.00 85.69 315 ASP A N 1
ATOM 2407 C CA . ASP A 1 315 ? 17.657 1.688 -28.038 1.00 85.69 315 ASP A CA 1
ATOM 2408 C C . ASP A 1 315 ? 17.585 0.678 -26.873 1.00 85.69 315 ASP A C 1
ATOM 2410 O O . ASP A 1 315 ? 17.918 1.032 -25.737 1.00 85.69 315 ASP A O 1
ATOM 2414 N N . LYS A 1 316 ? 17.363 -0.609 -27.194 1.00 86.12 316 LYS A N 1
ATOM 2415 C CA . LYS A 1 316 ? 17.329 -1.780 -26.295 1.00 86.12 316 LYS A CA 1
ATOM 2416 C C . LYS A 1 316 ? 16.046 -1.934 -25.478 1.00 86.12 316 LYS A C 1
ATOM 2418 O O . LYS A 1 316 ? 16.043 -2.759 -24.548 1.00 86.12 316 LYS A O 1
ATOM 2423 N N . ASP A 1 317 ? 14.980 -1.222 -25.813 1.00 86.25 317 ASP A N 1
ATOM 2424 C CA . ASP A 1 317 ? 13.631 -1.563 -25.377 1.00 86.25 317 ASP A CA 1
ATOM 2425 C C . ASP A 1 317 ? 12.703 -1.911 -26.556 1.00 86.25 317 ASP A C 1
ATOM 2427 O O . ASP A 1 317 ? 13.159 -2.075 -27.685 1.00 86.25 317 ASP A O 1
ATOM 2431 N N . VAL A 1 318 ? 11.458 -2.292 -26.254 1.00 91.81 318 VAL A N 1
ATOM 2432 C CA . VAL A 1 318 ? 10.430 -2.531 -27.278 1.00 91.81 318 VAL A CA 1
ATOM 2433 C C . VAL A 1 318 ? 9.178 -1.793 -26.844 1.00 91.81 318 VAL A C 1
ATOM 2435 O O . VAL A 1 318 ? 8.486 -2.217 -25.904 1.00 91.81 318 VAL A O 1
ATOM 2438 N N . ASP A 1 319 ? 8.877 -0.690 -27.514 1.00 92.88 319 ASP A N 1
ATOM 2439 C CA . ASP A 1 319 ? 7.860 0.246 -27.072 1.00 92.88 319 ASP A CA 1
ATOM 2440 C C . ASP A 1 319 ? 7.013 0.867 -28.208 1.00 92.88 319 ASP A C 1
ATOM 2442 O O . ASP A 1 319 ? 6.763 0.274 -29.266 1.00 92.88 319 ASP A O 1
ATOM 2446 N N . ALA A 1 320 ? 6.413 2.030 -27.935 1.00 94.56 320 ALA A N 1
ATOM 2447 C CA . ALA A 1 320 ? 5.542 2.712 -28.878 1.00 94.56 320 ALA A CA 1
ATOM 2448 C C . ALA A 1 320 ? 6.292 3.296 -30.088 1.00 94.56 320 ALA A C 1
ATOM 2450 O O . ALA A 1 320 ? 5.658 3.500 -31.130 1.00 94.56 320 ALA A O 1
ATOM 2451 N N . ASP A 1 321 ? 7.579 3.610 -29.968 1.00 94.31 321 ASP A N 1
ATOM 2452 C CA . ASP A 1 321 ? 8.421 4.095 -31.058 1.00 94.31 321 ASP A CA 1
ATOM 2453 C C . ASP A 1 321 ? 8.821 2.942 -31.990 1.00 94.31 321 ASP A C 1
ATOM 2455 O O . ASP A 1 321 ? 8.649 3.075 -33.210 1.00 94.31 321 ASP A O 1
ATOM 2459 N N . ASP A 1 322 ? 9.115 1.757 -31.452 1.00 94.56 322 ASP A N 1
ATOM 2460 C CA . ASP A 1 322 ? 9.288 0.538 -32.254 1.00 94.56 322 ASP A CA 1
ATOM 2461 C C . ASP A 1 322 ? 8.026 0.140 -32.998 1.00 94.56 322 ASP A C 1
ATOM 2463 O O . ASP A 1 322 ? 8.053 -0.176 -34.188 1.00 94.56 322 ASP A O 1
ATOM 2467 N N . LEU A 1 323 ? 6.874 0.210 -32.328 1.00 95.25 323 LEU A N 1
ATOM 2468 C CA . LEU A 1 323 ? 5.596 -0.074 -32.967 1.00 95.25 323 LEU A CA 1
ATOM 2469 C C . LEU A 1 323 ? 5.340 0.868 -34.154 1.00 95.25 323 LEU A C 1
ATOM 2471 O O . LEU A 1 323 ? 4.836 0.441 -35.197 1.00 95.25 323 LEU A O 1
ATOM 2475 N N . LYS A 1 324 ? 5.686 2.155 -34.028 1.00 94.94 324 LYS A N 1
ATOM 2476 C CA . LYS A 1 324 ? 5.575 3.109 -35.144 1.00 94.94 324 LYS A CA 1
ATOM 2477 C C . LYS A 1 324 ? 6.529 2.738 -36.274 1.00 94.94 324 LYS A C 1
ATOM 2479 O O . LYS A 1 324 ? 6.117 2.802 -37.433 1.00 94.94 324 LYS A O 1
ATOM 2484 N N . ALA A 1 325 ? 7.763 2.351 -35.955 1.00 93.44 325 ALA A N 1
ATOM 2485 C CA . ALA A 1 325 ? 8.735 1.893 -36.942 1.00 93.44 325 ALA A CA 1
ATOM 2486 C C . ALA A 1 325 ? 8.242 0.630 -37.671 1.00 93.44 325 ALA A C 1
ATOM 2488 O O . ALA A 1 325 ? 8.302 0.570 -38.901 1.00 93.44 325 ALA A O 1
ATOM 2489 N N . PHE A 1 326 ? 7.648 -0.320 -36.947 1.00 95.00 326 PHE A N 1
ATOM 2490 C CA . PHE A 1 326 ? 7.092 -1.558 -37.495 1.00 95.00 326 PHE A CA 1
ATOM 2491 C C . PHE A 1 326 ? 5.973 -1.284 -38.494 1.00 95.00 326 PHE A C 1
ATOM 2493 O O . PHE A 1 326 ? 5.982 -1.801 -39.611 1.00 95.00 326 PHE A O 1
ATOM 2500 N N . ILE A 1 327 ? 5.031 -0.409 -38.134 1.00 94.44 327 ILE A N 1
ATOM 2501 C CA . ILE A 1 327 ? 3.884 -0.058 -38.985 1.00 94.44 327 ILE A CA 1
ATOM 2502 C C . ILE A 1 327 ? 4.327 0.533 -40.333 1.00 94.44 327 ILE A C 1
ATOM 2504 O O . ILE A 1 327 ? 3.638 0.346 -41.335 1.00 94.44 327 ILE A O 1
ATOM 2508 N N . LEU A 1 328 ? 5.469 1.226 -40.390 1.00 93.69 328 LEU A N 1
ATOM 2509 C CA . LEU A 1 328 ? 6.012 1.761 -41.645 1.00 93.69 328 LEU A CA 1
ATOM 2510 C C . LEU A 1 328 ? 6.570 0.672 -42.575 1.00 93.69 328 LEU A C 1
ATOM 2512 O O . LEU A 1 328 ? 6.683 0.907 -43.779 1.00 93.69 328 LEU A O 1
ATOM 2516 N N . CYS A 1 329 ? 6.910 -0.491 -42.024 1.00 94.50 329 CYS A N 1
ATOM 2517 C CA . CYS A 1 329 ? 7.498 -1.622 -42.734 1.00 94.50 329 CYS A CA 1
ATOM 2518 C C . CYS A 1 329 ? 6.501 -2.747 -43.031 1.00 94.50 329 CYS A C 1
ATOM 2520 O O . CYS A 1 329 ? 6.702 -3.476 -44.000 1.00 94.50 329 CYS A O 1
ATOM 2522 N N . ALA A 1 330 ? 5.421 -2.850 -42.252 1.00 94.38 330 ALA A N 1
ATOM 2523 C CA . ALA A 1 330 ? 4.378 -3.856 -42.410 1.00 94.38 330 ALA A CA 1
ATOM 2524 C C . ALA A 1 330 ? 3.754 -3.807 -43.817 1.00 94.38 330 ALA A C 1
ATOM 2526 O O . ALA A 1 330 ? 3.013 -2.883 -44.171 1.00 94.38 330 ALA A O 1
ATOM 2527 N N . ASN A 1 331 ? 4.057 -4.817 -44.629 1.00 92.38 331 ASN A N 1
ATOM 2528 C CA . ASN A 1 331 ? 3.674 -4.899 -46.040 1.00 92.38 331 ASN A CA 1
ATOM 2529 C C . ASN A 1 331 ? 2.887 -6.184 -46.371 1.00 92.38 331 ASN A C 1
ATOM 2531 O O . ASN A 1 331 ? 2.259 -6.245 -47.434 1.00 92.38 331 ASN A O 1
ATOM 2535 N N . GLY A 1 332 ? 2.823 -7.134 -45.431 1.00 91.31 332 GLY A N 1
ATOM 2536 C CA . GLY A 1 332 ? 2.016 -8.349 -45.490 1.00 91.31 332 GLY A CA 1
ATOM 2537 C C . GLY A 1 332 ? 2.788 -9.596 -45.939 1.00 91.31 332 GLY A C 1
ATOM 2538 O O . GLY A 1 332 ? 3.903 -9.488 -46.445 1.00 91.31 332 GLY A O 1
ATOM 2539 N N . PRO A 1 333 ? 2.159 -10.779 -45.817 1.00 93.44 333 PRO A N 1
ATOM 2540 C CA . PRO A 1 333 ? 2.821 -12.060 -46.038 1.00 93.44 333 PRO A CA 1
ATOM 2541 C C . PRO A 1 333 ? 3.312 -12.213 -47.479 1.00 93.44 333 PRO A C 1
ATOM 2543 O O . PRO A 1 333 ? 2.609 -11.878 -48.442 1.00 93.44 333 PRO A O 1
ATOM 2546 N N . ALA A 1 334 ? 4.491 -12.802 -47.621 1.00 93.00 334 ALA A N 1
ATOM 2547 C CA . ALA A 1 334 ? 5.258 -13.008 -48.842 1.00 93.00 334 ALA A CA 1
ATOM 2548 C C . ALA A 1 334 ? 5.584 -11.723 -49.627 1.00 93.00 334 ALA A C 1
ATOM 2550 O O . ALA A 1 334 ? 5.826 -11.790 -50.841 1.00 93.00 334 ALA A O 1
ATOM 2551 N N . VAL A 1 335 ? 5.584 -10.553 -48.976 1.00 93.50 335 VAL A N 1
ATOM 2552 C CA . VAL A 1 335 ? 5.995 -9.283 -49.590 1.00 93.50 335 VAL A CA 1
ATOM 2553 C C . VAL A 1 335 ? 7.424 -8.942 -49.149 1.00 93.50 335 VAL A C 1
ATOM 2555 O O . VAL A 1 335 ? 7.635 -8.540 -48.010 1.00 93.50 335 VAL A O 1
ATOM 2558 N N . PRO A 1 336 ? 8.424 -9.030 -50.050 1.00 92.12 336 PRO A N 1
ATOM 2559 C CA . PRO A 1 336 ? 9.819 -8.838 -49.668 1.00 92.12 336 PRO A CA 1
ATOM 2560 C C . PRO A 1 336 ? 10.082 -7.466 -49.047 1.00 92.12 336 PRO A C 1
ATOM 2562 O O . PRO A 1 336 ? 9.682 -6.435 -49.604 1.00 92.12 336 PRO A O 1
ATOM 2565 N N . LEU A 1 337 ? 10.809 -7.451 -47.932 1.00 92.06 337 LEU A N 1
ATOM 2566 C CA . LEU A 1 337 ? 11.208 -6.215 -47.266 1.00 92.06 337 LEU A CA 1
ATOM 2567 C C . LEU A 1 337 ? 12.297 -5.453 -48.025 1.00 92.06 337 LEU A C 1
ATOM 2569 O O . LEU A 1 337 ? 13.153 -6.018 -48.711 1.00 92.06 337 LEU A O 1
ATOM 2573 N N . SER A 1 338 ? 12.293 -4.129 -47.864 1.00 89.38 338 SER A N 1
ATOM 2574 C CA . SER A 1 338 ? 13.451 -3.299 -48.195 1.00 89.38 338 SER A CA 1
ATOM 2575 C C . SER A 1 338 ? 14.532 -3.436 -47.121 1.00 89.38 338 SER A C 1
ATOM 2577 O O . SER A 1 338 ? 14.227 -3.696 -45.962 1.00 89.38 338 SER A O 1
ATOM 2579 N N . GLU A 1 339 ? 15.796 -3.166 -47.469 1.00 87.56 339 GLU A N 1
ATOM 2580 C CA . GLU A 1 339 ? 16.920 -3.254 -46.515 1.00 87.56 339 GLU A CA 1
ATOM 2581 C C . GLU A 1 339 ? 16.690 -2.418 -45.240 1.00 87.56 339 GLU A C 1
ATOM 2583 O O . GLU A 1 339 ? 17.055 -2.832 -44.146 1.00 87.56 339 GLU A O 1
ATOM 2588 N N . SER A 1 340 ? 16.027 -1.261 -45.364 1.00 88.56 340 SER A N 1
ATOM 2589 C CA . SER A 1 340 ? 15.674 -0.391 -44.233 1.00 88.56 340 SER A CA 1
ATOM 2590 C C . SER A 1 340 ? 14.660 -0.997 -43.259 1.00 88.56 340 SER A C 1
ATOM 2592 O O . SER A 1 340 ? 14.550 -0.516 -42.141 1.00 88.56 340 SER A O 1
ATOM 2594 N N . CYS A 1 341 ? 13.904 -2.007 -43.690 1.00 92.31 341 CYS A N 1
ATOM 2595 C CA . CYS A 1 341 ? 12.851 -2.659 -42.917 1.00 92.31 341 CYS A CA 1
ATOM 2596 C C . CYS A 1 341 ? 13.264 -4.024 -42.376 1.00 92.31 341 CYS A C 1
ATOM 2598 O O . CYS A 1 341 ? 12.461 -4.705 -41.753 1.00 92.31 341 CYS A O 1
ATOM 2600 N N . ARG A 1 342 ? 14.527 -4.409 -42.561 1.00 88.75 342 ARG A N 1
ATOM 2601 C CA . ARG A 1 342 ? 15.065 -5.670 -42.058 1.00 88.75 342 ARG A CA 1
ATOM 2602 C C . ARG A 1 342 ? 14.860 -5.900 -40.549 1.00 88.75 342 ARG A C 1
ATOM 2604 O O . ARG A 1 342 ? 14.677 -7.051 -40.184 1.00 88.75 342 ARG A O 1
ATOM 2611 N N . PRO A 1 343 ? 14.854 -4.881 -39.662 1.00 89.25 343 PRO A N 1
ATOM 2612 C CA . PRO A 1 343 ? 14.526 -5.108 -38.252 1.00 89.25 343 PRO A CA 1
ATOM 2613 C C . PRO A 1 343 ? 13.097 -5.620 -38.007 1.00 89.25 343 PRO A C 1
ATOM 2615 O O . PRO A 1 343 ? 12.893 -6.302 -37.003 1.00 89.25 343 PRO A O 1
ATOM 2618 N N . ALA A 1 344 ? 12.155 -5.327 -38.917 1.00 92.25 344 ALA A N 1
ATOM 2619 C CA . ALA A 1 344 ? 10.751 -5.734 -38.824 1.00 92.25 344 ALA A CA 1
ATOM 2620 C C . ALA A 1 344 ? 10.533 -7.235 -39.069 1.00 92.25 344 ALA A C 1
ATOM 2622 O O . ALA A 1 344 ? 9.520 -7.750 -38.620 1.00 92.25 344 ALA A O 1
ATOM 2623 N N . ASP A 1 345 ? 11.475 -7.905 -39.741 1.00 92.44 345 ASP A N 1
ATOM 2624 C CA . ASP A 1 345 ? 11.501 -9.359 -39.943 1.00 92.44 345 ASP A CA 1
ATOM 2625 C C . ASP A 1 345 ? 11.970 -10.034 -38.647 1.00 92.44 345 ASP A C 1
ATOM 2627 O O . ASP A 1 345 ? 13.167 -10.137 -38.350 1.00 92.44 345 ASP A O 1
ATOM 2631 N N . ALA A 1 346 ? 11.016 -10.372 -37.791 1.00 90.81 346 ALA A N 1
ATOM 2632 C CA . ALA A 1 346 ? 11.251 -10.918 -36.469 1.00 90.81 346 ALA A CA 1
ATOM 2633 C C . ALA A 1 346 ? 11.379 -12.445 -36.488 1.00 90.81 346 ALA A C 1
ATOM 2635 O O . ALA A 1 346 ? 12.097 -12.986 -35.638 1.00 90.81 346 ALA A O 1
ATOM 2636 N N . ASP A 1 347 ? 10.724 -13.135 -37.424 1.00 91.44 347 ASP A N 1
ATOM 2637 C CA . ASP A 1 347 ? 10.796 -14.594 -37.557 1.00 91.44 347 ASP A CA 1
ATOM 2638 C C . ASP A 1 347 ? 11.797 -15.098 -38.627 1.00 91.44 347 ASP A C 1
ATOM 2640 O O . ASP A 1 347 ? 12.114 -16.293 -38.656 1.00 91.44 347 ASP A O 1
ATOM 2644 N N . ASN A 1 348 ? 12.440 -14.178 -39.358 1.00 91.81 348 ASN A N 1
ATOM 2645 C CA . ASN A 1 348 ? 13.451 -14.389 -40.404 1.00 91.81 348 ASN A CA 1
ATOM 2646 C C . ASN A 1 348 ? 12.916 -15.028 -41.696 1.00 91.81 348 ASN A C 1
ATOM 2648 O O . ASN A 1 348 ? 13.648 -15.772 -42.372 1.00 91.81 348 ASN A O 1
ATOM 2652 N N . ASP A 1 349 ? 11.668 -14.754 -42.065 1.00 93.44 349 ASP A N 1
ATOM 2653 C CA . ASP A 1 349 ? 11.063 -15.241 -43.303 1.00 93.44 349 ASP A CA 1
ATOM 2654 C C . ASP A 1 349 ? 11.144 -14.254 -44.491 1.00 93.44 349 ASP A C 1
ATOM 2656 O O . ASP A 1 349 ? 10.862 -14.642 -45.631 1.00 93.44 349 ASP A O 1
ATOM 2660 N N . HIS A 1 350 ? 11.752 -13.080 -44.274 1.00 92.94 350 HIS A N 1
ATOM 2661 C CA . HIS A 1 350 ? 12.006 -11.994 -45.235 1.00 92.94 350 HIS A CA 1
ATOM 2662 C C . HIS A 1 350 ? 10.790 -11.130 -45.608 1.00 92.94 350 HIS A C 1
ATOM 2664 O O . HIS A 1 350 ? 10.884 -10.342 -46.567 1.00 92.94 350 HIS A O 1
ATOM 2670 N N . ASP A 1 351 ? 9.688 -11.218 -44.868 1.00 94.25 351 ASP A N 1
ATOM 2671 C CA . ASP A 1 351 ? 8.591 -10.257 -44.929 1.00 94.25 351 ASP A CA 1
ATOM 2672 C C . ASP A 1 351 ? 8.284 -9.618 -43.557 1.00 94.25 351 ASP A C 1
ATOM 2674 O O . ASP A 1 351 ? 9.027 -9.811 -42.601 1.00 94.25 351 ASP A O 1
ATOM 2678 N N . ALA A 1 352 ? 7.338 -8.671 -43.519 1.00 94.88 352 ALA A N 1
ATOM 2679 C CA . ALA A 1 352 ? 6.869 -8.069 -42.269 1.00 94.88 352 ALA A CA 1
ATOM 2680 C C . ALA A 1 352 ? 5.347 -8.178 -42.206 1.00 94.88 352 ALA A C 1
ATOM 2682 O O . ALA A 1 352 ? 4.615 -7.390 -42.838 1.00 94.88 352 ALA A O 1
ATOM 2683 N N . ASP A 1 353 ? 4.868 -9.151 -41.440 1.00 94.69 353 ASP A N 1
ATOM 2684 C CA . ASP A 1 353 ? 3.471 -9.542 -41.398 1.00 94.69 353 ASP A CA 1
ATOM 2685 C C . ASP A 1 353 ? 2.899 -9.681 -39.968 1.00 94.69 353 ASP A C 1
ATOM 2687 O O . ASP A 1 353 ? 3.311 -9.011 -39.017 1.00 94.69 353 ASP A O 1
ATOM 2691 N N . GLN A 1 354 ? 1.815 -10.448 -39.820 1.00 95.12 354 GLN A N 1
ATOM 2692 C CA . GLN A 1 354 ? 1.151 -10.619 -38.527 1.00 95.12 354 GLN A CA 1
ATOM 2693 C C . GLN A 1 354 ? 1.930 -11.514 -37.555 1.00 95.12 354 GLN A C 1
ATOM 2695 O O . GLN A 1 354 ? 1.712 -11.398 -36.346 1.00 95.12 354 GLN A O 1
ATOM 2700 N N . ILE A 1 355 ? 2.794 -12.404 -38.044 1.00 94.81 355 ILE A N 1
ATOM 2701 C CA . ILE A 1 355 ? 3.662 -13.245 -37.220 1.00 94.81 355 ILE A CA 1
ATOM 2702 C C . ILE A 1 355 ? 4.742 -12.372 -36.584 1.00 94.81 355 ILE A C 1
ATOM 2704 O O . ILE A 1 355 ? 4.918 -12.433 -35.363 1.00 94.81 355 ILE A O 1
ATOM 2708 N N . ASP A 1 356 ? 5.359 -11.475 -37.353 1.00 94.38 356 ASP A N 1
ATOM 2709 C CA . ASP A 1 356 ? 6.331 -10.523 -36.813 1.00 94.38 356 ASP A CA 1
ATOM 2710 C C . ASP A 1 356 ? 5.704 -9.581 -35.799 1.00 94.38 356 ASP A C 1
ATOM 2712 O O . ASP A 1 356 ? 6.251 -9.347 -34.718 1.00 94.38 356 ASP A O 1
ATOM 2716 N N . PHE A 1 357 ? 4.500 -9.094 -36.105 1.00 95.06 357 PHE A N 1
ATOM 2717 C CA . PHE A 1 357 ? 3.763 -8.254 -35.177 1.00 95.06 357 PHE A CA 1
ATOM 2718 C C . PHE A 1 357 ? 3.470 -8.987 -33.863 1.00 95.06 357 PHE A C 1
ATOM 2720 O O . PHE A 1 357 ? 3.604 -8.401 -32.791 1.00 95.06 357 PHE A O 1
ATOM 2727 N N . ALA A 1 358 ? 3.116 -10.274 -33.915 1.00 93.19 358 ALA A N 1
ATOM 2728 C CA . ALA A 1 358 ? 2.893 -11.070 -32.712 1.00 93.19 358 ALA A CA 1
ATOM 2729 C C . ALA A 1 358 ? 4.175 -11.235 -31.876 1.00 93.19 358 ALA A C 1
ATOM 2731 O O . ALA A 1 358 ? 4.105 -11.243 -30.643 1.00 93.19 358 ALA A O 1
ATOM 2732 N N . LEU A 1 359 ? 5.344 -11.341 -32.518 1.00 93.06 359 LEU A N 1
ATOM 2733 C CA . LEU A 1 359 ? 6.637 -11.379 -31.832 1.00 93.06 359 LEU A CA 1
ATOM 2734 C C . LEU A 1 359 ? 6.987 -10.031 -31.193 1.00 93.06 359 LEU A C 1
ATOM 2736 O O . LEU A 1 359 ? 7.367 -10.012 -30.024 1.00 93.06 359 LEU A O 1
ATOM 2740 N N . LEU A 1 360 ? 6.771 -8.916 -31.896 1.00 93.62 360 LEU A 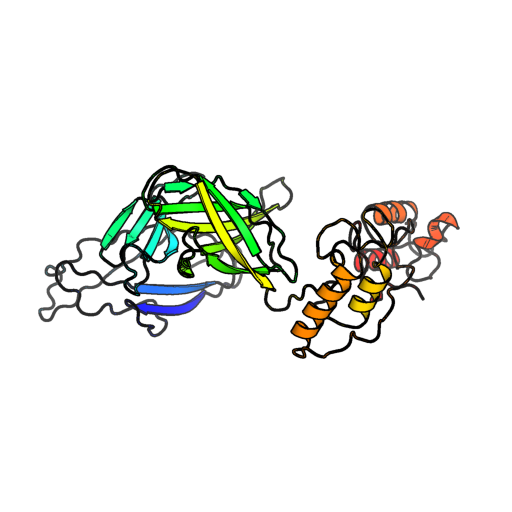N 1
ATOM 2741 C CA . LEU A 1 360 ? 6.923 -7.572 -31.331 1.00 93.62 360 LEU A CA 1
ATOM 2742 C C . LEU A 1 360 ? 6.000 -7.385 -30.122 1.00 93.62 360 LEU A C 1
ATOM 2744 O O . LEU A 1 360 ? 6.456 -7.004 -29.049 1.00 93.62 360 LEU A O 1
ATOM 2748 N N . GLN A 1 361 ? 4.714 -7.730 -30.246 1.00 93.94 361 GLN A N 1
ATOM 2749 C CA . GLN A 1 361 ? 3.749 -7.639 -29.143 1.00 93.94 361 GLN A CA 1
ATOM 2750 C C . GLN A 1 361 ? 4.160 -8.468 -27.928 1.00 93.94 361 GLN A C 1
ATOM 2752 O O . GLN A 1 361 ? 3.931 -8.056 -26.793 1.00 93.94 361 GLN A O 1
ATOM 2757 N N . ARG A 1 362 ? 4.750 -9.644 -28.153 1.00 91.94 362 ARG A N 1
ATOM 2758 C CA . ARG A 1 362 ? 5.252 -10.500 -27.077 1.00 91.94 362 ARG A CA 1
ATOM 2759 C C . ARG A 1 362 ? 6.433 -9.868 -26.338 1.00 91.94 362 ARG A C 1
ATOM 2761 O O . ARG A 1 362 ? 6.603 -10.152 -25.155 1.00 91.94 362 ARG A O 1
ATOM 2768 N N . CYS A 1 363 ? 7.238 -9.070 -27.031 1.00 92.44 363 CYS A N 1
ATOM 2769 C CA . CYS A 1 363 ? 8.433 -8.437 -26.485 1.00 92.44 363 CYS A CA 1
ATOM 2770 C C . CYS A 1 363 ? 8.213 -6.995 -26.024 1.00 92.44 363 CYS A C 1
ATOM 2772 O O . CYS A 1 363 ? 9.105 -6.453 -25.386 1.00 92.44 363 CYS A O 1
ATOM 2774 N N . TYR A 1 364 ? 7.027 -6.425 -26.263 1.00 91.81 364 TYR A N 1
ATOM 2775 C CA . TYR A 1 364 ? 6.651 -5.080 -25.836 1.00 91.81 364 TYR A CA 1
ATOM 2776 C C . TYR A 1 364 ? 6.785 -4.918 -24.315 1.00 91.81 364 TYR A C 1
ATOM 2778 O O . TYR A 1 364 ? 5.987 -5.455 -23.539 1.00 91.81 364 TYR A O 1
ATOM 2786 N N . SER A 1 365 ? 7.789 -4.156 -23.897 1.00 86.00 365 SER A N 1
ATOM 2787 C CA . SER A 1 365 ? 8.160 -3.908 -22.503 1.00 86.00 365 SER A CA 1
ATOM 2788 C C . SER A 1 365 ? 7.878 -2.471 -22.064 1.00 86.00 365 SER A C 1
ATOM 2790 O O . SER A 1 365 ? 7.628 -2.239 -20.879 1.00 86.00 365 SER A O 1
ATOM 2792 N N . GLY A 1 366 ? 7.817 -1.535 -23.015 1.00 85.62 366 GLY A N 1
ATOM 2793 C CA . GLY A 1 366 ? 7.635 -0.107 -22.774 1.00 85.62 366 GLY A CA 1
ATOM 2794 C C . GLY A 1 366 ? 8.953 0.649 -22.573 1.00 85.62 366 GLY A C 1
ATOM 2795 O O . GLY A 1 366 ? 9.970 0.057 -22.223 1.00 85.62 366 GLY A O 1
ATOM 2796 N N . ALA A 1 367 ? 8.888 1.970 -22.758 1.00 83.56 367 ALA A N 1
ATOM 2797 C CA . ALA A 1 367 ? 10.035 2.876 -22.722 1.00 83.56 367 ALA A CA 1
ATOM 2798 C C . ALA A 1 367 ? 10.911 2.701 -21.469 1.00 83.56 367 ALA A C 1
ATOM 2800 O O . ALA A 1 367 ? 10.421 2.755 -20.333 1.00 83.56 367 ALA A O 1
ATOM 2801 N N . GLY A 1 368 ? 12.215 2.542 -21.672 1.00 74.62 368 GLY A N 1
ATOM 2802 C CA . GLY A 1 368 ? 13.238 2.354 -20.646 1.00 74.62 368 GLY A CA 1
ATOM 2803 C C . GLY A 1 368 ? 13.211 0.989 -19.951 1.00 74.62 368 GLY A C 1
ATOM 2804 O O . GLY A 1 368 ? 13.938 0.796 -18.973 1.00 74.62 368 GLY A O 1
ATOM 2805 N N . VAL A 1 369 ? 12.379 0.044 -20.401 1.00 78.19 369 VAL A N 1
ATOM 2806 C CA . VAL A 1 369 ? 12.250 -1.292 -19.806 1.00 78.19 369 VAL A CA 1
ATOM 2807 C C . VAL A 1 369 ? 12.790 -2.330 -20.777 1.00 78.19 369 VAL A C 1
ATOM 2809 O O . VAL A 1 369 ? 12.272 -2.492 -21.876 1.00 78.19 369 VAL A O 1
ATOM 2812 N N . ARG A 1 370 ? 13.795 -3.105 -20.361 1.00 81.44 370 ARG A N 1
ATOM 2813 C CA . ARG A 1 370 ? 14.328 -4.179 -21.210 1.00 81.44 370 ARG A CA 1
ATOM 2814 C C . ARG A 1 370 ? 13.300 -5.295 -21.418 1.00 81.44 370 ARG A C 1
ATOM 2816 O O . ARG A 1 370 ? 12.656 -5.700 -20.445 1.00 81.44 370 ARG A O 1
ATOM 2823 N N . PRO A 1 371 ? 13.195 -5.858 -22.633 1.00 84.75 371 PRO A N 1
ATOM 2824 C CA . PRO A 1 371 ? 12.353 -7.013 -22.880 1.00 84.75 371 PRO A CA 1
ATOM 2825 C C . PRO A 1 371 ? 12.811 -8.238 -22.078 1.00 84.75 371 PRO A C 1
ATOM 2827 O O . PRO A 1 371 ? 13.994 -8.360 -21.734 1.00 84.75 371 PRO A O 1
ATOM 2830 N N . PRO A 1 372 ? 11.908 -9.204 -21.832 1.00 80.44 372 PRO A N 1
ATOM 2831 C CA . PRO A 1 372 ? 12.270 -10.478 -21.223 1.00 80.44 372 PRO A CA 1
ATOM 2832 C C . PRO A 1 372 ? 13.437 -11.150 -21.959 1.00 80.44 372 PRO A C 1
ATOM 2834 O O . PRO A 1 372 ? 13.495 -11.115 -23.186 1.00 80.44 372 PRO A O 1
ATOM 2837 N N . HIS A 1 373 ? 14.321 -11.861 -21.250 1.00 79.69 373 HIS A N 1
ATOM 2838 C CA . HIS A 1 373 ? 15.498 -12.512 -21.858 1.00 79.69 373 HIS A CA 1
ATOM 2839 C C . HIS A 1 373 ? 15.148 -13.430 -23.050 1.00 79.69 373 HIS A C 1
ATOM 2841 O O . HIS A 1 373 ? 15.936 -13.588 -23.981 1.00 79.69 373 HIS A O 1
ATOM 2847 N N . VAL A 1 374 ? 13.952 -14.029 -23.059 1.00 82.75 374 VAL A N 1
ATOM 2848 C CA . VAL A 1 374 ? 13.450 -14.859 -24.173 1.00 82.75 374 VAL A CA 1
ATOM 2849 C C . VAL A 1 374 ? 13.254 -14.096 -25.491 1.00 82.75 374 VAL A C 1
ATOM 2851 O O . VAL A 1 374 ? 13.059 -14.731 -26.521 1.00 82.75 374 VAL A O 1
ATOM 2854 N N . CYS A 1 375 ? 13.290 -12.765 -25.457 1.00 88.06 375 CYS A N 1
ATOM 2855 C CA . CYS A 1 375 ? 13.235 -11.878 -26.615 1.00 88.06 375 CYS A CA 1
ATOM 2856 C C . CYS A 1 375 ? 14.616 -11.559 -27.200 1.00 88.06 375 CYS A C 1
ATOM 2858 O O . CYS A 1 375 ? 14.697 -10.792 -28.154 1.00 88.06 375 CYS A O 1
ATOM 2860 N N . GLY A 1 376 ? 15.702 -12.107 -26.648 1.00 83.81 376 GLY A N 1
ATOM 2861 C CA . GLY A 1 376 ? 17.043 -11.916 -27.194 1.00 83.81 376 GLY A CA 1
ATOM 2862 C C . GLY A 1 376 ? 17.205 -12.483 -28.601 1.00 83.81 376 GLY A C 1
ATOM 2863 O O . GLY A 1 376 ? 16.760 -13.598 -28.873 1.00 83.81 376 GLY A O 1
ATOM 2864 N N . ARG A 1 377 ? 17.888 -11.738 -29.477 1.00 77.94 377 ARG A N 1
ATOM 2865 C CA . ARG A 1 377 ? 18.405 -12.264 -30.750 1.00 77.94 377 ARG A CA 1
ATOM 2866 C C . ARG A 1 377 ? 19.772 -12.925 -30.517 1.00 77.94 377 ARG A C 1
ATOM 2868 O O . ARG A 1 377 ? 20.598 -12.367 -29.793 1.00 77.94 377 ARG A O 1
ATOM 2875 N N . GLU A 1 378 ? 19.979 -14.110 -31.099 1.00 56.59 378 GLU A N 1
ATOM 2876 C CA . GLU A 1 378 ? 21.276 -14.821 -31.102 1.00 56.59 378 GLU A CA 1
ATOM 2877 C C . GLU A 1 378 ? 22.285 -14.225 -32.091 1.00 56.59 378 GLU A C 1
ATOM 2879 O O . GLU A 1 378 ? 21.866 -13.798 -33.195 1.00 56.59 378 GLU A O 1
#

Mean predicted aligned error: 9.48 Å